Protein 5OW3 (pdb70)

Structure (mmCIF, N/CA/C/O backbone):
data_5OW3
#
_entry.id   5OW3
#
_cell.length_a   77.255
_cell.length_b   77.255
_cell.length_c   219.526
_cell.angle_alpha   90.00
_cell.angle_beta   90.00
_cell.angle_gamma   120.00
#
_symmetry.space_group_name_H-M   'P 63'
#
loop_
_entity.id
_entity.type
_entity.pdbx_description
1 polymer 'Protein HAPLESS 2'
2 non-polymer 2-acetamido-2-deoxy-beta-D-glucopyranose
3 non-polymer 'ZINC ION'
4 non-polymer 'ACETATE ION'
5 non-polymer GLYCEROL
6 water water
#
loop_
_atom_site.group_PDB
_atom_site.id
_atom_site.type_symbol
_atom_site.label_atom_id
_atom_site.label_alt_id
_atom_site.label_comp_id
_atom_site.label_asym_id
_atom_site.label_entity_id
_atom_site.label_seq_id
_atom_site.pdbx_PDB_ins_code
_atom_site.Cartn_x
_atom_site.Cartn_y
_atom_site.Cartn_z
_atom_site.occupancy
_atom_site.B_iso_or_equiv
_atom_site.auth_seq_id
_atom_site.auth_comp_id
_atom_site.auth_asym_id
_atom_site.auth_atom_id
_atom_site.pdbx_PDB_model_num
ATOM 1 N N . ILE A 1 19 ? -23.752 24.471 -55.953 1.00 43.48 25 ILE C N 1
ATOM 2 C CA . ILE A 1 19 ? -24.948 24.965 -56.632 1.00 43.47 25 ILE C CA 1
ATOM 3 C C . ILE A 1 19 ? -25.385 24.000 -57.752 1.00 46.72 25 ILE C C 1
ATOM 4 O O . ILE A 1 19 ? -24.563 23.602 -58.582 1.00 46.52 25 ILE C O 1
ATOM 9 N N . GLN A 1 20 ? -26.673 23.607 -57.745 1.00 42.49 26 GLN C N 1
ATOM 10 C CA . GLN A 1 20 ? -27.235 22.681 -58.732 1.00 41.96 26 GLN C CA 1
ATOM 11 C C . GLN A 1 20 ? -28.541 23.188 -59.325 1.00 44.86 26 GLN C C 1
ATOM 12 O O . GLN A 1 20 ? -29.396 23.690 -58.595 1.00 44.33 26 GLN C O 1
ATOM 18 N N . ILE A 1 21 ? -28.692 23.056 -60.652 1.00 41.15 27 ILE C N 1
ATOM 19 C CA . ILE A 1 21 ? -29.897 23.482 -61.365 1.00 40.81 27 ILE C CA 1
ATOM 20 C C . ILE A 1 21 ? -30.976 22.410 -61.223 1.00 44.27 27 ILE C C 1
ATOM 21 O O . ILE A 1 21 ? -30.783 21.275 -61.667 1.00 44.16 27 ILE C O 1
ATOM 26 N N . LEU A 1 22 ? -32.106 22.780 -60.603 1.00 39.97 28 LEU C N 1
ATOM 27 C CA . LEU A 1 22 ? -33.250 21.890 -60.410 1.00 39.41 28 LEU C CA 1
ATOM 28 C C . LEU A 1 22 ? -34.068 21.793 -61.699 1.00 42.83 28 LEU C C 1
ATOM 29 O O . LEU A 1 22 ? -34.498 20.696 -62.060 1.00 42.08 28 LEU C O 1
ATOM 34 N N . SER A 1 23 ? -34.264 22.935 -62.402 1.00 39.73 29 SER C N 1
ATOM 35 C CA . SER A 1 23 ? -35.001 23.007 -63.669 1.00 39.83 29 SER C CA 1
ATOM 36 C C . SER A 1 23 ? -34.675 24.246 -64.510 1.00 44.41 29 SER C C 1
ATOM 37 O O . SER A 1 23 ? -34.303 25.291 -63.971 1.00 44.06 29 SER C O 1
ATOM 40 N N . LYS A 1 24 ? -34.846 24.113 -65.837 1.00 41.41 30 LYS C N 1
ATOM 41 C CA . LYS A 1 24 ? -34.681 25.156 -66.847 1.00 41.56 30 LYS C CA 1
ATOM 42 C C . LYS A 1 24 ? -35.962 25.105 -67.681 1.00 46.87 30 LYS C C 1
ATOM 43 O O . LYS A 1 24 ? -36.291 24.050 -68.229 1.00 46.76 30 LYS C O 1
ATOM 49 N N . SER A 1 25 ? -36.711 26.216 -67.740 1.00 44.16 31 SER C N 1
ATOM 50 C CA . SER A 1 25 ? -37.979 26.240 -68.470 1.00 44.40 31 SER C CA 1
ATOM 51 C C . SER A 1 25 ? -38.298 27.576 -69.119 1.00 49.47 31 SER C C 1
ATOM 52 O O . SER A 1 25 ? -38.024 28.625 -68.534 1.00 49.04 31 SER C O 1
ATOM 55 N N . LYS A 1 26 ? -38.902 27.527 -70.327 1.00 46.90 32 LYS C N 1
ATOM 56 C CA . LYS A 1 26 ? -39.334 28.701 -71.092 1.00 46.96 32 LYS C CA 1
ATOM 57 C C . LYS A 1 26 ? -40.797 28.977 -70.753 1.00 51.97 32 LYS C C 1
ATOM 58 O O . LYS A 1 26 ? -41.613 28.050 -70.762 1.00 51.25 32 LYS C O 1
ATOM 64 N N . LEU A 1 27 ? -41.126 30.239 -70.428 1.00 49.94 33 LEU C N 1
ATOM 65 C CA . LEU A 1 27 ? -42.486 30.634 -70.061 1.00 50.67 33 LEU C CA 1
ATOM 66 C C . LEU A 1 27 ? -42.822 32.052 -70.517 1.00 57.70 33 LEU C C 1
ATOM 67 O O . LEU A 1 27 ? -42.042 32.976 -70.273 1.00 57.16 33 LEU C O 1
ATOM 72 N N . GLU A 1 28 ? -43.999 32.219 -71.158 1.00 56.78 34 GLU C N 1
ATOM 73 C CA . GLU A 1 28 ? -44.480 33.518 -71.626 1.00 57.73 34 GLU C CA 1
ATOM 74 C C . GLU A 1 28 ? -45.221 34.232 -70.494 1.00 63.69 34 GLU C C 1
ATOM 75 O O . GLU A 1 28 ? -46.326 33.836 -70.115 1.00 63.15 34 GLU C O 1
ATOM 81 N N . LYS A 1 29 ? -44.575 35.260 -69.935 1.00 62.06 35 LYS C N 1
ATOM 82 C CA . LYS A 1 29 ? -45.095 36.074 -68.841 1.00 62.86 35 LYS C CA 1
ATOM 83 C C . LYS A 1 29 ? -45.836 37.278 -69.433 1.00 68.68 35 LYS C C 1
ATOM 84 O O . LYS A 1 29 ? -45.267 38.003 -70.253 1.00 68.38 35 LYS C O 1
ATOM 90 N N . CYS A 1 30 ? -47.113 37.470 -69.048 1.00 66.58 36 CYS C N 1
ATOM 91 C CA . CYS A 1 30 ? -47.928 38.573 -69.563 1.00 67.09 36 CYS C CA 1
ATOM 92 C C . CYS A 1 30 ? -48.419 39.504 -68.459 1.00 71.33 36 CYS C C 1
ATOM 93 O O . CYS A 1 30 ? -49.154 39.077 -67.566 1.00 70.78 36 CYS C O 1
ATOM 96 N N . GLU A 1 31 ? -48.004 40.781 -68.533 1.00 68.58 37 GLU C N 1
ATOM 97 C CA . GLU A 1 31 ? -48.347 41.828 -67.569 1.00 68.91 37 GLU C CA 1
ATOM 98 C C . GLU A 1 31 ? -49.688 42.494 -67.902 1.00 73.93 37 GLU C C 1
ATOM 99 O O . GLU A 1 31 ? -49.925 42.866 -69.053 1.00 73.45 37 GLU C O 1
ATOM 105 N N . LYS A 1 32 ? -50.549 42.654 -66.882 1.00 71.36 38 LYS C N 1
ATOM 106 C CA . LYS A 1 32 ? -51.871 43.281 -66.986 1.00 71.52 38 LYS C CA 1
ATOM 107 C C . LYS A 1 32 ? -51.930 44.504 -66.057 1.00 76.86 38 LYS C C 1
ATOM 108 O O . LYS A 1 32 ? -51.507 44.415 -64.903 1.00 76.56 38 LYS C O 1
ATOM 114 N N . THR A 1 33 ? -52.445 45.639 -66.565 1.00 74.40 39 THR C N 1
ATOM 115 C CA . THR A 1 33 ? -52.557 46.892 -65.802 1.00 74.70 39 THR C CA 1
ATOM 116 C C . THR A 1 33 ? -54.011 47.327 -65.587 1.00 79.78 39 THR C C 1
ATOM 117 O O . THR A 1 33 ? -54.341 47.838 -64.514 1.00 79.28 39 THR C O 1
ATOM 121 N N . SER A 1 34 ? -54.868 47.135 -66.608 1.00 77.28 40 SER C N 1
ATOM 122 C CA . SER A 1 34 ? -56.293 47.477 -66.575 1.00 77.55 40 SER C CA 1
ATOM 123 C C . SER A 1 34 ? -57.150 46.292 -67.024 1.00 82.79 40 SER C C 1
ATOM 124 O O . SER A 1 34 ? -56.720 45.519 -67.885 1.00 82.58 40 SER C O 1
ATOM 127 N N . ASP A 1 35 ? -58.355 46.149 -66.432 1.00 80.13 41 ASP C N 1
ATOM 128 C CA . ASP A 1 35 ? -59.297 45.064 -66.733 1.00 80.37 41 ASP C CA 1
ATOM 129 C C . ASP A 1 35 ? -59.872 45.173 -68.146 1.00 84.92 41 ASP C C 1
ATOM 130 O O . ASP A 1 35 ? -60.023 44.154 -68.824 1.00 84.74 41 ASP C O 1
ATOM 135 N N . SER A 1 36 ? -60.191 46.405 -68.580 1.00 81.75 42 SER C N 1
ATOM 136 C CA . SER A 1 36 ? -60.741 46.688 -69.906 1.00 81.70 42 SER C CA 1
ATOM 137 C C . SER A 1 36 ? -59.663 46.655 -70.999 1.00 84.99 42 SER C C 1
ATOM 138 O O . SER A 1 36 ? -59.921 46.153 -72.095 1.00 84.64 42 SER C O 1
ATOM 141 N N . GLY A 1 37 ? -58.477 47.176 -70.678 1.00 80.83 43 GLY C N 1
ATOM 142 C CA . GLY A 1 37 ? -57.337 47.263 -71.586 1.00 80.29 43 GLY C CA 1
ATOM 143 C C . GLY A 1 37 ? -56.690 45.953 -71.991 1.00 83.25 43 GLY C C 1
ATOM 144 O O . GLY A 1 37 ? -57.035 44.884 -71.474 1.00 82.48 43 GLY C O 1
ATOM 145 N N . ASN A 1 38 ? -55.731 46.048 -72.932 1.00 79.44 44 ASN C N 1
ATOM 146 C CA . ASN A 1 38 ? -54.976 44.922 -73.484 1.00 79.05 44 ASN C CA 1
ATOM 147 C C . ASN A 1 38 ? -53.686 44.649 -72.706 1.00 82.01 44 ASN C C 1
ATOM 148 O O . ASN A 1 38 ? -53.014 45.590 -72.274 1.00 81.80 44 ASN C O 1
ATOM 153 N N . LEU A 1 39 ? -53.349 43.355 -72.534 1.00 77.50 45 LEU C N 1
ATOM 154 C CA . LEU A 1 39 ? -52.162 42.894 -71.804 1.00 76.71 45 LEU C CA 1
ATOM 155 C C . LEU A 1 39 ? -50.954 42.610 -72.707 1.00 78.84 45 LEU C C 1
ATOM 156 O O . LEU A 1 39 ? -51.099 41.974 -73.755 1.00 78.32 45 LEU C O 1
ATOM 161 N N . ASN A 1 40 ? -49.764 43.081 -72.287 1.00 74.09 46 ASN C N 1
ATOM 162 C CA . ASN A 1 40 ? -48.511 42.885 -73.021 1.00 73.20 46 ASN C CA 1
ATOM 163 C C . ASN A 1 40 ? -47.723 41.687 -72.490 1.00 74.82 46 ASN C C 1
ATOM 164 O O . ASN A 1 40 ? -47.523 41.558 -71.281 1.00 74.53 46 ASN C O 1
ATOM 169 N N . CYS A 1 41 ? -47.297 40.805 -73.406 1.00 69.39 47 CYS C N 1
ATOM 170 C CA . CYS A 1 41 ? -46.548 39.583 -73.111 1.00 68.20 47 CYS C CA 1
ATOM 171 C C . CYS A 1 41 ? -45.044 39.735 -73.343 1.00 70.18 47 CYS C C 1
ATOM 172 O O . CYS A 1 41 ? -44.607 40.647 -74.049 1.00 70.04 47 CYS C O 1
ATOM 175 N N . SER A 1 42 ? -44.260 38.822 -72.740 1.00 64.90 48 SER C N 1
ATOM 176 C CA . SER A 1 42 ? -42.803 38.732 -72.840 1.00 63.80 48 SER C CA 1
ATOM 177 C C . SER A 1 42 ? -42.378 37.320 -72.447 1.00 65.11 48 SER C C 1
ATOM 178 O O . SER A 1 42 ? -42.746 36.848 -71.370 1.00 64.79 48 SER C O 1
ATOM 181 N N . THR A 1 43 ? -41.649 36.627 -73.335 1.00 59.66 49 THR C N 1
ATOM 182 C CA . THR A 1 43 ? -41.194 35.264 -73.069 1.00 58.60 49 THR C CA 1
ATOM 183 C C . THR A 1 43 ? -39.905 35.297 -72.257 1.00 61.06 49 THR C C 1
ATOM 184 O O . THR A 1 43 ? -38.926 35.925 -72.665 1.00 60.68 49 THR C O 1
ATOM 188 N N . LYS A 1 44 ? -39.928 34.641 -71.089 1.00 56.50 50 LYS C N 1
ATOM 189 C CA . LYS A 1 44 ? -38.800 34.576 -70.159 1.00 55.71 50 LYS C CA 1
ATOM 190 C C . LYS A 1 44 ? -38.365 33.133 -69.900 1.00 57.66 50 LYS C C 1
ATOM 191 O O . LYS A 1 44 ? -39.138 32.200 -70.137 1.00 57.15 50 LYS C O 1
ATOM 197 N N . ILE A 1 45 ? -37.125 32.957 -69.417 1.00 52.59 51 ILE C N 1
ATOM 198 C CA . ILE A 1 45 ? -36.548 31.648 -69.119 1.00 51.64 51 ILE C CA 1
ATOM 199 C C . ILE A 1 45 ? -36.326 31.503 -67.584 1.00 53.33 51 ILE C C 1
ATOM 200 O O . ILE A 1 45 ? -35.355 32.017 -67.018 1.00 52.64 51 ILE C O 1
ATOM 205 N N . VAL A 1 46 ? -37.287 30.818 -66.927 1.00 48.41 52 VAL C N 1
ATOM 206 C CA . VAL A 1 46 ? -37.347 30.572 -65.477 1.00 47.33 52 VAL C CA 1
ATOM 207 C C . VAL A 1 46 ? -36.418 29.422 -65.062 1.00 49.30 52 VAL C C 1
ATOM 208 O O . VAL A 1 46 ? -36.462 28.344 -65.657 1.00 49.01 52 VAL C O 1
ATOM 212 N N . LEU A 1 47 ? -35.595 29.652 -64.028 1.00 44.44 53 LEU C N 1
ATOM 213 C CA . LEU A 1 47 ? -34.658 28.658 -63.498 1.00 43.54 53 LEU C CA 1
ATOM 214 C C . LEU A 1 47 ? -34.888 28.435 -62.011 1.00 44.68 53 LEU C C 1
ATOM 215 O O . LEU A 1 47 ? -35.033 29.399 -61.259 1.00 43.89 53 LEU C O 1
ATOM 220 N N . ASN A 1 48 ? -34.896 27.163 -61.591 1.00 39.63 54 ASN C N 1
ATOM 221 C CA . ASN A 1 48 ? -35.048 26.768 -60.193 1.00 38.72 54 ASN C CA 1
ATOM 222 C C . ASN A 1 48 ? -33.684 26.290 -59.711 1.00 41.49 54 ASN C C 1
ATOM 223 O O . ASN A 1 48 ? -33.114 25.367 -60.295 1.00 40.53 54 ASN C O 1
ATOM 228 N N . LEU A 1 49 ? -33.135 26.959 -58.687 1.00 38.10 55 LEU C N 1
ATOM 229 C CA . LEU A 1 49 ? -31.808 26.655 -58.153 1.00 37.97 55 LEU C CA 1
ATOM 230 C C . LEU A 1 49 ? -31.803 26.237 -56.694 1.00 42.98 55 LEU C C 1
ATOM 231 O O . LEU A 1 49 ? -32.565 26.772 -55.886 1.00 42.62 55 LEU C O 1
ATOM 236 N N . ALA A 1 50 ? -30.906 25.297 -56.359 1.00 40.37 56 ALA C N 1
ATOM 237 C CA . ALA A 1 50 ? -30.667 24.829 -55.000 1.00 40.58 56 ALA C CA 1
ATOM 238 C C . ALA A 1 50 ? -29.302 25.403 -54.624 1.00 45.37 56 ALA C C 1
ATOM 239 O O . ALA A 1 50 ? -28.270 24.912 -55.088 1.00 45.14 56 ALA C O 1
ATOM 241 N N . VAL A 1 51 ? -29.313 26.510 -53.868 1.00 42.70 57 VAL C N 1
ATOM 242 C CA . VAL A 1 51 ? -28.106 27.234 -53.460 1.00 42.86 57 VAL C CA 1
ATOM 243 C C . VAL A 1 51 ? -27.646 26.788 -52.056 1.00 48.11 57 VAL C C 1
ATOM 244 O O . VAL A 1 51 ? -28.280 27.175 -51.073 1.00 47.79 57 VAL C O 1
ATOM 248 N N . PRO A 1 52 ? -26.560 25.986 -51.925 1.00 45.76 58 PRO C N 1
ATOM 249 C CA . PRO A 1 52 ? -26.110 25.585 -50.579 1.00 46.09 58 PRO C CA 1
ATOM 250 C C . PRO A 1 52 ? -25.323 26.692 -49.882 1.00 52.03 58 PRO C C 1
ATOM 251 O O . PRO A 1 52 ? -24.750 27.554 -50.549 1.00 51.81 58 PRO C O 1
ATOM 255 N N . SER A 1 53 ? -25.303 26.671 -48.537 1.00 50.10 59 SER C N 1
ATOM 256 C CA . SER A 1 53 ? -24.578 27.655 -47.733 1.00 50.51 59 SER C CA 1
ATOM 257 C C . SER A 1 53 ? -23.077 27.418 -47.840 1.00 56.11 59 SER C C 1
ATOM 258 O O . SER A 1 53 ? -22.602 26.308 -47.582 1.00 55.70 59 SER C O 1
ATOM 261 N N . GLY A 1 54 ? -22.361 28.447 -48.281 1.00 54.17 60 GLY C N 1
ATOM 262 C CA . GLY A 1 54 ? -20.916 28.393 -48.468 1.00 54.79 60 GLY C CA 1
ATOM 263 C C . GLY A 1 54 ? -20.444 28.646 -49.886 1.00 60.54 60 GLY C C 1
ATOM 264 O O . GLY A 1 54 ? -19.234 28.721 -50.118 1.00 60.27 60 GLY C O 1
ATOM 265 N N . SER A 1 55 ? -21.388 28.778 -50.847 1.00 58.34 61 SER C N 1
ATOM 266 C CA . SER A 1 55 ? -21.087 29.041 -52.260 1.00 58.64 61 SER C CA 1
ATOM 267 C C . SER A 1 55 ? -20.477 30.435 -52.452 1.00 64.02 61 SER C C 1
ATOM 268 O O . SER A 1 55 ? -20.819 31.358 -51.712 1.00 63.68 61 SER C O 1
ATOM 271 N N . SER A 1 56 ? -19.542 30.569 -53.412 1.00 61.55 62 SER C N 1
ATOM 272 C CA . SER A 1 56 ? -18.829 31.821 -53.688 1.00 61.72 62 SER C CA 1
ATOM 273 C C . SER A 1 56 ? -19.068 32.399 -55.084 1.00 66.44 62 SER C C 1
ATOM 274 O O . SER A 1 56 ? -19.042 33.620 -55.249 1.00 66.02 62 SER C O 1
ATOM 277 N N . GLY A 1 57 ? -19.267 31.524 -56.067 1.00 63.85 63 GLY C N 1
ATOM 278 C CA . GLY A 1 57 ? -19.471 31.909 -57.460 1.00 64.10 63 GLY C CA 1
ATOM 279 C C . GLY A 1 57 ? -18.357 31.434 -58.374 1.00 69.13 63 GLY C C 1
ATOM 280 O O . GLY A 1 57 ? -18.593 31.163 -59.554 1.00 68.83 63 GLY C O 1
ATOM 281 N N . GLY A 1 58 ? -17.150 31.312 -57.816 1.00 66.35 64 GLY C N 1
ATOM 282 C CA . GLY A 1 58 ? -15.963 30.851 -58.528 1.00 66.44 64 GLY C CA 1
ATOM 283 C C . GLY A 1 58 ? -15.924 29.358 -58.796 1.00 71.09 64 GLY C C 1
ATOM 284 O O . GLY A 1 58 ? -14.967 28.869 -59.402 1.00 70.79 64 GLY C O 1
ATOM 285 N N . GLU A 1 59 ? -16.961 28.622 -58.347 1.00 68.17 65 GLU C N 1
ATOM 286 C CA . GLU A 1 59 ? -17.092 27.173 -58.518 1.00 68.18 65 GLU C CA 1
ATOM 287 C C . GLU A 1 59 ? -17.936 26.789 -59.743 1.00 72.03 65 GLU C C 1
ATOM 288 O O . GLU A 1 59 ? -17.674 25.753 -60.356 1.00 71.49 65 GLU C O 1
ATOM 294 N N . ALA A 1 60 ? -18.951 27.617 -60.083 1.00 68.81 66 ALA C N 1
ATOM 295 C CA . ALA A 1 60 ? -19.862 27.407 -61.214 1.00 68.79 66 ALA C CA 1
ATOM 296 C C . ALA A 1 60 ? -20.482 28.720 -61.686 1.00 72.91 66 ALA C C 1
ATOM 297 O O . ALA A 1 60 ? -20.749 29.610 -60.876 1.00 72.32 66 ALA C O 1
ATOM 299 N N . SER A 1 61 ? -20.725 28.823 -63.002 1.00 69.92 67 SER C N 1
ATOM 300 C CA . SER A 1 61 ? -21.308 30.001 -63.645 1.00 69.91 67 SER C CA 1
ATOM 301 C C . SER A 1 61 ? -22.467 29.604 -64.563 1.00 73.64 67 SER C C 1
ATOM 302 O O . SER A 1 61 ? -22.453 28.516 -65.143 1.00 72.80 67 SER C O 1
ATOM 305 N N . ILE A 1 62 ? -23.466 30.490 -64.695 1.00 70.67 68 ILE C N 1
ATOM 306 C CA . ILE A 1 62 ? -24.628 30.264 -65.557 1.00 70.78 68 ILE C CA 1
ATOM 307 C C . ILE A 1 62 ? -24.667 31.359 -66.645 1.00 75.46 68 ILE C C 1
ATOM 308 O O . ILE A 1 62 ? -24.988 32.518 -66.368 1.00 74.72 68 ILE C O 1
ATOM 313 N N . VAL A 1 63 ? -24.271 30.979 -67.875 1.00 73.19 69 VAL C N 1
ATOM 314 C CA . VAL A 1 63 ? -24.195 31.873 -69.037 1.00 73.46 69 VAL C CA 1
ATOM 315 C C . VAL A 1 63 ? -25.501 31.833 -69.833 1.00 78.48 69 VAL C C 1
ATOM 316 O O . VAL A 1 63 ? -25.962 30.755 -70.215 1.00 77.74 69 VAL C O 1
ATOM 320 N N . ALA A 1 64 ? -26.086 33.016 -70.077 1.00 76.34 70 ALA C N 1
ATOM 321 C CA . ALA A 1 64 ? -27.336 33.170 -70.816 1.00 76.87 70 ALA C CA 1
ATOM 322 C C . ALA A 1 64 ? -27.090 33.513 -72.284 1.00 82.59 70 ALA C C 1
ATOM 323 O O . ALA A 1 64 ? -26.241 34.353 -72.593 1.00 82.08 70 ALA C O 1
ATOM 325 N N . GLU A 1 65 ? -27.835 32.851 -73.183 1.00 80.58 71 GLU C N 1
ATOM 326 C CA . GLU A 1 65 ? -27.752 33.071 -74.624 1.00 81.04 71 GLU C CA 1
ATOM 327 C C . GLU A 1 65 ? -29.000 33.837 -75.080 1.00 85.97 71 GLU C C 1
ATOM 328 O O . GLU A 1 65 ? -30.122 33.344 -74.925 1.00 85.27 71 GLU C O 1
ATOM 334 N N . ILE A 1 66 ? -28.798 35.067 -75.589 1.00 83.65 72 ILE C N 1
ATOM 335 C CA . ILE A 1 66 ? -29.870 35.958 -76.047 1.00 83.92 72 ILE C CA 1
ATOM 336 C C . ILE A 1 66 ? -29.894 36.073 -77.588 1.00 88.53 72 ILE C C 1
ATOM 337 O O . ILE A 1 66 ? -28.849 36.256 -78.219 1.00 87.81 72 ILE C O 1
ATOM 342 N N . VAL A 1 67 ? -31.101 35.939 -78.177 1.00 85.77 73 VAL C N 1
ATOM 343 C CA . VAL A 1 67 ? -31.340 36.037 -79.621 1.00 85.76 73 VAL C CA 1
ATOM 344 C C . VAL A 1 67 ? -32.220 37.271 -79.881 1.00 90.20 73 VAL C C 1
ATOM 345 O O . VAL A 1 67 ? -33.338 37.355 -79.362 1.00 89.72 73 VAL C O 1
ATOM 349 N N . GLU A 1 68 ? -31.693 38.232 -80.662 1.00 87.16 74 GLU C N 1
ATOM 350 C CA . GLU A 1 68 ? -32.370 39.489 -81.001 1.00 87.12 74 GLU C CA 1
ATOM 351 C C . GLU A 1 68 ? -33.004 39.472 -82.404 1.00 91.19 74 GLU C C 1
ATOM 352 O O . GLU A 1 68 ? -32.442 38.877 -83.328 1.00 90.80 74 GLU C O 1
ATOM 358 N N . VAL A 1 69 ? -34.180 40.122 -82.548 1.00 87.64 75 VAL C N 1
ATOM 359 C CA . VAL A 1 69 ? -34.925 40.214 -83.810 1.00 117.47 75 VAL C CA 1
ATOM 360 C C . VAL A 1 69 ? -35.444 41.645 -84.038 1.00 138.36 75 VAL C C 1
ATOM 361 O O . VAL A 1 69 ? -34.659 42.591 -84.061 1.00 95.02 75 VAL C O 1
ATOM 365 N N . ARG A 1 81 ? -22.269 42.665 -77.139 1.00 71.91 87 ARG C N 1
ATOM 366 C CA . ARG A 1 81 ? -22.267 41.352 -77.787 1.00 71.69 87 ARG C CA 1
ATOM 367 C C . ARG A 1 81 ? -21.893 40.209 -76.827 1.00 75.53 87 ARG C C 1
ATOM 368 O O . ARG A 1 81 ? -22.266 39.061 -77.083 1.00 75.27 87 ARG C O 1
ATOM 376 N N . ILE A 1 82 ? -21.159 40.526 -75.734 1.00 71.53 88 ILE C N 1
ATOM 377 C CA . ILE A 1 82 ? -20.709 39.566 -74.715 1.00 71.03 88 ILE C CA 1
ATOM 378 C C . ILE A 1 82 ? -21.917 38.991 -73.940 1.00 74.39 88 ILE C C 1
ATOM 379 O O . ILE A 1 82 ? -22.755 39.769 -73.474 1.00 73.85 88 ILE C O 1
ATOM 384 N N . PRO A 1 83 ? -22.039 37.640 -73.823 1.00 70.68 89 PRO C N 1
ATOM 385 C CA . PRO A 1 83 ? -23.202 37.064 -73.122 1.00 70.17 89 PRO C CA 1
ATOM 386 C C . PRO A 1 83 ? -23.218 37.302 -71.608 1.00 72.90 89 PRO C C 1
ATOM 387 O O . PRO A 1 83 ? -22.150 37.297 -70.988 1.00 72.52 89 PRO C O 1
ATOM 391 N N . PRO A 1 84 ? -24.412 37.505 -70.991 1.00 68.30 90 PRO C N 1
ATOM 392 C CA . PRO A 1 84 ? -24.456 37.732 -69.538 1.00 67.56 90 PRO C CA 1
ATOM 393 C C . PRO A 1 84 ? -24.144 36.468 -68.744 1.00 70.16 90 PRO C C 1
ATOM 394 O O . PRO A 1 84 ? -24.710 35.407 -69.019 1.00 69.76 90 PRO C O 1
ATOM 398 N N . VAL A 1 85 ? -23.209 36.581 -67.786 1.00 65.71 91 VAL C N 1
ATOM 399 C CA . VAL A 1 85 ? -22.775 35.472 -66.930 1.00 64.94 91 VAL C CA 1
ATOM 400 C C . VAL A 1 85 ? -23.207 35.753 -65.485 1.00 66.92 91 VAL C C 1
ATOM 401 O O . VAL A 1 85 ? -22.938 36.837 -64.959 1.00 66.41 91 VAL C O 1
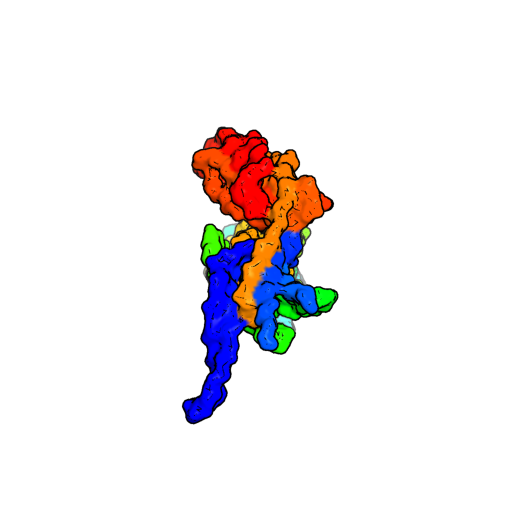ATOM 405 N N . ILE A 1 86 ? -23.894 34.777 -64.860 1.00 62.13 92 ILE C N 1
ATOM 406 C CA . ILE A 1 86 ? -24.395 34.880 -63.484 1.00 61.00 92 ILE C CA 1
ATOM 407 C C . ILE A 1 86 ? -23.653 33.911 -62.550 1.00 63.29 92 ILE C C 1
ATOM 408 O O . ILE A 1 86 ? -23.455 32.742 -62.889 1.00 62.40 92 ILE C O 1
ATOM 413 N N . THR A 1 87 ? -23.216 34.426 -61.386 1.00 59.19 93 THR C N 1
ATOM 414 C CA . THR A 1 87 ? -22.521 33.678 -60.331 1.00 58.49 93 THR C CA 1
ATOM 415 C C . THR A 1 87 ? -23.207 33.974 -58.993 1.00 60.51 93 THR C C 1
ATOM 416 O O . THR A 1 87 ? -23.393 35.143 -58.645 1.00 60.08 93 THR C O 1
ATOM 420 N N . VAL A 1 88 ? -23.623 32.916 -58.269 1.00 55.54 94 VAL C N 1
ATOM 421 C CA . VAL A 1 88 ? -24.353 33.047 -57.000 1.00 54.49 94 VAL C CA 1
ATOM 422 C C . VAL A 1 88 ? -23.503 32.608 -55.788 1.00 56.42 94 VAL C C 1
ATOM 423 O O . VAL A 1 88 ? -22.984 31.490 -55.762 1.00 55.61 94 VAL C O 1
ATOM 427 N N . ASN A 1 89 ? -23.385 33.511 -54.790 1.00 51.94 95 ASN C N 1
ATOM 428 C CA . ASN A 1 89 ? -22.656 33.334 -53.528 1.00 51.23 95 ASN C CA 1
ATOM 429 C C . ASN A 1 89 ? -23.647 33.295 -52.358 1.00 53.04 95 ASN C C 1
ATOM 430 O O . ASN A 1 89 ? -24.552 34.121 -52.307 1.00 52.55 95 ASN C O 1
ATOM 435 N N . LYS A 1 90 ? -23.458 32.351 -51.412 1.00 47.98 96 LYS C N 1
ATOM 436 C CA . LYS A 1 90 ? -24.295 32.230 -50.212 1.00 46.89 96 LYS C CA 1
ATOM 437 C C . LYS A 1 90 ? -23.447 32.128 -48.942 1.00 49.57 96 LYS C C 1
ATOM 438 O O . LYS A 1 90 ? -22.494 31.345 -48.885 1.00 48.96 96 LYS C O 1
ATOM 444 N N . SER A 1 91 ? -23.810 32.925 -47.925 1.00 45.25 97 SER C N 1
ATOM 445 C CA . SER A 1 91 ? -23.129 32.973 -46.632 1.00 44.59 97 SER C CA 1
ATOM 446 C C . SER A 1 91 ? -23.564 31.831 -45.714 1.00 46.58 97 SER C C 1
ATOM 447 O O . SER A 1 91 ? -24.578 31.176 -45.973 1.00 45.97 97 SER C O 1
ATOM 450 N N . ALA A 1 92 ? -22.796 31.610 -44.628 1.00 41.83 98 ALA C N 1
ATOM 451 C CA . ALA A 1 92 ? -23.091 30.608 -43.606 1.00 41.03 98 ALA C CA 1
ATOM 452 C C . ALA A 1 92 ? -24.321 31.065 -42.821 1.00 43.05 98 ALA C C 1
ATOM 453 O O . ALA A 1 92 ? -24.558 32.273 -42.691 1.00 42.63 98 ALA C O 1
ATOM 455 N N . ALA A 1 93 ? -25.117 30.102 -42.327 1.00 37.83 99 ALA C N 1
ATOM 456 C CA . ALA A 1 93 ? -26.351 30.391 -41.601 1.00 36.45 99 ALA C CA 1
ATOM 457 C C . ALA A 1 93 ? -26.169 30.495 -40.095 1.00 37.12 99 ALA C C 1
ATOM 458 O O . ALA A 1 93 ? -25.255 29.893 -39.525 1.00 36.53 99 ALA C O 1
ATOM 460 N N . TYR A 1 94 ? -27.045 31.289 -39.465 1.00 31.37 100 TYR C N 1
ATOM 461 C CA . TYR A 1 94 ? -27.101 31.510 -38.026 1.00 29.99 100 TYR C CA 1
ATOM 462 C C . TYR A 1 94 ? -28.560 31.554 -37.589 1.00 32.09 100 TYR C C 1
ATOM 463 O O . TYR A 1 94 ? -29.430 31.903 -38.391 1.00 31.43 100 TYR C O 1
ATOM 472 N N . ALA A 1 95 ? -28.822 31.230 -36.319 1.00 27.66 101 ALA C N 1
ATOM 473 C CA . ALA A 1 95 ? -30.160 31.265 -35.743 1.00 26.96 101 ALA C CA 1
ATOM 474 C C . ALA A 1 95 ? -30.191 32.338 -34.672 1.00 30.35 101 ALA C C 1
ATOM 475 O O . ALA A 1 95 ? -29.436 32.253 -33.709 1.00 29.87 101 ALA C O 1
ATOM 477 N N . LEU A 1 96 ? -31.027 33.370 -34.867 1.00 27.19 102 LEU C N 1
ATOM 478 C CA . LEU A 1 96 ? -31.193 34.510 -33.960 1.00 27.25 102 LEU C CA 1
ATOM 479 C C . LEU A 1 96 ? -32.417 34.308 -33.051 1.00 31.31 102 LEU C C 1
ATOM 480 O O . LEU A 1 96 ? -33.496 33.972 -33.534 1.00 30.87 102 LEU C O 1
ATOM 485 N N . TYR A 1 97 ? -32.244 34.518 -31.743 1.00 28.25 103 TYR C N 1
ATOM 486 C CA . TYR A 1 97 ? -33.317 34.323 -30.768 1.00 28.46 103 TYR C CA 1
ATOM 487 C C . TYR A 1 97 ? -33.847 35.643 -30.225 1.00 35.45 103 TYR C C 1
ATOM 488 O O . TYR A 1 97 ? -33.072 36.456 -29.711 1.00 35.24 103 TYR C O 1
ATOM 497 N N . ASP A 1 98 ? -35.174 35.855 -30.355 1.00 34.16 104 ASP C N 1
ATOM 498 C CA . ASP A 1 98 ? -35.877 37.056 -29.896 1.00 34.95 104 ASP C CA 1
ATOM 499 C C . ASP A 1 98 ? -35.935 37.097 -28.365 1.00 39.54 104 ASP C C 1
ATOM 500 O O . ASP A 1 98 ? -36.751 36.399 -27.754 1.00 38.88 104 ASP C O 1
ATOM 505 N N . LEU A 1 99 ? -35.040 37.902 -27.753 1.00 37.17 105 LEU C N 1
ATOM 506 C CA . LEU A 1 99 ? -34.916 38.050 -26.297 1.00 37.65 105 LEU C CA 1
ATOM 507 C C . LEU A 1 99 ? -35.840 39.121 -25.722 1.00 43.76 105 LEU C C 1
ATOM 508 O O . LEU A 1 99 ? -35.950 40.213 -26.285 1.00 43.26 105 LEU C O 1
ATOM 513 N N . THR A 1 100 ? -36.484 38.808 -24.583 1.00 42.19 106 THR C N 1
ATOM 514 C CA . THR A 1 100 ? -37.378 39.719 -23.855 1.00 42.91 106 THR C CA 1
ATOM 515 C C . THR A 1 100 ? -36.850 39.865 -22.427 1.00 48.13 106 THR C C 1
ATOM 516 O O . THR A 1 100 ? -36.676 38.854 -21.748 1.00 47.92 106 THR C O 1
ATOM 520 N N . TYR A 1 101 ? -36.575 41.105 -21.975 1.00 45.58 107 TYR C N 1
ATOM 521 C CA . TYR A 1 101 ? -36.050 41.343 -20.626 1.00 45.75 107 TYR C CA 1
ATOM 522 C C . TYR A 1 101 ? -37.070 41.067 -19.526 1.00 50.44 107 TYR C C 1
ATOM 523 O O . TYR A 1 101 ? -38.203 41.549 -19.597 1.00 49.88 107 TYR C O 1
ATOM 532 N N . ILE A 1 102 ? -36.642 40.308 -18.496 1.00 47.98 108 ILE C N 1
ATOM 533 C CA . ILE A 1 102 ? -37.480 39.929 -17.355 1.00 48.27 108 ILE C CA 1
ATOM 534 C C . ILE A 1 102 ? -37.098 40.715 -16.079 1.00 53.81 108 ILE C C 1
ATOM 535 O O . ILE A 1 102 ? -37.884 41.560 -15.643 1.00 53.54 108 ILE C O 1
ATOM 540 N N . ARG A 1 103 ? -35.905 40.432 -15.483 1.00 51.27 109 ARG C N 1
ATOM 541 C CA . ARG A 1 103 ? -35.408 41.055 -14.242 1.00 51.35 109 ARG C CA 1
ATOM 542 C C . ARG A 1 103 ? -33.905 40.784 -14.014 1.00 55.65 109 ARG C C 1
ATOM 543 O O . ARG A 1 103 ? -33.399 39.753 -14.451 1.00 55.20 109 ARG C O 1
ATOM 551 N N . ASP A 1 104 ? -33.205 41.694 -13.299 1.00 52.50 110 ASP C N 1
ATOM 552 C CA . ASP A 1 104 ? -31.792 41.535 -12.937 1.00 52.30 110 ASP C CA 1
ATOM 553 C C . ASP A 1 104 ? -31.664 40.539 -11.787 1.00 55.64 110 ASP C C 1
ATOM 554 O O . ASP A 1 104 ? -32.547 40.476 -10.926 1.00 55.14 110 ASP C O 1
ATOM 559 N N . VAL A 1 105 ? -30.566 39.760 -11.775 1.00 51.97 111 VAL C N 1
ATOM 560 C CA . VAL A 1 105 ? -30.316 38.712 -10.781 1.00 51.61 111 VAL C CA 1
ATOM 561 C C . VAL A 1 105 ? -28.850 38.719 -10.268 1.00 54.67 111 VAL C C 1
ATOM 562 O O . VAL A 1 105 ? -27.943 38.865 -11.082 1.00 53.99 111 VAL C O 1
ATOM 566 N N . PRO A 1 106 ? -28.587 38.540 -8.946 1.00 50.93 112 PRO C N 1
ATOM 567 C CA . PRO A 1 106 ? -27.186 38.502 -8.478 1.00 50.56 112 PRO C CA 1
ATOM 568 C C . PRO A 1 106 ? -26.502 37.148 -8.701 1.00 53.76 112 PRO C C 1
ATOM 569 O O . PRO A 1 106 ? -27.169 36.110 -8.690 1.00 53.18 112 PRO C O 1
ATOM 573 N N . TYR A 1 107 ? -25.168 37.160 -8.880 1.00 50.03 113 TYR C N 1
ATOM 574 C CA . TYR A 1 107 ? -24.368 35.952 -9.105 1.00 49.79 113 TYR C CA 1
ATOM 575 C C . TYR A 1 107 ? -24.228 35.102 -7.840 1.00 54.81 113 TYR C C 1
ATOM 576 O O . TYR A 1 107 ? -24.554 33.913 -7.872 1.00 54.26 113 TYR C O 1
ATOM 585 N N . LYS A 1 108 ? -23.749 35.703 -6.735 1.00 52.49 114 LYS C N 1
ATOM 586 C CA . LYS A 1 108 ? -23.557 34.988 -5.476 1.00 52.81 114 LYS C CA 1
ATOM 587 C C . LYS A 1 108 ? -24.195 35.712 -4.269 1.00 58.23 114 LYS C C 1
ATOM 588 O O . LYS A 1 108 ? -23.534 36.540 -3.627 1.00 57.7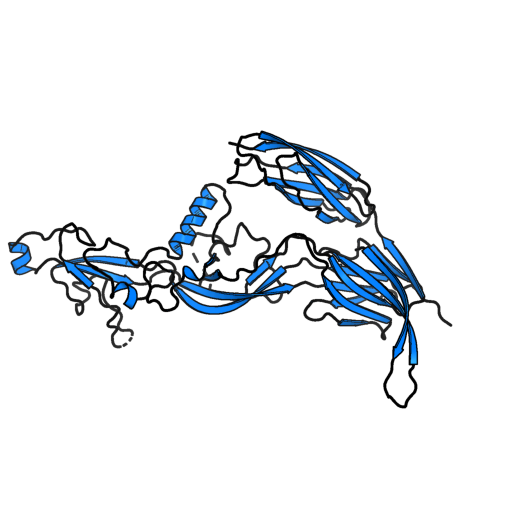9 114 LYS C O 1
ATOM 594 N N . PRO A 1 109 ? -25.473 35.389 -3.932 1.00 55.78 115 PRO C N 1
ATOM 595 C CA . PRO A 1 109 ? -26.091 35.980 -2.729 1.00 55.90 115 PRO C CA 1
ATOM 596 C C . PRO A 1 109 ? -25.401 35.386 -1.501 1.00 60.46 115 PRO C C 1
ATOM 597 O O . PRO A 1 109 ? -25.165 34.174 -1.473 1.00 59.82 115 PRO C O 1
ATOM 601 N N . GLN A 1 110 ? -25.009 36.231 -0.526 1.00 57.87 116 GLN C N 1
ATOM 602 C CA . GLN A 1 110 ? -24.264 35.749 0.641 1.00 57.98 116 GLN C CA 1
ATOM 603 C C . GLN A 1 110 ? -24.936 36.000 1.981 1.00 62.44 116 GLN C C 1
ATOM 604 O O . GLN A 1 110 ? -25.493 37.076 2.206 1.00 61.89 116 GLN C O 1
ATOM 610 N N . GLU A 1 111 ? -24.855 34.990 2.875 1.00 59.73 117 GLU C N 1
ATOM 611 C CA . GLU A 1 111 ? -25.373 35.015 4.246 1.00 59.87 117 GLU C CA 1
ATOM 612 C C . GLU A 1 111 ? -24.191 35.198 5.199 1.00 64.69 117 GLU C C 1
ATOM 613 O O . GLU A 1 111 ? -23.232 34.421 5.145 1.00 64.17 117 GLU C O 1
ATOM 619 N N . TYR A 1 112 ? -24.261 36.222 6.066 1.00 62.34 118 TYR C N 1
ATOM 620 C CA . TYR A 1 112 ? -23.186 36.528 7.008 1.00 62.62 118 TYR C CA 1
ATOM 621 C C . TYR A 1 112 ? -23.513 36.207 8.460 1.00 68.28 118 TYR C C 1
ATOM 622 O O . TYR A 1 112 ? -24.595 36.550 8.942 1.00 67.71 118 TYR C O 1
ATOM 631 N N . HIS A 1 113 ? -22.559 35.561 9.157 1.00 66.59 119 HIS C N 1
ATOM 632 C CA . HIS A 1 113 ? -22.680 35.218 10.574 1.00 67.37 119 HIS C CA 1
ATOM 633 C C . HIS A 1 113 ? -21.889 36.229 11.409 1.00 72.26 119 HIS C C 1
ATOM 634 O O . HIS A 1 113 ? -20.779 36.610 11.024 1.00 71.73 119 HIS C O 1
ATOM 641 N N . VAL A 1 114 ? -22.489 36.710 12.512 1.00 69.95 120 VAL C N 1
ATOM 642 C CA . VAL A 1 114 ? -21.861 37.680 13.422 1.00 70.19 120 VAL C CA 1
ATOM 643 C C . VAL A 1 114 ? -22.001 37.184 14.866 1.00 74.72 120 VAL C C 1
ATOM 644 O O . VAL A 1 114 ? -23.108 37.170 15.413 1.00 74.17 120 VAL C O 1
ATOM 648 N N . THR A 1 115 ? -20.877 36.758 15.466 1.00 72.02 121 THR C N 1
ATOM 649 C CA . THR A 1 115 ? -20.837 36.257 16.840 1.00 72.11 121 THR C CA 1
ATOM 650 C C . THR A 1 115 ? -20.592 37.427 17.797 1.00 75.98 121 THR C C 1
ATOM 651 O O . THR A 1 115 ? -19.451 37.866 17.962 1.00 75.47 121 THR C O 1
ATOM 655 N N . THR A 1 116 ? -21.678 37.954 18.391 1.00 72.84 122 THR C N 1
ATOM 656 C CA . THR A 1 116 ? -21.633 39.074 19.341 1.00 72.85 122 THR C CA 1
ATOM 657 C C . THR A 1 116 ? -22.388 38.751 20.639 1.00 76.67 122 THR C C 1
ATOM 658 O O . THR A 1 116 ? -22.771 37.600 20.861 1.00 76.17 122 THR C O 1
ATOM 662 N N . ARG A 1 117 ? -22.570 39.761 21.508 1.00 73.15 123 ARG C N 1
ATOM 663 C CA . ARG A 1 117 ? -23.281 39.595 22.767 1.00 72.90 123 ARG C CA 1
ATOM 664 C C . ARG A 1 117 ? -24.762 39.920 22.562 1.00 77.77 123 ARG C C 1
ATOM 665 O O . ARG A 1 117 ? -25.447 39.121 21.920 1.00 77.64 123 ARG C O 1
ATOM 673 N N . LYS A 1 118 ? -25.250 41.082 23.053 1.00 74.85 124 LYS C N 1
ATOM 674 C CA . LYS A 1 118 ? -26.649 41.495 22.915 1.00 74.99 124 LYS C CA 1
ATOM 675 C C . LYS A 1 118 ? -27.005 41.807 21.460 1.00 79.47 124 LYS C C 1
ATOM 676 O O . LYS A 1 118 ? -26.344 42.632 20.823 1.00 79.20 124 LYS C O 1
ATOM 682 N N . CYS A 1 119 ? -28.042 4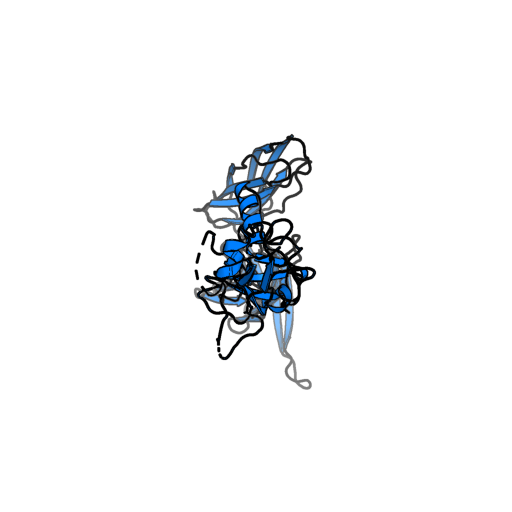1.121 20.941 1.00 76.12 125 CYS C N 1
ATOM 683 C CA . CYS A 1 119 ? -28.530 41.267 19.571 1.00 75.85 125 CYS C CA 1
ATOM 684 C C . CYS A 1 119 ? -29.969 41.778 19.543 1.00 79.97 125 CYS C C 1
ATOM 685 O O . CYS A 1 119 ? -30.778 41.422 20.405 1.00 79.61 125 CYS C O 1
ATOM 688 N N . GLU A 1 120 ? -30.277 42.603 18.528 1.00 76.60 126 GLU C N 1
ATOM 689 C CA . GLU A 1 120 ? -31.589 43.196 18.259 1.00 76.43 126 GLU C CA 1
ATOM 690 C C . GLU A 1 120 ? -31.637 43.651 16.787 1.00 80.27 126 GLU C C 1
ATOM 691 O O . GLU A 1 120 ? -30.636 44.183 16.306 1.00 79.71 126 GLU C O 1
ATOM 697 N N . PRO A 1 121 ? -32.759 43.456 16.044 1.00 76.73 127 PRO C N 1
ATOM 698 C CA . PRO A 1 121 ? -32.791 43.891 14.631 1.00 76.38 127 PRO C CA 1
ATOM 699 C C . PRO A 1 121 ? -32.655 45.40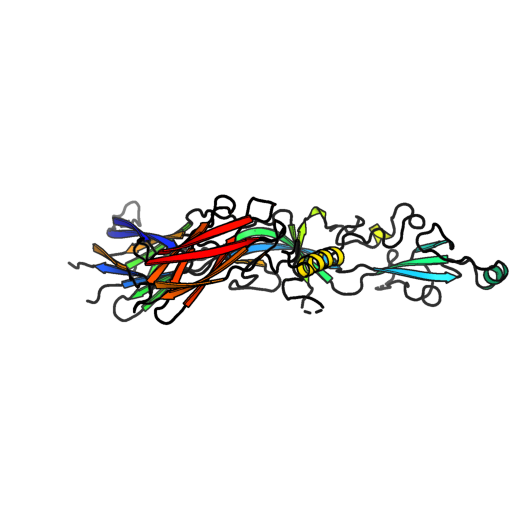5 14.426 1.00 79.69 127 PRO C C 1
ATOM 700 O O . PRO A 1 121 ? -32.239 45.839 13.352 1.00 79.14 127 PRO C O 1
ATOM 704 N N . ASP A 1 122 ? -32.984 46.201 15.464 1.00 76.40 128 ASP C N 1
ATOM 705 C CA . ASP A 1 122 ? -32.877 47.661 15.456 1.00 76.24 128 ASP C CA 1
ATOM 706 C C . ASP A 1 122 ? -31.610 48.115 16.217 1.00 79.92 128 ASP C C 1
ATOM 707 O O . ASP A 1 122 ? -31.655 49.062 17.006 1.00 79.73 128 ASP C O 1
ATOM 712 N N . ALA A 1 123 ? -30.474 47.434 15.956 1.00 76.16 129 ALA C N 1
ATOM 713 C CA . ALA A 1 123 ? -29.178 47.709 16.587 1.00 75.96 129 ALA C CA 1
ATOM 714 C C . ALA A 1 123 ? -28.221 48.525 15.699 1.00 79.99 129 ALA C C 1
ATOM 715 O O . ALA A 1 123 ? -28.529 48.793 14.534 1.00 79.24 129 ALA C O 1
ATOM 717 N N . GLY A 1 124 ? -27.080 48.914 16.276 1.00 76.93 130 GLY C N 1
ATOM 718 C CA . GLY A 1 124 ? -26.042 49.698 15.615 1.00 76.85 130 GLY C CA 1
ATOM 719 C C . GLY A 1 124 ? -24.856 48.882 15.130 1.00 80.81 130 GLY C C 1
ATOM 720 O O . GLY A 1 124 ? -24.649 47.763 15.609 1.00 79.86 130 GLY C O 1
ATOM 721 N N . PRO A 1 125 ? -24.023 49.448 14.211 1.00 78.21 131 PRO C N 1
ATOM 722 C CA . PRO A 1 125 ? -22.868 48.695 13.668 1.00 78.37 131 PRO C CA 1
ATOM 723 C C . PRO A 1 125 ? -21.810 48.220 14.668 1.00 83.28 131 PRO C C 1
ATOM 724 O O . PRO A 1 125 ? -20.989 47.370 14.320 1.00 82.78 131 PRO C O 1
ATOM 728 N N . ASP A 1 126 ? -21.822 48.764 15.894 1.00 80.96 132 ASP C N 1
ATOM 729 C CA . ASP A 1 126 ? -20.879 48.412 16.952 1.00 81.32 132 ASP C CA 1
ATOM 730 C C . ASP A 1 126 ? -21.142 47.012 17.528 1.00 85.88 132 ASP C C 1
ATOM 731 O O . ASP A 1 126 ? -20.206 46.376 18.018 1.00 85.59 132 ASP C O 1
ATOM 736 N N . ILE A 1 127 ? -22.406 46.533 17.461 1.00 82.73 133 ILE C N 1
ATOM 737 C CA . ILE A 1 127 ? -22.804 45.220 17.990 1.00 82.61 133 ILE C CA 1
ATOM 738 C C . ILE A 1 127 ? -23.327 44.250 16.901 1.00 86.17 133 ILE C C 1
ATOM 739 O O . ILE A 1 127 ? -23.648 43.103 17.227 1.00 85.96 133 ILE C O 1
ATOM 744 N N . VAL A 1 128 ? -23.387 44.691 15.621 1.00 82.29 134 VAL C N 1
ATOM 745 C CA . VAL A 1 128 ? -23.821 43.845 14.492 1.00 81.79 134 VAL C CA 1
ATOM 746 C C . VAL A 1 128 ? -22.683 43.664 13.455 1.00 85.15 134 VAL C C 1
ATOM 747 O O . VAL A 1 128 ? -22.803 42.834 12.553 1.00 84.65 134 VAL C O 1
ATOM 751 N N . GLN A 1 129 ? -21.584 44.439 13.610 1.00 81.38 135 GLN C N 1
ATOM 752 C CA . GLN A 1 129 ? -20.355 44.433 12.807 1.00 80.99 135 GLN C CA 1
ATOM 753 C C . GLN A 1 129 ? -20.596 44.530 11.278 1.00 83.91 135 GLN C C 1
ATOM 754 O O . GLN A 1 129 ? -20.952 45.606 10.797 1.00 83.50 135 GLN C O 1
ATOM 760 N N . ILE A 1 130 ? -20.388 43.422 10.528 1.00 79.77 136 ILE C N 1
ATOM 761 C CA . ILE A 1 130 ? -20.520 43.357 9.065 1.00 79.14 136 ILE C CA 1
ATOM 762 C C . ILE A 1 130 ? -21.981 43.286 8.579 1.00 81.34 136 ILE C C 1
ATOM 763 O O . ILE A 1 130 ? -22.234 43.614 7.417 1.00 80.56 136 ILE C O 1
ATOM 768 N N . CYS A 1 131 ? -22.930 42.871 9.451 1.00 76.88 137 CYS C N 1
ATOM 769 C CA . CYS A 1 131 ? -24.350 42.768 9.099 1.00 76.20 137 CYS C CA 1
ATOM 770 C C . CYS A 1 131 ? -24.974 44.126 8.761 1.00 81.61 137 CYS C C 1
ATOM 771 O O . CYS A 1 131 ? -25.151 44.418 7.577 1.00 81.39 137 CYS C O 1
ATOM 774 N N . GLU A 1 132 ? -25.275 44.960 9.787 1.00 79.21 138 GLU C N 1
ATOM 775 C CA . GLU A 1 132 ? -25.867 46.305 9.661 1.00 79.66 138 GLU C CA 1
ATOM 776 C C . GLU A 1 132 ? -27.228 46.288 8.935 1.00 84.37 138 GLU C C 1
ATOM 777 O O . GLU A 1 132 ? -27.918 45.269 8.975 1.00 83.96 138 GLU C O 1
ATOM 783 N N . ARG A 1 133 ? -27.619 47.419 8.307 1.00 81.55 139 ARG C N 1
ATOM 784 C CA . ARG A 1 133 ? -28.860 47.588 7.539 1.00 81.70 139 ARG C CA 1
ATOM 785 C C . ARG A 1 133 ? -28.771 48.790 6.592 1.00 86.39 139 ARG C C 1
ATOM 786 O O . ARG A 1 133 ? -28.152 49.798 6.942 1.00 85.81 139 ARG C O 1
ATOM 794 N N . LEU A 1 134 ? -29.371 48.674 5.388 1.00 83.79 140 LEU C N 1
ATOM 795 C CA . LEU A 1 134 ? -29.356 49.743 4.385 1.00 84.01 140 LEU C CA 1
ATOM 796 C C . LEU A 1 134 ? -30.464 50.771 4.629 1.00 88.17 140 LEU C C 1
ATOM 797 O O . LEU A 1 134 ? -31.610 50.403 4.899 1.00 87.68 140 LEU C O 1
ATOM 802 N N . ARG A 1 135 ? -30.102 52.063 4.536 1.00 84.96 141 ARG C N 1
ATOM 803 C CA . ARG A 1 135 ? -31.002 53.197 4.762 1.00 84.82 141 ARG C CA 1
ATOM 804 C C . ARG A 1 135 ? -31.221 54.027 3.478 1.00 88.87 141 ARG C C 1
ATOM 805 O O . ARG A 1 135 ? -31.321 55.257 3.542 1.00 88.57 141 ARG C O 1
ATOM 813 N N . ASP A 1 136 ? -31.306 53.349 2.315 1.00 85.36 142 ASP C N 1
ATOM 814 C CA . ASP A 1 136 ? -31.514 53.994 1.017 1.00 113.71 142 ASP C CA 1
ATOM 815 C C . ASP A 1 136 ? -32.925 53.754 0.495 1.00 135.19 142 ASP C C 1
ATOM 816 O O . ASP A 1 136 ? -33.676 54.706 0.295 1.00 94.07 142 ASP C O 1
ATOM 821 N N . ASN A 1 140 ? -34.941 57.536 5.271 1.00 93.40 146 ASN C N 1
ATOM 822 C CA . ASN A 1 140 ? -35.154 56.262 4.586 1.00 93.09 146 ASN C CA 1
ATOM 823 C C . ASN A 1 140 ? -34.661 55.081 5.428 1.00 96.71 146 ASN C C 1
ATOM 824 O O . ASN A 1 140 ? -33.591 55.163 6.035 1.00 96.14 146 ASN C O 1
ATOM 829 N N . VAL A 1 141 ? -35.452 53.988 5.465 1.00 93.17 147 VAL C N 1
ATOM 830 C CA . VAL A 1 141 ? -35.157 52.759 6.215 1.00 92.86 147 VAL C CA 1
ATOM 831 C C . VAL A 1 141 ? -35.808 51.529 5.539 1.00 96.30 147 VAL C C 1
ATOM 832 O O . VAL A 1 141 ? -36.894 51.648 4.963 1.00 95.95 147 VAL C O 1
ATOM 836 N N . LEU A 1 142 ? -35.130 50.364 5.595 1.00 92.25 148 LEU C N 1
ATOM 837 C CA . LEU A 1 142 ? -35.621 49.111 5.012 1.00 91.72 148 LEU C CA 1
ATOM 838 C C . LEU A 1 142 ? -35.762 48.021 6.085 1.00 94.86 148 LEU C C 1
ATOM 839 O O . LEU A 1 142 ? -34.765 47.584 6.663 1.00 94.34 148 LEU C O 1
ATOM 844 N N . GLU A 1 143 ? -37.015 47.606 6.356 1.00 91.15 149 GLU C N 1
ATOM 845 C CA . GLU A 1 143 ? -37.389 46.607 7.369 1.00 90.85 149 GLU C CA 1
ATOM 846 C C . GLU A 1 143 ? -37.025 45.153 7.016 1.00 94.00 149 GLU C C 1
ATOM 847 O O . GLU A 1 143 ? -37.079 44.287 7.893 1.00 93.54 149 GLU C O 1
ATOM 853 N N . GLN A 1 144 ? -36.677 44.882 5.745 1.00 89.86 150 GLN C N 1
ATOM 854 C CA . GLN A 1 144 ? -36.314 43.537 5.285 1.00 89.16 150 GLN C CA 1
ATOM 855 C C . GLN A 1 144 ? -34.793 43.324 5.227 1.00 91.27 150 GLN C C 1
ATOM 856 O O . GLN A 1 144 ? -34.342 42.183 5.094 1.00 90.73 150 GLN C O 1
ATOM 862 N N . THR A 1 145 ? -34.010 44.419 5.347 1.00 86.52 151 THR C N 1
ATOM 863 C CA . THR A 1 145 ? -32.541 44.392 5.331 1.00 85.65 151 THR C CA 1
ATOM 864 C C . THR A 1 145 ? -31.939 44.099 6.711 1.00 88.03 151 THR C C 1
ATOM 865 O O . THR A 1 145 ? -30.826 43.577 6.774 1.00 87.69 151 THR C O 1
ATOM 869 N N . GLN A 1 146 ? -32.665 44.435 7.806 1.00 83.33 152 GLN C N 1
ATOM 870 C CA . GLN A 1 146 ? -32.227 44.231 9.196 1.00 82.64 152 GLN C CA 1
ATOM 871 C C . GLN A 1 146 ? -31.964 42.742 9.537 1.00 84.95 152 GLN C C 1
ATOM 872 O O . GLN A 1 146 ? -32.732 41.880 9.102 1.00 84.47 152 GLN C O 1
ATOM 878 N N . PRO A 1 147 ? -30.872 42.421 10.277 1.00 80.27 153 PRO C N 1
ATOM 879 C CA . PRO A 1 147 ? -30.568 41.008 10.563 1.00 79.61 153 PRO C CA 1
ATOM 880 C C . PRO A 1 147 ? -31.494 40.317 11.563 1.00 81.79 153 PRO C C 1
ATOM 881 O O . PRO A 1 147 ? -32.260 40.973 12.269 1.00 81.06 153 PRO C O 1
ATOM 885 N N . ILE A 1 148 ? -31.408 38.974 11.606 1.00 77.26 154 ILE C N 1
ATOM 886 C CA . ILE A 1 148 ? -32.183 38.097 12.487 1.00 76.58 154 ILE C CA 1
ATOM 887 C C . ILE A 1 148 ? -31.245 37.536 13.564 1.00 79.75 154 ILE C C 1
ATOM 888 O O . ILE A 1 148 ? -30.166 37.030 13.241 1.00 79.20 154 ILE C O 1
ATOM 893 N N . CYS A 1 149 ? -31.658 37.639 14.838 1.00 75.99 155 CYS C N 1
ATOM 894 C CA . CYS A 1 149 ? -30.882 37.159 15.980 1.00 75.54 155 CYS C CA 1
ATOM 895 C C . CYS A 1 149 ? -31.311 35.751 16.385 1.00 78.22 155 CYS C C 1
ATOM 896 O O . CYS A 1 149 ? -32.505 35.492 16.563 1.00 77.45 155 CYS C O 1
ATOM 899 N N . CYS A 1 150 ? -30.330 34.845 16.516 1.00 74.19 156 CYS C N 1
ATOM 900 C CA . CYS A 1 150 ? -30.537 33.447 16.896 1.00 73.78 156 CYS C CA 1
ATOM 901 C C . CYS A 1 150 ? -29.800 33.114 18.205 1.00 79.68 156 CYS C C 1
ATOM 902 O O . CYS A 1 150 ? -28.704 33.639 18.416 1.00 79.08 156 CYS C O 1
ATOM 905 N N . PRO A 1 151 ? -30.352 32.227 19.077 1.00 78.15 157 PRO C N 1
ATOM 906 C CA . PRO A 1 151 ? -29.644 31.887 20.327 1.00 78.65 157 PRO C CA 1
ATOM 907 C C . PRO A 1 151 ? -28.317 31.151 20.127 1.00 84.82 157 PRO C C 1
ATOM 908 O O . PRO A 1 151 ? -28.109 30.493 19.106 1.00 84.55 157 PRO C O 1
ATOM 912 N N . CYS A 1 152 ? -27.423 31.275 21.119 1.00 83.20 158 CYS C N 1
ATOM 913 C CA . CYS A 1 152 ? -26.088 30.675 21.147 1.00 83.96 158 CYS C CA 1
ATOM 914 C C . CYS A 1 152 ? -26.112 29.153 21.362 1.00 88.34 158 CYS C C 1
ATOM 915 O O . CYS A 1 152 ? -27.140 28.597 21.758 1.00 87.65 158 CYS C O 1
ATOM 918 N N . GLY A 1 153 ? -24.967 28.509 21.122 1.00 85.34 159 GLY C N 1
ATOM 919 C CA . GLY A 1 153 ? -24.777 27.079 21.338 1.00 85.37 159 GLY C CA 1
ATOM 920 C C . GLY A 1 153 ? -24.855 26.184 20.115 1.00 89.91 159 GLY C C 1
ATOM 921 O O . GLY A 1 153 ? -24.968 26.676 18.988 1.00 89.36 159 GLY C O 1
ATOM 922 N N . PRO A 1 154 ? -24.793 24.842 20.314 1.00 87.18 160 PRO C N 1
ATOM 923 C CA . PRO A 1 154 ? -24.894 23.920 19.168 1.00 87.11 160 PRO C CA 1
ATOM 924 C C . PRO A 1 154 ? -26.350 23.637 18.773 1.00 91.02 160 PRO C C 1
ATOM 925 O O . PRO A 1 154 ? -27.262 24.219 19.366 1.00 91.01 160 PRO C O 1
ATOM 929 N N . GLN A 1 155 ? -26.569 22.763 17.755 1.00 87.02 161 GLN C N 1
ATOM 930 C CA . GLN A 1 155 ? -27.882 22.380 17.196 1.00 86.57 161 GLN C CA 1
ATOM 931 C C . GLN A 1 155 ? -28.596 23.547 16.477 1.00 89.53 161 GLN C C 1
ATOM 932 O O . GLN A 1 155 ? -29.606 23.324 15.802 1.00 88.96 161 GLN C O 1
ATOM 938 N N . ARG A 1 156 ? -28.045 24.774 16.597 1.00 85.41 162 ARG C N 1
ATOM 939 C CA . ARG A 1 156 ? -28.541 25.998 15.968 1.00 84.91 162 ARG C CA 1
ATOM 940 C C . ARG A 1 156 ? -27.940 26.180 14.561 1.00 88.07 162 ARG C C 1
ATOM 941 O O . ARG A 1 156 ? -27.094 25.379 14.152 1.00 87.57 162 ARG C O 1
ATOM 949 N N . ARG A 1 157 ? -28.392 27.224 13.823 1.00 84.05 163 ARG C N 1
ATOM 950 C CA . ARG A 1 157 ? -27.936 27.564 12.468 1.00 83.58 163 ARG C CA 1
ATOM 951 C C . ARG A 1 157 ? -26.410 27.746 12.427 1.00 87.60 163 ARG C C 1
ATOM 952 O O . ARG A 1 157 ? -25.745 27.144 11.583 1.00 87.19 163 ARG C O 1
ATOM 960 N N . MET A 1 158 ? -25.866 28.544 13.364 1.00 84.20 164 MET C N 1
ATOM 961 C CA . MET A 1 158 ? -24.433 28.787 13.506 1.00 83.98 164 MET C CA 1
ATOM 962 C C . MET A 1 158 ? -23.968 28.190 14.845 1.00 88.24 164 MET C C 1
ATOM 963 O O . MET A 1 158 ? -24.517 28.555 15.892 1.00 87.79 164 MET C O 1
ATOM 968 N N . PRO A 1 159 ? -22.981 27.262 14.840 1.00 85.13 165 PRO C N 1
ATOM 969 C CA . PRO A 1 159 ? -22.514 26.700 16.118 1.00 85.00 165 PRO C CA 1
ATOM 970 C C . PRO A 1 159 ? -21.630 27.692 16.877 1.00 88.88 165 PRO C C 1
ATOM 971 O O . PRO A 1 159 ? -20.656 28.207 16.322 1.00 88.38 165 PRO C O 1
ATOM 975 N N . SER A 1 160 ? -22.010 27.999 18.130 1.00 85.31 166 SER C N 1
ATOM 976 C CA . SER A 1 160 ? -21.294 28.953 18.979 1.00 84.96 166 SER C CA 1
ATOM 977 C C . SER A 1 160 ? -21.197 28.485 20.440 1.00 88.97 166 SER C C 1
ATOM 978 O O . SER A 1 160 ? -21.521 27.334 20.744 1.00 88.45 166 SER C O 1
ATOM 981 N N . SER A 1 161 ? -20.712 29.374 21.330 1.00 85.72 167 SER C N 1
ATOM 982 C CA . SER A 1 161 ? -20.570 29.138 22.767 1.00 85.58 167 SER C CA 1
ATOM 983 C C . SER A 1 161 ? -21.290 30.247 23.534 1.00 88.97 167 SER C C 1
ATOM 984 O O . SER A 1 161 ? -21.138 31.424 23.199 1.00 88.28 167 SER C O 1
ATOM 987 N N . CYS A 1 162 ? -22.086 29.868 24.550 1.00 85.45 168 CYS C N 1
ATOM 988 C CA . CYS A 1 162 ? -22.850 30.812 25.375 1.00 85.24 168 CYS C CA 1
ATOM 989 C C . CYS A 1 162 ? -22.004 31.500 26.460 1.00 89.81 168 CYS C C 1
ATOM 990 O O . CYS A 1 162 ? -22.444 32.496 27.044 1.00 89.23 168 CYS C O 1
ATOM 993 N N . GLY A 1 163 ? -20.806 30.970 26.704 1.00 86.80 169 GLY C N 1
ATOM 994 C CA . GLY A 1 163 ? -19.873 31.490 27.697 1.00 86.68 169 GLY C CA 1
ATOM 995 C C . GLY A 1 163 ? -20.284 31.187 29.123 1.00 90.67 169 GLY C C 1
ATOM 996 O O . GLY A 1 163 ? -20.964 30.189 29.382 1.00 90.25 169 GLY C O 1
ATOM 997 N N . ASP A 1 164 ? -19.863 32.052 30.060 1.00 87.26 170 ASP C N 1
ATOM 998 C CA . ASP A 1 164 ? -20.167 31.913 31.484 1.00 86.96 170 ASP C CA 1
ATOM 999 C C . ASP A 1 164 ? -21.226 32.916 31.954 1.00 90.01 170 ASP C C 1
ATOM 1000 O O . ASP A 1 164 ? -21.437 33.943 31.304 1.00 89.39 170 ASP C O 1
ATOM 1005 N N . ILE A 1 165 ? -21.895 32.595 33.082 1.00 86.13 171 ILE C N 1
ATOM 1006 C CA . ILE A 1 165 ? -22.961 33.383 33.720 1.00 85.68 171 ILE C CA 1
ATOM 1007 C C . ILE A 1 165 ? -22.488 34.801 34.107 1.00 89.10 171 ILE C C 1
ATOM 1008 O O . ILE A 1 165 ? -23.233 35.764 33.916 1.00 88.69 171 ILE C O 1
ATOM 1013 N N . PHE A 1 166 ? -21.252 34.922 34.621 1.00 85.47 172 PHE C N 1
ATOM 1014 C CA . PHE A 1 166 ? -20.664 36.194 35.051 1.00 85.25 172 PHE C CA 1
ATOM 1015 C C . PHE A 1 166 ? -20.333 37.130 33.879 1.00 88.64 172 PHE C C 1
ATOM 1016 O O . PHE A 1 166 ? -20.472 38.346 34.024 1.00 87.90 172 PHE C O 1
ATOM 1024 N N . ASP A 1 167 ? -19.937 36.567 32.718 1.00 85.19 173 ASP C N 1
ATOM 1025 C CA . ASP A 1 167 ? -19.660 37.328 31.491 1.00 84.98 173 ASP C CA 1
ATOM 1026 C C . ASP A 1 167 ? -20.987 37.778 30.868 1.00 88.25 173 ASP C C 1
ATOM 1027 O O . ASP A 1 167 ? -21.059 38.846 30.257 1.00 87.33 173 ASP C O 1
ATOM 1032 N N . LYS A 1 168 ? -22.035 36.951 31.047 1.00 84.92 174 LYS C N 1
ATOM 1033 C CA . LYS A 1 168 ? -23.399 37.170 30.575 1.00 84.84 174 LYS C CA 1
ATOM 1034 C C . LYS A 1 168 ? -24.101 38.249 31.414 1.00 88.97 174 LYS C C 1
ATOM 1035 O O . LYS A 1 168 ? -24.879 39.029 30.866 1.00 88.73 174 LYS C O 1
ATOM 1041 N N . MET A 1 169 ? -23.823 38.292 32.735 1.00 85.59 175 MET C N 1
ATOM 1042 C CA . MET A 1 169 ? -24.435 39.240 33.672 1.00 85.36 175 MET C CA 1
ATOM 1043 C C . MET A 1 169 ? -23.992 40.702 33.493 1.00 88.97 175 MET C C 1
ATOM 1044 O O . MET A 1 169 ? -24.661 41.596 34.016 1.00 88.56 175 MET C O 1
ATOM 1049 N N . ILE A 1 170 ? -22.896 40.955 32.755 1.00 85.36 176 ILE C N 1
ATOM 1050 C CA . ILE A 1 170 ? -22.420 42.321 32.522 1.00 85.13 176 ILE C CA 1
ATOM 1051 C C . ILE A 1 170 ? -22.541 42.714 31.034 1.00 88.55 176 ILE C C 1
ATOM 1052 O O . ILE A 1 170 ? -23.195 43.716 30.729 1.00 88.29 176 ILE C O 1
ATOM 1057 N N . LYS A 1 171 ? -21.919 41.936 30.127 1.00 84.48 177 LYS C N 1
ATOM 1058 C CA . LYS A 1 171 ? -21.906 42.197 28.685 1.00 83.98 177 LYS C CA 1
ATOM 1059 C C . LYS A 1 171 ? -23.264 41.967 28.001 1.00 87.01 177 LYS C C 1
ATOM 1060 O O . LYS A 1 171 ? -23.603 42.692 27.063 1.00 86.42 177 LYS C O 1
ATOM 1066 N N . GLY A 1 172 ? -24.013 40.972 28.479 1.00 82.96 178 GLY C N 1
ATOM 1067 C CA . GLY A 1 172 ? -25.327 40.608 27.953 1.00 82.36 178 GLY C CA 1
ATOM 1068 C C . GLY A 1 172 ? -25.434 39.154 27.534 1.00 85.05 178 GLY C C 1
ATOM 1069 O O . GLY A 1 172 ? -24.446 38.417 27.585 1.00 84.52 178 GLY C O 1
ATOM 1070 N N . LYS A 1 173 ? -26.646 38.728 27.121 1.00 80.92 179 LYS C N 1
ATOM 1071 C CA . LYS A 1 173 ? -26.906 37.360 26.656 1.00 80.36 179 LYS C CA 1
ATOM 1072 C C . LYS A 1 173 ? -26.289 37.190 25.266 1.00 83.01 179 LYS C C 1
ATOM 1073 O O . LYS A 1 173 ? -26.488 38.050 24.409 1.00 82.33 179 LYS C O 1
ATOM 1079 N N . ALA A 1 174 ? -25.533 36.097 25.056 1.00 79.01 180 ALA C N 1
ATOM 1080 C CA . ALA A 1 174 ? -24.868 35.802 23.784 1.00 78.49 180 ALA C CA 1
ATOM 1081 C C . ALA A 1 174 ? -25.863 35.405 22.694 1.00 81.40 180 ALA C C 1
ATOM 1082 O O . ALA A 1 174 ? -26.719 34.542 22.915 1.00 80.90 180 ALA C O 1
ATOM 1084 N N . ASN A 1 175 ? -25.754 36.059 21.524 1.00 77.19 181 ASN C N 1
ATOM 1085 C CA . ASN A 1 175 ? -26.607 35.833 20.357 1.00 76.55 181 ASN C CA 1
ATOM 1086 C C . ASN A 1 175 ? -25.803 35.906 19.060 1.00 79.44 181 ASN C C 1
ATOM 1087 O O . ASN A 1 175 ? -24.768 36.574 19.011 1.00 78.90 181 ASN C O 1
ATOM 1092 N N . THR A 1 176 ? -26.299 35.239 18.002 1.00 75.15 182 THR C N 1
ATOM 1093 C CA . THR A 1 176 ? -25.670 35.236 16.680 1.00 74.41 182 THR C CA 1
ATOM 1094 C C . THR A 1 176 ? -26.568 35.984 15.695 1.00 76.93 182 THR C C 1
ATOM 1095 O O . THR A 1 176 ? -27.778 35.747 15.660 1.00 76.24 182 THR C O 1
ATOM 1099 N N . ALA A 1 177 ? -25.976 36.898 14.912 1.00 72.97 183 ALA C N 1
ATOM 1100 C CA . ALA A 1 177 ? -26.699 37.688 13.918 1.00 72.60 183 ALA C CA 1
ATOM 1101 C C . ALA A 1 177 ? -26.521 37.101 12.521 1.00 76.09 183 ALA C C 1
ATOM 1102 O O . ALA A 1 177 ? -25.398 36.786 12.116 1.00 75.64 183 ALA C O 1
ATOM 1104 N N . HIS A 1 178 ? -27.638 36.936 11.797 1.00 72.55 184 HIS C N 1
ATOM 1105 C CA . HIS A 1 178 ? -27.652 36.403 10.437 1.00 72.22 184 HIS C CA 1
ATOM 1106 C C . HIS A 1 178 ? -28.307 37.399 9.501 1.00 76.39 184 HIS C C 1
ATOM 1107 O O . HIS A 1 178 ? -29.399 37.890 9.791 1.00 75.85 184 HIS C O 1
ATOM 1114 N N . CYS A 1 179 ? -27.630 37.712 8.387 1.00 73.66 185 CYS C N 1
ATOM 1115 C CA . CYS A 1 179 ? -28.107 38.685 7.403 1.00 73.82 185 CYS C CA 1
ATOM 1116 C C . CYS A 1 179 ? -27.849 38.252 5.960 1.00 75.75 185 CYS C C 1
ATOM 1117 O O . CYS A 1 179 ? -26.869 37.558 5.689 1.00 75.30 185 CYS C O 1
ATOM 1120 N N . LEU A 1 180 ? -28.729 38.681 5.037 1.00 70.73 186 LEU C N 1
ATOM 1121 C CA . LEU A 1 180 ? -28.620 38.403 3.605 1.00 69.74 186 LEU C CA 1
ATOM 1122 C C . LEU A 1 180 ? -28.169 39.666 2.872 1.00 71.69 186 LEU C C 1
ATOM 1123 O O . LEU A 1 180 ? -28.812 40.710 2.989 1.00 70.96 186 LEU C O 1
ATOM 1128 N N . ARG A 1 181 ? -27.043 39.574 2.152 1.00 67.14 187 ARG C N 1
ATOM 1129 C CA . ARG A 1 181 ? -26.475 40.675 1.369 1.00 66.46 187 ARG C CA 1
ATOM 1130 C C . ARG A 1 181 ? -26.167 40.169 -0.032 1.00 69.72 187 ARG C C 1
ATOM 1131 O O . ARG A 1 181 ? -25.948 38.967 -0.207 1.00 69.32 187 ARG C O 1
ATOM 1139 N N . PHE A 1 182 ? -26.133 41.076 -1.026 1.00 65.70 188 PHE C N 1
ATOM 1140 C CA . PHE A 1 182 ? -25.856 40.697 -2.412 1.00 65.31 188 PHE C CA 1
ATOM 1141 C C . PHE A 1 182 ? -24.556 41.324 -2.972 1.00 69.81 188 PHE C C 1
ATOM 1142 O O . PHE A 1 182 ? -24.625 42.245 -3.794 1.00 69.50 188 PHE C O 1
ATOM 1150 N N . PRO A 1 183 ? -23.356 40.828 -2.575 1.00 66.59 189 PRO C N 1
ATOM 1151 C CA . PRO A 1 183 ? -22.119 41.403 -3.124 1.00 66.45 189 PRO C CA 1
ATOM 1152 C C . PRO A 1 183 ? -21.652 40.703 -4.404 1.00 70.38 189 PRO C C 1
ATOM 1153 O O . PRO A 1 183 ? -22.091 39.590 -4.708 1.00 70.05 189 PRO C O 1
ATOM 1157 N N . GLY A 1 184 ? -20.762 41.365 -5.138 1.00 66.79 190 GLY C N 1
ATOM 1158 C CA . GLY A 1 184 ? -20.189 40.830 -6.366 1.00 66.46 190 GLY C CA 1
ATOM 1159 C C . GLY A 1 184 ? -20.993 41.090 -7.623 1.00 69.70 190 GLY C C 1
ATOM 1160 O O . GLY A 1 184 ? -21.812 42.013 -7.671 1.00 69.19 190 GLY C O 1
ATOM 1161 N N . ASP A 1 185 ? -20.743 40.259 -8.651 1.00 65.64 191 ASP C N 1
ATOM 1162 C CA . ASP A 1 185 ? -21.347 40.324 -9.984 1.00 65.03 191 ASP C CA 1
ATOM 1163 C C . ASP A 1 185 ? -22.870 40.177 -10.014 1.00 67.90 191 ASP C C 1
ATOM 1164 O O . ASP A 1 185 ? -23.465 39.570 -9.122 1.00 67.45 191 ASP C O 1
ATOM 1169 N N . TRP A 1 186 ? -23.486 40.753 -11.060 1.00 63.74 192 TRP C N 1
ATOM 1170 C CA . TRP A 1 186 ? -24.921 40.714 -11.345 1.00 63.16 192 TRP C CA 1
ATOM 1171 C C . TRP A 1 186 ? -25.146 40.293 -12.802 1.00 64.49 192 TRP C C 1
ATOM 1172 O O . TRP A 1 186 ? -24.248 40.446 -13.635 1.00 63.92 192 TRP C O 1
ATOM 1183 N N . PHE A 1 187 ? -26.319 39.709 -13.091 1.00 59.17 193 PHE C N 1
ATOM 1184 C CA . PHE A 1 187 ? -26.673 39.167 -14.401 1.00 58.01 193 PHE C CA 1
ATOM 1185 C C . PHE A 1 187 ? -28.066 39.585 -14.883 1.00 60.46 193 PHE C C 1
ATOM 1186 O O . PHE A 1 187 ? -28.960 39.820 -14.069 1.00 60.12 193 PHE C O 1
ATOM 1194 N N . HIS A 1 188 ? -28.235 39.659 -16.220 1.00 56.01 194 HIS C N 1
ATOM 1195 C CA . HIS A 1 188 ? -29.478 40.001 -16.919 1.00 55.22 194 HIS C CA 1
ATOM 1196 C C . HIS A 1 188 ? -30.250 38.716 -17.218 1.00 56.62 194 HIS C C 1
ATOM 1197 O O . HIS A 1 188 ? -29.657 37.766 -17.732 1.00 56.05 194 HIS C O 1
ATOM 1204 N N . VAL A 1 189 ? -31.566 38.688 -16.935 1.00 51.43 195 VAL C N 1
ATOM 1205 C CA . VAL A 1 189 ? -32.389 37.508 -17.230 1.00 50.48 195 VAL C CA 1
ATOM 1206 C C . VAL A 1 189 ? -33.327 37.804 -18.405 1.00 52.43 195 VAL C C 1
ATOM 1207 O O . VAL A 1 189 ? -34.212 38.659 -18.296 1.00 51.76 195 VAL C O 1
ATOM 1211 N N . PHE A 1 190 ? -33.105 37.093 -19.531 1.00 47.71 196 PHE C N 1
ATOM 1212 C CA . PHE A 1 190 ? -33.865 37.235 -20.773 1.00 46.94 196 PHE C CA 1
ATOM 1213 C C . PHE A 1 190 ? -34.655 35.987 -21.138 1.00 50.07 196 PHE C C 1
ATOM 1214 O O . PHE A 1 190 ? -34.156 34.872 -20.991 1.00 49.51 196 PHE C O 1
ATOM 1222 N N . GLY A 1 191 ? -35.861 36.203 -21.655 1.00 46.22 197 GLY C N 1
ATOM 1223 C CA . GLY A 1 191 ? -36.766 35.152 -22.097 1.00 45.97 197 GLY C CA 1
ATOM 1224 C C . GLY A 1 191 ? -36.622 34.867 -23.573 1.00 49.99 197 GLY C C 1
ATOM 1225 O O . GLY A 1 191 ? -36.860 35.753 -24.400 1.00 49.83 197 GLY C O 1
ATOM 1226 N N . ILE A 1 192 ? -36.225 33.630 -23.914 1.00 46.36 198 ILE C N 1
ATOM 1227 C CA . ILE A 1 192 ? -36.045 33.206 -25.304 1.00 46.11 198 ILE C CA 1
ATOM 1228 C C . ILE A 1 192 ? -37.404 32.941 -25.967 1.00 49.80 198 ILE C C 1
ATOM 1229 O O . ILE A 1 192 ? -38.154 32.064 -25.529 1.00 49.29 198 ILE C O 1
ATOM 1234 N N . GLY A 1 193 ? -37.694 33.724 -27.005 1.00 46.18 199 GLY C N 1
ATOM 1235 C CA . GLY A 1 193 ? -38.925 33.632 -27.778 1.00 45.86 199 GLY C CA 1
ATOM 1236 C C . GLY A 1 193 ? -38.743 32.829 -29.048 1.00 49.34 199 GLY C C 1
ATOM 1237 O O . GLY A 1 193 ? -38.289 31.681 -28.996 1.00 49.06 199 GLY C O 1
ATOM 1238 N N . GLN A 1 194 ? -39.087 33.435 -30.201 1.00 45.05 200 GLN C N 1
ATOM 1239 C CA . GLN A 1 194 ? -38.972 32.792 -31.512 1.00 44.36 200 GLN C CA 1
ATOM 1240 C C . GLN A 1 194 ? -37.543 32.780 -32.051 1.00 46.60 200 GLN C C 1
ATOM 1241 O O . GLN A 1 194 ? -36.744 33.660 -31.721 1.00 45.93 200 GLN C O 1
ATOM 1247 N N . ARG A 1 195 ? -37.237 31.770 -32.884 1.00 42.05 201 ARG C N 1
ATOM 1248 C CA . ARG A 1 195 ? -35.942 31.592 -33.531 1.00 41.24 201 ARG C CA 1
ATOM 1249 C C . ARG A 1 195 ? -36.067 32.002 -35.000 1.00 45.22 201 ARG C C 1
ATOM 1250 O O . ARG A 1 195 ? -36.963 31.529 -35.703 1.00 44.66 201 ARG C O 1
ATOM 1258 N N . SER A 1 196 ? -35.176 32.896 -35.445 1.00 42.17 202 SER C N 1
ATOM 1259 C CA . SER A 1 196 ? -35.148 33.416 -36.807 1.00 42.29 202 SER C CA 1
ATOM 1260 C C . SER A 1 196 ? -33.860 33.009 -37.519 1.00 46.53 202 SER C C 1
ATOM 1261 O O . SER A 1 196 ? -32.773 33.259 -37.002 1.00 46.12 202 SER C O 1
ATOM 1264 N N . LEU A 1 197 ? -33.984 32.370 -38.697 1.00 43.42 203 LEU C N 1
ATOM 1265 C CA . LEU A 1 197 ? -32.844 31.932 -39.505 1.00 43.48 203 LEU C CA 1
ATOM 1266 C C . LEU A 1 197 ? -32.404 33.082 -40.411 1.00 48.03 203 LEU C C 1
ATOM 1267 O O . LEU A 1 197 ? -33.232 33.664 -41.114 1.00 47.43 203 LEU C O 1
ATOM 1272 N N . GLY A 1 198 ? -31.118 33.414 -40.360 1.00 45.55 204 GLY C N 1
ATOM 1273 C CA . GLY A 1 198 ? -30.550 34.506 -41.140 1.00 45.87 204 GLY C CA 1
ATOM 1274 C C . GLY A 1 198 ? -29.339 34.130 -41.964 1.00 51.02 204 GLY C C 1
ATOM 1275 O O . GLY A 1 198 ? -28.529 33.298 -41.543 1.00 50.41 204 GLY C O 1
ATOM 1276 N N . PHE A 1 199 ? -29.21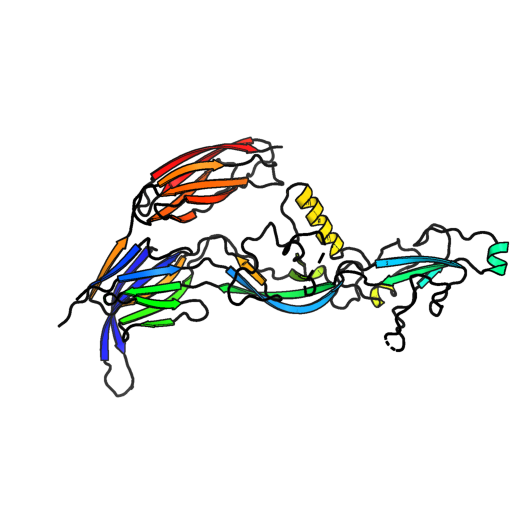7 34.760 -43.154 1.00 48.85 205 PHE C N 1
ATOM 1277 C CA . PHE A 1 199 ? -28.128 34.595 -44.130 1.00 49.28 205 PHE C CA 1
ATOM 1278 C C . PHE A 1 199 ? -28.197 35.663 -45.236 1.00 54.14 205 PHE C C 1
ATOM 1279 O O . PHE A 1 199 ? -29.110 36.493 -45.231 1.00 53.82 205 PHE C O 1
ATOM 1287 N N . SER A 1 200 ? -27.235 35.627 -46.187 1.00 51.28 206 SER C N 1
ATOM 1288 C CA . SER A 1 200 ? -27.162 36.546 -47.325 1.00 51.32 206 SER C CA 1
ATOM 1289 C C . SER A 1 200 ? -26.753 35.829 -48.614 1.00 55.63 206 SER C C 1
ATOM 1290 O O . SER A 1 200 ? -25.806 35.039 -48.619 1.00 54.77 206 SER C O 1
ATOM 1293 N N . VAL A 1 201 ? -27.492 36.102 -49.699 1.00 53.19 207 VAL C N 1
ATOM 1294 C CA . VAL A 1 201 ? -27.295 35.536 -51.037 1.00 53.48 207 VAL C CA 1
ATOM 1295 C C . VAL A 1 201 ? -26.904 36.666 -52.003 1.00 58.80 207 VAL C C 1
ATOM 1296 O O . VAL A 1 201 ? -27.696 37.574 -52.256 1.00 57.66 207 VAL C O 1
ATOM 1300 N N . ARG A 1 202 ? -25.669 36.604 -52.517 1.00 57.33 208 ARG C N 1
ATOM 1301 C CA . ARG A 1 202 ? -25.095 37.566 -53.453 1.00 58.12 208 ARG C CA 1
ATOM 1302 C C . ARG A 1 202 ? -25.242 37.030 -54.881 1.00 63.49 208 ARG C C 1
ATOM 1303 O O . ARG A 1 202 ? -24.777 35.925 -55.175 1.00 62.92 208 ARG C O 1
ATOM 1311 N N . VAL A 1 203 ? -25.912 37.805 -55.754 1.00 61.35 209 VAL C N 1
ATOM 1312 C CA . VAL A 1 203 ? -26.130 37.456 -57.163 1.00 61.78 209 VAL C CA 1
ATOM 1313 C C . VAL A 1 203 ? -25.337 38.443 -58.032 1.00 67.01 209 VAL C C 1
ATOM 1314 O O . VAL A 1 203 ? -25.664 39.632 -58.086 1.00 66.33 209 VAL C O 1
ATOM 1318 N N . GLU A 1 204 ? -24.269 37.941 -58.674 1.00 65.04 210 GLU C N 1
ATOM 1319 C CA . GLU A 1 204 ? -23.369 38.721 -59.524 1.00 65.61 210 GLU C CA 1
ATOM 1320 C C . GLU A 1 204 ? -23.744 38.555 -61.003 1.00 70.94 210 GLU C C 1
ATOM 1321 O O . GLU A 1 204 ? -23.827 37.430 -61.496 1.00 70.14 210 GLU C O 1
ATOM 1327 N N . LEU A 1 205 ? -23.984 39.683 -61.693 1.00 69.17 211 LEU C N 1
ATOM 1328 C CA . LEU A 1 205 ? -24.354 39.727 -63.108 1.00 69.75 211 LEU C CA 1
ATOM 1329 C C . LEU A 1 205 ? -23.352 40.569 -63.904 1.00 75.97 211 LEU C C 1
ATOM 1330 O O . LEU A 1 205 ? -23.055 41.705 -63.523 1.00 75.56 211 LEU C O 1
ATOM 1335 N N . LYS A 1 206 ? -22.848 40.005 -65.015 1.00 74.23 212 LYS C N 1
ATOM 1336 C CA . LYS A 1 206 ? -21.905 40.662 -65.922 1.00 74.66 212 LYS C CA 1
ATOM 1337 C C . LYS A 1 206 ? -22.559 40.872 -67.292 1.00 80.28 212 LYS C C 1
ATOM 1338 O O . LYS A 1 206 ? -22.530 39.968 -68.132 1.00 79.56 212 LYS C O 1
ATOM 1344 N N . THR A 1 207 ? -23.172 42.061 -67.503 1.00 78.37 213 THR C N 1
ATOM 1345 C CA . THR A 1 207 ? -23.845 42.441 -68.758 1.00 78.71 213 THR C CA 1
ATOM 1346 C C . THR A 1 207 ? -22.818 42.530 -69.897 1.00 83.76 213 THR C C 1
ATOM 1347 O O . THR A 1 207 ? -23.085 42.073 -71.011 1.00 83.53 213 THR C O 1
ATOM 1351 N N . GLY A 1 208 ? -21.655 43.095 -69.580 1.00 81.13 214 GLY C N 1
ATOM 1352 C CA . GLY A 1 208 ? -20.521 43.235 -70.483 1.00 81.31 214 GLY C CA 1
ATOM 1353 C C . GLY A 1 208 ? -19.241 42.983 -69.719 1.00 85.74 214 GLY C C 1
ATOM 1354 O O . GLY A 1 208 ? -18.898 41.830 -69.438 1.00 85.11 214 GLY C O 1
ATOM 1355 N N . THR A 1 209 ? -18.550 44.069 -69.347 1.00 82.68 215 THR C N 1
ATOM 1356 C CA . THR A 1 209 ? -17.321 44.033 -68.550 1.00 82.56 215 THR C CA 1
ATOM 1357 C C . THR A 1 209 ? -17.613 44.717 -67.192 1.00 86.59 215 THR C C 1
ATOM 1358 O O . THR A 1 209 ? -16.715 44.868 -66.357 1.00 86.15 215 THR C O 1
ATOM 1362 N N . ARG A 1 210 ? -18.895 45.097 -66.975 1.00 83.24 216 ARG C N 1
ATOM 1363 C CA . ARG A 1 210 ? -19.376 45.760 -65.760 1.00 83.04 216 ARG C CA 1
ATOM 1364 C C . ARG A 1 210 ? -20.255 44.849 -64.891 1.00 86.35 216 ARG C C 1
ATOM 1365 O O . ARG A 1 210 ? -21.195 44.224 -65.394 1.00 85.89 216 ARG C O 1
ATOM 1373 N N . VAL A 1 211 ? -19.929 44.784 -63.582 1.00 82.28 217 VAL C N 1
ATOM 1374 C CA . VAL A 1 211 ? -20.598 43.961 -62.562 1.00 81.64 217 VAL C CA 1
ATOM 1375 C C . VAL A 1 211 ? -21.763 44.683 -61.860 1.00 84.33 217 VAL C C 1
ATOM 1376 O O . VAL A 1 211 ? -21.717 45.899 -61.661 1.00 84.25 217 VAL C O 1
ATOM 1380 N N . SER A 1 212 ? -22.789 43.909 -61.464 1.00 79.52 218 SER C N 1
ATOM 1381 C CA . SER A 1 212 ? -23.969 44.384 -60.739 1.00 78.70 218 SER C CA 1
ATOM 1382 C C . SER A 1 212 ? -24.296 43.396 -59.608 1.00 80.91 218 SER C C 1
ATOM 1383 O O . SER A 1 212 ? -24.490 42.204 -59.870 1.00 80.57 218 SER C O 1
ATOM 1386 N N . GLU A 1 213 ? -24.311 43.882 -58.351 1.00 75.86 219 GLU C N 1
ATOM 1387 C CA . GLU A 1 213 ? -24.567 43.038 -57.181 1.00 74.87 219 GLU C CA 1
ATOM 1388 C C . GLU A 1 213 ? -26.002 43.111 -56.678 1.00 76.78 219 GLU C C 1
ATOM 1389 O O . GLU A 1 213 ? -26.573 44.198 -56.575 1.00 76.29 219 GLU C O 1
ATOM 1395 N N . VAL A 1 214 ? -26.573 41.937 -56.358 1.00 71.89 220 VAL C N 1
ATOM 1396 C CA . VAL A 1 214 ? -27.930 41.774 -55.831 1.00 70.85 220 VAL C CA 1
ATOM 1397 C C . VAL A 1 214 ? -27.844 40.970 -54.521 1.00 72.74 220 VAL C C 1
ATOM 1398 O O . VAL A 1 214 ? -27.416 39.814 -54.535 1.00 72.18 220 VAL C O 1
ATOM 1402 N N . ILE A 1 215 ? -28.219 41.603 -53.391 1.00 67.88 221 ILE C N 1
ATOM 1403 C CA . ILE A 1 215 ? -28.190 40.980 -52.062 1.00 66.97 221 ILE C CA 1
ATOM 1404 C C . ILE A 1 215 ? -29.606 40.536 -51.651 1.00 68.18 221 ILE C C 1
ATOM 1405 O O . ILE A 1 215 ? -30.495 41.372 -51.459 1.00 67.65 221 ILE C O 1
ATOM 1410 N N . ILE A 1 216 ? -29.798 39.209 -51.539 1.00 62.71 222 ILE C N 1
ATOM 1411 C CA . ILE A 1 216 ? -31.062 38.556 -51.197 1.00 61.64 222 ILE C CA 1
ATOM 1412 C C . ILE A 1 216 ? -30.959 37.788 -49.868 1.00 63.62 222 ILE C C 1
ATOM 1413 O O . ILE A 1 216 ? -30.022 37.027 -49.671 1.00 63.11 222 ILE C O 1
ATOM 1418 N N . GLY A 1 217 ? -31.926 37.999 -48.983 1.00 58.66 223 GLY C N 1
ATOM 1419 C CA . GLY A 1 217 ? -31.989 37.333 -47.687 1.00 57.77 223 GLY C CA 1
ATOM 1420 C C . GLY A 1 217 ? -33.408 37.219 -47.166 1.00 59.58 223 GLY C C 1
ATOM 1421 O O . GLY A 1 217 ? -34.342 37.589 -47.879 1.00 59.09 223 GLY C O 1
ATOM 1422 N N . PRO A 1 218 ? -33.629 36.737 -45.917 1.00 54.56 224 PRO C N 1
ATOM 1423 C CA . PRO A 1 218 ? -35.009 36.653 -45.399 1.00 53.78 224 PRO C CA 1
ATOM 1424 C C . PRO A 1 218 ? -35.656 38.027 -45.190 1.00 56.17 224 PRO C C 1
ATOM 1425 O O . PRO A 1 218 ? -36.880 38.134 -45.200 1.00 55.37 224 PRO C O 1
ATOM 1429 N N . GLU A 1 219 ? -34.826 39.076 -45.036 1.00 52.15 225 GLU C N 1
ATOM 1430 C CA . GLU A 1 219 ? -35.244 40.468 -44.855 1.00 51.67 225 GLU C CA 1
ATOM 1431 C C . GLU A 1 219 ? -35.657 41.139 -46.179 1.00 54.59 225 GLU C C 1
ATOM 1432 O O . GLU A 1 219 ? -36.628 41.894 -46.202 1.00 53.86 225 GLU C O 1
ATOM 1438 N N . ASN A 1 220 ? -34.926 40.843 -47.271 1.00 50.88 226 ASN C N 1
ATOM 1439 C CA . ASN A 1 220 ? -35.136 41.354 -48.627 1.00 50.61 226 ASN C CA 1
ATOM 1440 C C . ASN A 1 220 ? -34.999 40.140 -49.552 1.00 53.28 226 ASN C C 1
ATOM 1441 O O . ASN A 1 220 ? -33.881 39.764 -49.903 1.00 52.79 226 ASN C O 1
ATOM 1446 N N . ARG A 1 221 ? -36.128 39.478 -49.878 1.00 48.97 227 ARG C N 1
ATOM 1447 C CA . ARG A 1 221 ? -36.128 38.240 -50.667 1.00 48.35 227 ARG C CA 1
ATOM 1448 C C . ARG A 1 221 ? -36.669 38.369 -52.105 1.00 52.34 227 ARG C C 1
ATOM 1449 O O . ARG A 1 221 ? -36.847 37.348 -52.773 1.00 51.82 227 ARG C O 1
ATOM 1457 N N . THR A 1 222 ? -36.884 39.606 -52.595 1.00 49.49 228 THR C N 1
ATOM 1458 C CA . THR A 1 222 ? -37.361 39.878 -53.963 1.00 49.46 228 THR C CA 1
ATOM 1459 C C . THR A 1 222 ? -36.567 41.028 -54.585 1.00 53.87 228 THR C C 1
ATOM 1460 O O . THR A 1 222 ? -36.510 42.112 -53.998 1.00 53.45 228 THR C O 1
ATOM 1464 N N . ALA A 1 223 ? -35.948 40.796 -55.763 1.00 51.16 229 ALA C N 1
ATOM 1465 C CA . ALA A 1 223 ? -35.160 41.819 -56.466 1.00 51.59 229 ALA C CA 1
ATOM 1466 C C . ALA A 1 223 ? -35.136 41.664 -57.987 1.00 57.10 229 ALA C C 1
ATOM 1467 O O . ALA A 1 223 ? -35.246 40.548 -58.502 1.00 56.65 229 ALA C O 1
ATOM 1469 N N . THR A 1 224 ? -34.964 42.800 -58.697 1.00 54.93 230 THR C N 1
ATOM 1470 C CA . THR A 1 224 ? -34.868 42.880 -60.158 1.00 55.16 230 THR C CA 1
ATOM 1471 C C . THR A 1 224 ? -33.667 43.752 -60.565 1.00 59.90 230 THR C C 1
ATOM 1472 O O . THR A 1 224 ? -33.384 44.754 -59.903 1.00 59.31 230 THR C O 1
ATOM 1476 N N . ALA A 1 225 ? -32.948 43.351 -61.632 1.00 57.66 231 ALA C N 1
ATOM 1477 C CA . ALA A 1 225 ? -31.753 44.066 -62.093 1.00 58.15 231 ALA C CA 1
ATOM 1478 C C . ALA A 1 225 ? -31.655 44.269 -63.612 1.00 63.24 231 ALA C C 1
ATOM 1479 O O . ALA A 1 225 ? -32.179 43.465 -64.386 1.00 62.95 231 ALA C O 1
ATOM 1481 N N . ASN A 1 226 ? -30.952 45.355 -64.018 1.00 60.53 232 ASN C N 1
ATOM 1482 C CA . ASN A 1 226 ? -30.656 45.786 -65.391 1.00 60.58 232 ASN C CA 1
ATOM 1483 C C . ASN A 1 226 ? -31.873 45.750 -66.337 1.00 64.87 232 ASN C C 1
ATOM 1484 O O . ASN A 1 226 ? -31.987 44.852 -67.175 1.00 64.33 232 ASN C O 1
ATOM 1489 N N . ASP A 1 227 ? -32.772 46.750 -66.189 1.00 61.86 233 ASP C N 1
ATOM 1490 C CA . ASP A 1 227 ? -33.996 46.964 -66.977 1.00 61.77 233 ASP C CA 1
ATOM 1491 C C . ASP A 1 227 ? -34.890 45.705 -67.094 1.00 64.57 233 ASP C C 1
ATOM 1492 O O . ASP A 1 227 ? -35.226 45.280 -68.204 1.00 64.06 233 ASP C O 1
ATOM 1497 N N . ASN A 1 228 ? -35.265 45.120 -65.929 1.00 60.22 234 ASN C N 1
ATOM 1498 C CA . ASN A 1 228 ? -36.130 43.935 -65.767 1.00 59.49 234 ASN C CA 1
ATOM 1499 C C . ASN A 1 228 ? -35.620 42.651 -66.481 1.00 61.38 234 ASN C C 1
ATOM 1500 O O . ASN A 1 228 ? -36.423 41.751 -66.756 1.00 61.18 234 ASN C O 1
ATOM 1505 N N . PHE A 1 229 ? -34.295 42.550 -66.745 1.00 55.71 235 PHE C N 1
ATOM 1506 C CA . PHE A 1 229 ? -33.692 41.369 -67.378 1.00 54.33 235 PHE C CA 1
ATOM 1507 C C . PHE A 1 229 ? -33.588 40.212 -66.379 1.00 57.02 235 PHE C C 1
ATOM 1508 O O . PHE A 1 229 ? -33.834 39.060 -66.744 1.00 56.63 235 PHE C O 1
ATOM 1516 N N . LEU A 1 230 ? -33.220 40.531 -65.123 1.00 52.38 236 LEU C N 1
ATOM 1517 C CA . LEU A 1 230 ? -33.058 39.587 -64.019 1.00 51.50 236 LEU C CA 1
ATOM 1518 C C . LEU A 1 230 ? -34.210 39.687 -63.020 1.00 52.73 236 LEU C C 1
ATOM 1519 O O . LEU A 1 230 ? -34.682 40.786 -62.726 1.00 52.35 236 LEU C O 1
ATOM 1524 N N . LYS A 1 231 ? -34.647 38.538 -62.488 1.00 47.13 237 LYS C N 1
ATOM 1525 C CA . LYS A 1 231 ? -35.693 38.448 -61.468 1.00 45.75 237 LYS C CA 1
ATOM 1526 C C . LYS A 1 231 ? -35.258 37.375 -60.480 1.00 46.72 237 LYS C C 1
ATOM 1527 O O . LYS A 1 231 ? -35.253 36.188 -60.819 1.00 46.18 237 LYS C O 1
ATOM 1533 N N . VAL A 1 232 ? -34.828 37.794 -59.284 1.00 41.23 238 VAL C N 1
ATOM 1534 C CA . VAL A 1 232 ? -34.383 36.865 -58.246 1.00 39.98 238 VAL C CA 1
ATOM 1535 C C . VAL A 1 232 ? -35.436 36.813 -57.144 1.00 41.77 238 VAL C C 1
ATOM 1536 O O . VAL A 1 232 ? -35.785 37.849 -56.569 1.00 41.48 238 VAL C O 1
ATOM 1540 N N . ASN A 1 233 ? -35.960 35.609 -56.876 1.00 36.61 239 ASN C N 1
ATOM 1541 C CA . ASN A 1 233 ? -36.962 35.392 -55.837 1.00 35.50 239 ASN C CA 1
ATOM 1542 C C . ASN A 1 233 ? -36.584 34.224 -54.936 1.00 37.35 239 ASN C C 1
ATOM 1543 O O . ASN A 1 233 ? -36.298 33.124 -55.418 1.00 36.58 239 ASN C O 1
ATOM 1548 N N . LEU A 1 234 ? -36.575 34.483 -53.622 1.00 32.91 240 LEU C N 1
ATOM 1549 C CA . LEU A 1 234 ? -36.254 33.504 -52.590 1.00 32.21 240 LEU C CA 1
ATOM 1550 C C . LEU A 1 234 ? -37.551 32.877 -52.063 1.00 34.61 240 LEU C C 1
ATOM 1551 O O . LEU A 1 234 ? -38.319 33.520 -51.339 1.00 34.06 240 LEU C O 1
ATOM 1556 N N . ILE A 1 235 ? -37.800 31.628 -52.471 1.00 30.05 241 ILE C N 1
ATOM 1557 C CA . ILE A 1 235 ? -39.007 30.890 -52.112 1.00 29.43 241 ILE C CA 1
ATOM 1558 C C . ILE A 1 235 ? -38.934 30.377 -50.670 1.00 32.01 241 ILE C C 1
ATOM 1559 O O . ILE A 1 235 ? -39.802 30.705 -49.862 1.00 31.94 241 ILE C O 1
ATOM 1564 N N . GLY A 1 236 ? -37.906 29.592 -50.372 1.00 27.17 242 GLY C N 1
ATOM 1565 C CA . GLY A 1 236 ? -37.689 29.026 -49.048 1.00 26.37 242 GLY C CA 1
ATOM 1566 C C . GLY A 1 236 ? -36.434 28.188 -48.979 1.00 28.73 242 GLY C C 1
ATOM 1567 O O . GLY A 1 236 ? -35.533 28.338 -49.809 1.00 28.29 242 GLY C O 1
ATOM 1568 N N . ASP A 1 237 ? -36.371 27.305 -47.982 1.00 24.30 243 ASP C N 1
ATOM 1569 C CA . ASP A 1 237 ? -35.241 26.411 -47.773 1.00 23.92 243 ASP C CA 1
ATOM 1570 C C . ASP A 1 237 ? -35.668 24.964 -47.908 1.00 26.73 243 ASP C C 1
ATOM 1571 O O . ASP A 1 237 ? -36.816 24.625 -47.621 1.00 26.05 243 ASP C O 1
ATOM 1576 N N . PHE A 1 238 ? -34.741 24.110 -48.340 1.00 23.26 244 PHE C N 1
ATOM 1577 C CA . PHE A 1 238 ? -34.978 22.678 -48.447 1.00 23.16 244 PHE C CA 1
ATOM 1578 C C . PHE A 1 238 ? -34.588 22.034 -47.116 1.00 27.03 244 PHE C C 1
ATOM 1579 O O . PHE A 1 238 ? -33.478 22.254 -46.622 1.00 26.80 244 PHE C O 1
ATOM 1587 N N . GLY A 1 239 ? -35.528 21.284 -46.544 1.00 23.31 245 GLY C N 1
ATOM 1588 C CA . GLY A 1 239 ? -35.402 20.617 -45.253 1.00 23.27 245 GLY C CA 1
ATOM 1589 C C . GLY A 1 239 ? -34.098 19.900 -44.981 1.00 27.36 245 GLY C C 1
ATOM 1590 O O . GLY A 1 239 ? -33.703 19.011 -45.739 1.00 27.48 245 GLY C O 1
ATOM 1591 N N . GLY A 1 240 ? -33.441 20.302 -43.896 1.00 23.64 246 GLY C N 1
ATOM 1592 C CA . GLY A 1 240 ? -32.191 19.716 -43.432 1.00 23.45 246 GLY C CA 1
ATOM 1593 C C . GLY A 1 240 ? -32.413 18.414 -42.690 1.00 27.30 246 GLY C C 1
ATOM 1594 O O . GLY A 1 240 ? -33.553 17.966 -42.536 1.00 26.85 246 GLY C O 1
ATOM 1595 N N . TYR A 1 241 ? -31.327 17.789 -42.234 1.00 24.12 247 TYR C N 1
ATOM 1596 C CA . TYR A 1 241 ? -31.415 16.520 -41.515 1.00 24.30 247 TYR C CA 1
ATOM 1597 C C . TYR A 1 241 ? -30.814 16.611 -40.115 1.00 28.78 247 TYR C C 1
ATOM 1598 O O . TYR A 1 241 ? -30.551 15.593 -39.478 1.00 28.07 247 TYR C O 1
ATOM 1607 N N . THR A 1 242 ? -30.629 17.849 -39.634 1.00 26.41 248 THR C N 1
ATOM 1608 C CA . THR A 1 242 ? -30.094 18.187 -38.315 1.00 26.59 248 THR C CA 1
ATOM 1609 C C . THR A 1 242 ? -30.942 19.326 -37.757 1.00 30.21 248 THR C C 1
ATOM 1610 O O . THR A 1 242 ? -31.224 20.294 -38.471 1.00 30.29 248 THR C O 1
ATOM 1614 N N . SER A 1 243 ? -31.358 19.196 -36.493 1.00 26.10 249 SER C N 1
ATOM 1615 C CA . SER A 1 243 ? -32.190 20.173 -35.796 1.00 25.72 249 SER C CA 1
ATOM 1616 C C . SER A 1 243 ? -31.399 21.382 -35.289 1.00 29.22 249 SER C C 1
ATOM 1617 O O . SER A 1 243 ? -30.189 21.290 -35.068 1.00 28.93 249 SER C O 1
ATOM 1620 N N . ILE A 1 244 ? -32.100 22.513 -35.105 1.00 25.36 250 ILE C N 1
ATOM 1621 C CA . ILE A 1 244 ? -31.557 23.760 -34.556 1.00 24.91 250 ILE C CA 1
ATOM 1622 C C . ILE A 1 244 ? -32.304 24.002 -33.224 1.00 28.04 250 ILE C C 1
ATOM 1623 O O . ILE A 1 244 ? -33.541 23.969 -33.221 1.00 27.36 250 ILE C O 1
ATOM 1628 N N . PRO A 1 245 ? -31.586 24.190 -32.084 1.00 24.52 251 PRO C N 1
ATOM 1629 C CA . PRO A 1 245 ? -32.278 24.355 -30.788 1.00 23.86 251 PRO C CA 1
ATOM 1630 C C . PRO A 1 245 ? -33.241 25.532 -30.702 1.00 27.21 251 PRO C C 1
ATOM 1631 O O . PRO A 1 245 ? -32.997 26.566 -31.314 1.00 26.66 251 PRO C O 1
ATOM 1635 N N . SER A 1 246 ? -34.338 25.363 -29.951 1.00 23.86 252 SER C N 1
ATOM 1636 C CA . SER A 1 246 ? -35.363 26.391 -29.773 1.00 23.89 252 SER C CA 1
ATOM 1637 C C . SER A 1 246 ? -35.207 27.153 -28.454 1.00 28.10 252 SER C C 1
ATOM 1638 O O . SER A 1 246 ? -35.568 28.330 -28.395 1.00 28.52 252 SER C O 1
ATOM 1641 N N . PHE A 1 247 ? -34.688 26.473 -27.400 1.00 23.72 253 PHE C N 1
ATOM 1642 C CA . PHE A 1 247 ? -34.461 26.993 -26.043 1.00 23.15 253 PHE C CA 1
ATOM 1643 C C . PHE A 1 247 ? -35.743 27.534 -25.381 1.00 29.58 253 PHE C C 1
ATOM 1644 O O . PHE A 1 247 ? -35.680 28.457 -24.563 1.00 29.67 253 PHE C O 1
ATOM 1652 N N . GLU A 1 248 ? -36.898 26.926 -25.724 1.00 27.51 254 GLU C N 1
ATOM 1653 C CA . GLU A 1 248 ? -38.252 27.274 -25.278 1.00 27.82 254 GLU C CA 1
ATOM 1654 C C . GLU A 1 248 ? -38.381 27.567 -23.776 1.00 32.07 254 GLU C C 1
ATOM 1655 O O . GLU A 1 248 ? -38.641 28.714 -23.408 1.00 31.61 254 GLU C O 1
ATOM 1661 N N . ASP A 1 249 ? -38.171 26.548 -22.920 1.00 29.03 255 ASP C N 1
ATOM 1662 C CA . ASP A 1 249 ? -38.293 26.663 -21.465 1.00 29.06 255 ASP C CA 1
ATOM 1663 C C . ASP A 1 249 ? -36.997 27.119 -20.754 1.00 33.14 255 ASP C C 1
ATOM 1664 O O . ASP A 1 249 ? -36.823 26.861 -19.560 1.00 32.98 255 ASP C O 1
ATOM 1669 N N . PHE A 1 250 ? -36.116 27.825 -21.476 1.00 29.25 256 PHE C N 1
ATOM 1670 C CA . PHE A 1 250 ? -34.855 28.319 -20.934 1.00 28.70 256 PHE C CA 1
ATOM 1671 C C . PHE A 1 250 ? -34.801 29.845 -20.905 1.00 33.47 256 PHE C C 1
ATOM 1672 O O . PHE A 1 250 ? -35.505 30.513 -21.665 1.00 33.00 256 PHE C O 1
ATOM 1680 N N . TYR A 1 251 ? -33.953 30.381 -20.016 1.00 31.09 257 TYR C N 1
ATOM 1681 C CA . TYR A 1 251 ? -33.647 31.801 -19.857 1.00 31.41 257 TYR C CA 1
ATOM 1682 C C . TYR A 1 251 ? -32.155 31.990 -20.104 1.00 37.05 257 TYR C C 1
ATOM 1683 O O . TYR A 1 251 ? -31.354 31.110 -19.771 1.00 36.18 257 TYR C O 1
ATOM 1692 N N . LEU A 1 252 ? -31.781 33.134 -20.685 1.00 35.47 258 LEU C N 1
ATOM 1693 C CA . LEU A 1 252 ? -30.383 33.439 -20.956 1.00 36.12 258 LEU C CA 1
ATOM 1694 C C . LEU A 1 252 ? -29.855 34.445 -19.940 1.00 42.80 258 LEU C C 1
ATOM 1695 O O . LEU A 1 252 ? -30.424 35.531 -19.791 1.00 42.47 258 LEU C O 1
ATOM 1700 N N . VAL A 1 253 ? -28.779 34.071 -19.230 1.00 41.17 259 VAL C N 1
ATOM 1701 C CA . VAL A 1 253 ? -28.147 34.955 -18.258 1.00 41.88 259 VAL C CA 1
ATOM 1702 C C . VAL A 1 253 ? -26.906 35.588 -18.874 1.00 47.78 259 VAL C C 1
ATOM 1703 O O . VAL A 1 253 ? -26.014 34.884 -19.352 1.00 46.73 259 VAL C O 1
ATOM 1707 N N . ILE A 1 254 ? -26.899 36.927 -18.923 1.00 46.81 260 ILE C N 1
ATOM 1708 C CA . ILE A 1 254 ? -25.816 37.734 -19.488 1.00 47.85 260 ILE C CA 1
ATOM 1709 C C . ILE A 1 254 ? -25.177 38.582 -18.373 1.00 53.93 260 ILE C C 1
ATOM 1710 O O . ILE A 1 254 ? -25.903 39.325 -17.705 1.00 53.41 260 ILE C O 1
ATOM 1715 N N . PRO A 1 255 ? -23.832 38.539 -18.189 1.00 52.05 261 PRO C N 1
ATOM 1716 C CA . PRO A 1 255 ? -23.209 39.394 -17.160 1.00 52.40 261 PRO C CA 1
ATOM 1717 C C . PRO A 1 255 ? -23.406 40.888 -17.440 1.00 57.56 261 PRO C C 1
ATOM 1718 O O . PRO A 1 255 ? -23.497 41.290 -18.608 1.00 56.96 261 PRO C O 1
ATOM 1722 N N . ARG A 1 256 ? -23.515 41.697 -16.360 1.00 54.99 262 ARG C N 1
ATOM 1723 C CA . ARG A 1 256 ? -23.737 43.148 -16.402 1.00 55.08 262 ARG C CA 1
ATOM 1724 C C . ARG A 1 256 ? -22.643 43.899 -17.172 1.00 59.30 262 ARG C C 1
ATOM 1725 O O . ARG A 1 256 ? -21.448 43.679 -16.941 1.00 58.97 262 ARG C O 1
ATOM 1733 N N . GLU A 1 257 ? -23.073 44.773 -18.100 1.00 55.54 263 GLU C N 1
ATOM 1734 C CA . GLU A 1 257 ? -22.211 45.571 -18.970 1.00 76.76 263 GLU C CA 1
ATOM 1735 C C . GLU A 1 257 ? -21.627 46.769 -18.227 1.00 111.93 263 GLU C C 1
ATOM 1736 O O . GLU A 1 257 ? -20.699 46.609 -17.436 1.00 75.42 263 GLU C O 1
ATOM 1742 N N . LEU A 1 267 ? -10.897 33.861 -14.001 1.00 67.72 273 LEU C N 1
ATOM 1743 C CA . LEU A 1 267 ? -12.336 34.014 -13.801 1.00 67.44 273 LEU C CA 1
ATOM 1744 C C . LEU A 1 267 ? -13.130 33.099 -14.752 1.00 70.03 273 LEU C C 1
ATOM 1745 O O . LEU A 1 267 ? -13.848 32.210 -14.285 1.00 69.66 273 LEU C O 1
ATOM 1750 N N . GLY A 1 268 ? -12.969 33.319 -16.059 1.00 65.26 274 GLY C N 1
ATOM 1751 C CA . GLY A 1 268 ? -13.636 32.554 -17.107 1.00 64.45 274 GLY C CA 1
ATOM 1752 C C . GLY A 1 268 ? -13.720 33.284 -18.433 1.00 66.61 274 GLY C C 1
ATOM 1753 O O . GLY A 1 268 ? -13.658 34.518 -18.471 1.00 66.13 274 GLY C O 1
ATOM 1754 N N . ALA A 1 269 ? -13.888 32.514 -19.532 1.00 61.86 275 ALA C N 1
ATOM 1755 C CA . ALA A 1 269 ? -13.991 32.997 -20.918 1.00 60.87 275 ALA C CA 1
ATOM 1756 C C . ALA A 1 269 ? -15.202 33.931 -21.178 1.00 62.90 275 ALA C C 1
ATOM 1757 O O . ALA A 1 269 ? -16.089 34.050 -20.326 1.00 62.18 275 ALA C O 1
ATOM 1759 N N . ASN A 1 270 ? -15.211 34.601 -22.359 1.00 58.02 276 ASN C N 1
ATOM 1760 C CA . ASN A 1 270 ? -16.217 35.578 -22.807 1.00 56.86 276 ASN C CA 1
ATOM 1761 C C . ASN A 1 270 ? -17.668 35.073 -22.731 1.00 58.16 276 ASN C C 1
ATOM 1762 O O . ASN A 1 270 ? -18.471 35.669 -22.006 1.00 57.93 276 ASN C O 1
ATOM 1767 N N . TYR A 1 271 ? -17.997 33.981 -23.457 1.00 52.06 277 TYR C N 1
ATOM 1768 C CA . TYR A 1 271 ? -19.344 33.404 -23.472 1.00 50.44 277 TYR C CA 1
ATOM 1769 C C . TYR A 1 271 ? -19.511 32.206 -22.513 1.00 52.90 277 TYR C C 1
ATOM 1770 O O . TYR A 1 271 ? -20.579 31.591 -22.490 1.00 52.36 277 TYR C O 1
ATOM 1779 N N . SER A 1 272 ? -18.483 31.905 -21.689 1.00 48.59 278 SER C N 1
ATOM 1780 C CA . SER A 1 272 ? -18.557 30.828 -20.693 1.00 47.91 278 SER C CA 1
ATOM 1781 C C . SER A 1 272 ? -19.393 31.287 -19.483 1.00 50.49 278 SER C C 1
ATOM 1782 O O . SER A 1 272 ? -19.930 30.453 -18.749 1.00 49.91 278 SER C O 1
ATOM 1785 N N . MET A 1 273 ? -19.505 32.621 -19.297 1.00 45.94 279 MET C N 1
ATOM 1786 C CA . MET A 1 273 ? -20.300 33.259 -18.246 1.00 45.11 279 MET C CA 1
ATOM 1787 C C . MET A 1 273 ? -21.755 33.368 -18.691 1.00 46.52 279 MET C C 1
ATOM 1788 O O . MET A 1 273 ? -22.644 33.563 -17.862 1.00 46.12 279 MET C O 1
ATOM 1793 N N . TRP A 1 274 ? -21.988 33.236 -20.008 1.00 41.32 280 TRP C N 1
ATOM 1794 C CA . TRP A 1 274 ? -23.307 33.249 -20.628 1.00 40.45 280 TRP C CA 1
ATOM 1795 C C . TRP A 1 274 ? -23.895 31.841 -20.476 1.00 41.00 280 TRP C C 1
ATOM 1796 O O . TRP A 1 274 ? -23.314 30.876 -20.988 1.00 40.23 280 TRP C O 1
ATOM 1807 N N . MET A 1 275 ? -25.009 31.713 -19.730 1.00 35.31 281 MET C N 1
ATOM 1808 C CA . MET A 1 275 ? -25.632 30.408 -19.486 1.00 34.07 281 MET C CA 1
ATOM 1809 C C . MET A 1 275 ? -27.099 30.327 -19.890 1.00 35.19 281 MET C C 1
ATOM 1810 O O . MET A 1 275 ? -27.825 31.322 -19.817 1.00 35.05 281 MET C O 1
ATOM 1815 N N . LEU A 1 276 ? -27.526 29.119 -20.306 1.00 28.87 282 LEU C N 1
ATOM 1816 C CA . LEU A 1 276 ? -28.900 28.793 -20.676 1.00 27.02 282 LEU C CA 1
ATOM 1817 C C . LEU A 1 276 ? -29.467 27.882 -19.587 1.00 26.82 282 LEU C C 1
ATOM 1818 O O . LEU A 1 276 ? -29.152 26.687 -19.541 1.00 25.83 282 LEU C O 1
ATOM 1823 N N . LEU A 1 277 ? -30.262 28.471 -18.683 1.00 20.95 283 LEU C N 1
ATOM 1824 C CA . LEU A 1 277 ? -30.862 27.772 -17.547 1.00 20.02 283 LEU C CA 1
ATOM 1825 C C . LEU A 1 277 ? -32.372 27.707 -17.647 1.00 22.51 283 LEU C C 1
ATOM 1826 O O . LEU A 1 277 ? -32.996 28.671 -18.076 1.00 21.64 283 LEU C O 1
ATOM 1831 N N . GLU A 1 278 ? -32.957 26.579 -17.212 1.00 19.13 284 GLU C N 1
ATOM 1832 C CA . GLU A 1 278 ? -34.398 26.318 -17.238 1.00 19.22 284 GLU C CA 1
ATOM 1833 C C . GLU A 1 278 ? -35.184 27.356 -16.446 1.00 23.20 284 GLU C C 1
ATOM 1834 O O . GLU A 1 278 ? -34.720 27.816 -15.407 1.00 23.35 284 GLU C O 1
ATOM 1840 N N . ARG A 1 279 ? -36.367 27.729 -16.956 1.00 19.51 285 ARG C N 1
ATOM 1841 C CA . ARG A 1 279 ? -37.280 28.729 -16.391 1.00 19.03 285 ARG C CA 1
ATOM 1842 C C . ARG A 1 279 ? -37.714 28.447 -14.950 1.00 22.08 285 ARG C C 1
ATOM 1843 O O . ARG A 1 279 ? -37.893 29.387 -14.172 1.00 21.36 285 ARG C O 1
ATOM 1851 N N . VAL A 1 280 ? -37.866 27.153 -14.603 1.00 18.60 286 VAL C N 1
ATOM 1852 C CA . VAL A 1 280 ? -38.276 26.665 -13.277 1.00 18.40 286 VAL C CA 1
ATOM 1853 C C . VAL A 1 280 ? -37.185 26.932 -12.221 1.00 22.77 286 VAL C C 1
ATOM 1854 O O . VAL A 1 280 ? -37.506 27.060 -11.039 1.00 22.79 286 VAL C O 1
ATOM 1858 N N . ARG A 1 281 ? -35.912 27.051 -12.652 1.00 19.48 287 ARG C N 1
ATOM 1859 C CA . ARG A 1 281 ? -34.763 27.308 -11.773 1.00 19.39 287 ARG C CA 1
ATOM 1860 C C . ARG A 1 281 ? -34.733 28.737 -11.203 1.00 24.37 287 ARG C C 1
ATOM 1861 O O . ARG A 1 281 ? -34.023 28.987 -10.226 1.00 23.43 287 ARG C O 1
ATOM 1869 N N . PHE A 1 282 ? -35.499 29.663 -11.809 1.00 22.23 288 PHE C N 1
ATOM 1870 C CA . PHE A 1 282 ? -35.559 31.067 -11.404 1.00 22.61 288 PHE C CA 1
ATOM 1871 C C . PHE A 1 282 ? -36.782 31.411 -10.563 1.00 30.64 288 PHE C C 1
ATOM 1872 O O . PHE A 1 282 ? -37.849 30.818 -10.745 1.00 30.45 288 PHE C O 1
ATOM 1880 N N . THR A 1 283 ? -36.624 32.402 -9.660 1.00 30.26 289 THR C N 1
ATOM 1881 C CA . THR A 1 283 ? -37.695 32.949 -8.823 1.00 31.35 289 THR C CA 1
ATOM 1882 C C . THR A 1 283 ? -37.787 34.471 -9.087 1.00 37.69 289 THR C C 1
ATOM 1883 O O . THR A 1 283 ? -37.253 35.289 -8.329 1.00 37.16 289 THR C O 1
ATOM 1887 N N . LEU A 1 284 ? -38.454 34.825 -10.211 1.00 36.07 290 LEU C N 1
ATOM 1888 C CA . LEU A 1 284 ? -38.657 36.194 -10.710 1.00 36.53 290 LEU C CA 1
ATOM 1889 C C . LEU A 1 284 ? -39.355 37.099 -9.693 1.00 42.30 290 LEU C C 1
ATOM 1890 O O . LEU A 1 284 ? -39.094 38.302 -9.663 1.00 42.08 290 LEU C O 1
ATOM 1895 N N . ASP A 1 285 ? -40.232 36.511 -8.863 1.00 40.15 291 ASP C N 1
ATOM 1896 C CA . ASP A 1 285 ? -40.971 37.185 -7.794 1.00 40.68 291 ASP C CA 1
ATOM 1897 C C . ASP A 1 285 ? -40.120 37.382 -6.521 1.00 45.80 291 ASP C C 1
ATOM 1898 O O . ASP A 1 285 ? -40.464 38.214 -5.681 1.00 45.76 291 ASP C O 1
ATOM 1903 N N . GLY A 1 286 ? -39.028 36.618 -6.404 1.00 42.58 292 GLY C N 1
ATOM 1904 C CA . GLY A 1 286 ? -38.105 36.654 -5.272 1.00 42.40 292 GLY C CA 1
ATOM 1905 C C . GLY A 1 286 ? -38.685 36.134 -3.970 1.00 47.02 292 GLY C C 1
ATOM 1906 O O . GLY A 1 286 ? -38.151 36.429 -2.897 1.00 46.72 292 GLY C O 1
ATOM 1907 N N . LEU A 1 287 ? -39.777 35.348 -4.054 1.00 44.23 293 LEU C N 1
ATOM 1908 C CA . LEU A 1 287 ? -40.487 34.778 -2.902 1.00 44.35 293 LEU C CA 1
ATOM 1909 C C . LEU A 1 287 ? -40.152 33.310 -2.619 1.00 47.92 293 LEU C C 1
ATOM 1910 O O . LEU A 1 287 ? -40.565 32.785 -1.583 1.00 47.58 293 LEU C O 1
ATOM 1915 N N . GLU A 1 288 ? -39.422 32.647 -3.531 1.00 44.26 294 GLU C N 1
ATOM 1916 C CA . GLU A 1 288 ? -39.049 31.241 -3.371 1.00 43.90 294 GLU C CA 1
ATOM 1917 C C . GLU A 1 288 ? -37.606 31.089 -2.918 1.00 46.41 294 GLU C C 1
ATOM 1918 O O . GLU A 1 288 ? -36.730 31.830 -3.366 1.00 46.01 294 GLU C O 1
ATOM 1924 N N . CYS A 1 289 ? -37.365 30.112 -2.039 1.00 42.22 295 CYS C N 1
ATOM 1925 C CA . CYS A 1 289 ? -36.042 29.788 -1.516 1.00 41.89 295 CYS C CA 1
ATOM 1926 C C . CYS A 1 289 ? -35.324 28.816 -2.455 1.00 44.44 295 CYS C C 1
ATOM 1927 O O . CYS A 1 289 ? -35.980 28.104 -3.220 1.00 44.23 295 CYS C O 1
ATOM 1930 N N . ASN A 1 290 ? -33.973 28.791 -2.386 1.00 39.57 296 ASN C N 1
ATOM 1931 C CA . ASN A 1 290 ? -33.061 27.916 -3.143 1.00 38.58 296 ASN C CA 1
ATOM 1932 C C . ASN A 1 290 ? -33.264 27.940 -4.673 1.00 40.09 296 ASN C C 1
ATOM 1933 O O . ASN A 1 290 ? -33.012 26.936 -5.347 1.00 39.50 296 ASN C O 1
ATOM 1938 N N . LYS A 1 291 ? -33.695 29.094 -5.211 1.00 35.21 297 LYS C N 1
ATOM 1939 C CA . LYS A 1 291 ? -33.907 29.326 -6.643 1.00 34.18 297 LYS C CA 1
ATOM 1940 C C . LYS A 1 291 ? -33.231 30.634 -7.043 1.00 37.10 297 LYS C C 1
ATOM 1941 O O . LYS A 1 291 ? -33.134 31.541 -6.217 1.00 36.13 297 LYS C 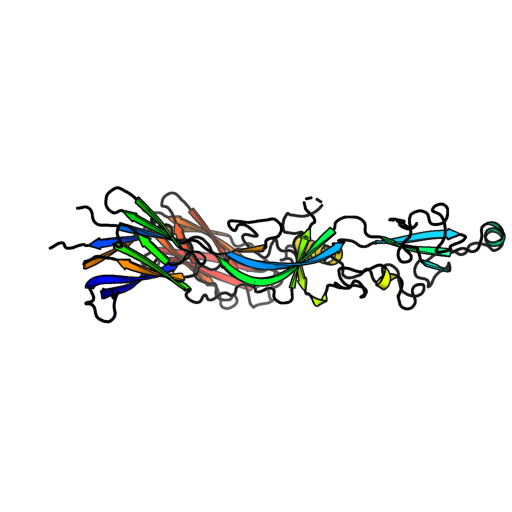O 1
ATOM 1947 N N . ILE A 1 292 ? -32.756 30.725 -8.302 1.00 33.74 298 ILE C N 1
ATOM 1948 C CA . ILE A 1 292 ? -32.042 31.893 -8.844 1.00 33.37 298 ILE C CA 1
ATOM 1949 C C . ILE A 1 292 ? -32.897 33.172 -8.770 1.00 37.80 298 ILE C C 1
ATOM 1950 O O . ILE A 1 292 ? -33.956 33.251 -9.390 1.00 36.74 298 ILE C O 1
ATOM 1955 N N . GLY A 1 293 ? -32.430 34.133 -7.976 1.00 35.90 299 GLY C N 1
ATOM 1956 C CA . GLY A 1 293 ? -33.087 35.422 -7.775 1.00 36.35 299 GLY C CA 1
ATOM 1957 C C . GLY A 1 293 ? -33.877 35.556 -6.488 1.00 41.52 299 GLY C C 1
ATOM 1958 O O . GLY A 1 293 ? -35.010 36.048 -6.508 1.00 40.98 299 GLY C O 1
ATOM 1959 N N . VAL A 1 294 ? -33.273 35.133 -5.356 1.00 38.98 300 VAL C N 1
ATOM 1960 C CA . VAL A 1 294 ? -33.879 35.192 -4.018 1.00 39.08 300 VAL C CA 1
ATOM 1961 C C . VAL A 1 294 ? -33.984 36.636 -3.527 1.00 44.34 300 VAL C C 1
ATOM 1962 O O . VAL A 1 294 ? -33.119 37.462 -3.832 1.00 43.96 300 VAL C O 1
ATOM 1966 N N . GLY A 1 295 ? -35.034 36.908 -2.757 1.00 41.77 301 GLY C N 1
ATOM 1967 C CA . GLY A 1 295 ? -35.284 38.206 -2.143 1.00 41.96 301 GLY C CA 1
ATOM 1968 C C . GLY A 1 295 ? -35.111 38.140 -0.639 1.00 46.99 301 GLY C C 1
ATOM 1969 O O . GLY A 1 295 ? -34.986 37.045 -0.075 1.00 47.02 301 GLY C O 1
ATOM 1970 N N . TYR A 1 296 ? -35.098 39.313 0.026 1.00 43.49 302 TYR C N 1
ATOM 1971 C CA . TYR A 1 296 ? -34.962 39.405 1.481 1.00 43.04 302 TYR C CA 1
ATOM 1972 C C . TYR A 1 296 ? -36.170 38.765 2.172 1.00 48.12 302 TYR C C 1
ATOM 1973 O O . TYR A 1 296 ? -35.999 38.075 3.177 1.00 47.90 302 TYR C O 1
ATOM 1982 N N . GLU A 1 297 ? -37.381 38.977 1.609 1.00 45.50 303 GLU C N 1
ATOM 1983 C CA . GLU A 1 297 ? -38.664 38.468 2.112 1.00 45.70 303 GLU C CA 1
ATOM 1984 C C . GLU A 1 297 ? -38.711 36.943 2.203 1.00 49.70 303 GLU C C 1
ATOM 1985 O O . GLU A 1 297 ? -39.232 36.416 3.185 1.00 48.98 303 GLU C O 1
ATOM 1991 N N . ALA A 1 298 ? -38.140 36.245 1.201 1.00 46.76 304 ALA C N 1
ATOM 1992 C CA . ALA A 1 298 ? -38.066 34.783 1.145 1.00 46.83 304 ALA C CA 1
ATOM 1993 C C . ALA A 1 298 ? -37.151 34.240 2.249 1.00 52.08 304 ALA C C 1
ATOM 1994 O O . ALA A 1 298 ? -37.493 33.253 2.900 1.00 51.91 304 ALA C O 1
ATOM 1996 N N . PHE A 1 299 ? -36.001 34.907 2.465 1.00 49.20 305 PHE C N 1
ATOM 1997 C CA . PHE A 1 299 ? -34.994 34.555 3.464 1.00 49.04 305 PHE C CA 1
ATOM 1998 C C . PHE A 1 299 ? -35.472 34.817 4.889 1.00 52.82 305 PHE C C 1
ATOM 1999 O O . PHE A 1 299 ? -35.259 33.969 5.753 1.00 52.10 305 PHE C O 1
ATOM 2007 N N . ASN A 1 300 ? -36.086 35.993 5.140 1.00 49.99 306 ASN C N 1
ATOM 2008 C CA . ASN A 1 300 ? -36.600 36.374 6.459 1.00 50.12 306 ASN C CA 1
ATOM 2009 C C . ASN A 1 300 ? -37.791 35.499 6.853 1.00 55.62 306 ASN C C 1
ATOM 2010 O O . ASN A 1 300 ? -37.825 35.002 7.978 1.00 55.02 306 ASN C O 1
ATOM 2015 N N . THR A 1 301 ? -38.736 35.269 5.915 1.00 53.90 307 THR C N 1
ATOM 2016 C CA . THR A 1 301 ? -39.896 34.400 6.142 1.00 54.47 307 THR C CA 1
ATOM 2017 C C . THR A 1 301 ? -39.467 32.971 5.790 1.00 59.70 307 THR C C 1
ATOM 2018 O O . THR A 1 301 ? -39.757 32.477 4.697 1.00 59.43 307 THR C O 1
ATOM 2022 N N . GLN A 1 302 ? -38.726 32.335 6.710 1.00 57.07 308 GLN C N 1
ATOM 2023 C CA . GLN A 1 302 ? -38.179 30.989 6.550 1.00 57.31 308 GLN C CA 1
ATOM 2024 C C . GLN A 1 302 ? -38.720 30.045 7.632 1.00 63.69 308 GLN C C 1
ATOM 2025 O O . GLN A 1 302 ? -38.847 30.470 8.784 1.00 63.32 308 GLN C O 1
ATOM 2031 N N . PRO A 1 303 ? -39.020 28.759 7.313 1.00 62.19 309 PRO C N 1
ATOM 2032 C CA . PRO A 1 303 ? -39.500 27.851 8.370 1.00 62.59 309 PRO C CA 1
ATOM 2033 C C . PRO A 1 303 ? -38.359 27.403 9.285 1.00 68.06 309 PRO C C 1
ATOM 2034 O O . PRO A 1 303 ? -37.373 26.827 8.812 1.00 67.87 309 PRO C O 1
ATOM 2038 N N . ASN A 1 304 ? -38.483 27.725 10.596 1.00 65.54 310 ASN C N 1
ATOM 2039 C CA . ASN A 1 304 ? -37.521 27.419 11.667 1.00 65.66 310 ASN C CA 1
ATOM 2040 C C . ASN A 1 304 ? -36.097 27.891 11.310 1.00 69.99 310 ASN C C 1
ATOM 2041 O O . ASN A 1 304 ? -35.194 27.074 11.114 1.00 69.44 310 ASN C O 1
ATOM 2046 N N . PHE A 1 305 ? -35.931 29.225 11.192 1.00 67.07 311 PHE C N 1
ATOM 2047 C CA . PHE A 1 305 ? -34.691 29.912 10.815 1.00 67.24 311 PHE C CA 1
ATOM 2048 C C . PHE A 1 305 ? -33.477 29.552 11.675 1.00 72.62 311 PHE C C 1
ATOM 2049 O O . PHE A 1 305 ? -32.391 29.349 11.129 1.00 72.18 311 PHE C O 1
ATOM 2057 N N . CYS A 1 306 ? -33.649 29.505 13.005 1.00 70.45 312 CYS C N 1
ATOM 2058 C CA . CYS A 1 306 ? -32.562 29.186 13.929 1.00 70.88 312 CYS C CA 1
ATOM 2059 C C . CYS A 1 306 ? -32.316 27.676 14.054 1.00 72.93 312 CYS C C 1
ATOM 2060 O O . CYS A 1 306 ? -31.272 27.278 14.568 1.00 72.46 312 CYS C O 1
ATOM 2063 N N . SER A 1 307 ? -33.262 26.841 13.561 1.00 68.18 313 SER C N 1
ATOM 2064 C CA . SER A 1 307 ? -33.167 25.374 13.586 1.00 67.34 313 SER C CA 1
ATOM 2065 C C . SER A 1 307 ? -32.595 24.791 12.283 1.00 69.29 313 SER C C 1
ATOM 2066 O O . SER A 1 307 ? -31.887 23.780 12.328 1.00 68.81 313 SER C O 1
ATOM 2069 N N . SER A 1 308 ? -32.910 25.423 11.130 1.00 64.24 314 SER C N 1
ATOM 2070 C CA . SER A 1 308 ? -32.455 25.015 9.794 1.00 63.12 314 SER C CA 1
ATOM 2071 C C . SER A 1 308 ? -30.942 25.259 9.591 1.00 64.62 314 SER C C 1
ATOM 2072 O O . SER A 1 308 ? -30.425 26.236 10.138 1.00 64.08 314 SER C O 1
ATOM 2075 N N . PRO A 1 309 ? -30.219 24.408 8.807 1.00 59.55 315 PRO C N 1
ATOM 2076 C CA . PRO A 1 309 ? -28.765 24.617 8.625 1.00 58.72 315 PRO C CA 1
ATOM 2077 C C . PRO A 1 309 ? -28.357 25.934 7.962 1.00 60.51 315 PRO C C 1
ATOM 2078 O O . PRO A 1 309 ? -29.196 26.625 7.384 1.00 60.10 315 PRO C O 1
ATOM 2082 N N . TYR A 1 310 ? -27.056 26.277 8.051 1.00 55.48 316 TYR C N 1
ATOM 2083 C CA . TYR A 1 310 ? -26.490 27.496 7.471 1.00 54.65 316 TYR C CA 1
ATOM 2084 C C . TYR A 1 310 ? -26.543 27.460 5.938 1.00 57.81 316 TYR C C 1
ATOM 2085 O O . TYR A 1 310 ? -26.537 26.374 5.349 1.00 57.68 316 TYR C O 1
ATOM 2094 N N . TRP A 1 311 ? -26.627 28.656 5.305 1.00 53.26 317 TRP C N 1
ATOM 2095 C CA . TRP A 1 311 ? -26.699 28.889 3.852 1.00 52.38 317 TRP C CA 1
ATOM 2096 C C . TRP A 1 311 ? -28.020 28.377 3.227 1.00 53.31 317 TRP C C 1
ATOM 2097 O O . TRP A 1 311 ? -28.112 28.242 2.007 1.00 52.90 317 TRP C O 1
ATOM 2108 N N . SER A 1 312 ? -29.057 28.148 4.063 1.00 47.82 318 SER C N 1
ATOM 2109 C CA . SER A 1 312 ? -30.392 27.728 3.624 1.00 46.63 318 SER C CA 1
ATOM 2110 C C . SER A 1 312 ? -31.051 28.896 2.907 1.00 48.21 318 SER C C 1
ATOM 2111 O O . SER A 1 312 ? -30.729 30.045 3.215 1.00 47.71 318 SER C O 1
ATOM 2114 N N . CYS A 1 313 ? -31.945 28.609 1.928 1.00 43.29 319 CYS C N 1
ATOM 2115 C CA . CYS A 1 313 ? -32.647 29.604 1.096 1.00 42.42 319 CYS C CA 1
ATOM 2116 C C . CYS A 1 313 ? -31.673 30.270 0.093 1.00 45.36 319 CYS C C 1
ATOM 2117 O O . CYS A 1 313 ? -32.091 31.082 -0.732 1.00 45.25 319 CYS C O 1
ATOM 2120 N N . LEU A 1 314 ? -30.381 29.876 0.140 1.00 40.89 320 LEU C N 1
ATOM 2121 C CA . LEU A 1 314 ? -29.292 30.396 -0.691 1.00 40.03 320 LEU C CA 1
ATOM 2122 C C . LEU A 1 314 ? -28.608 29.297 -1.526 1.00 42.44 320 LEU C C 1
ATOM 2123 O O . LEU A 1 314 ? -27.420 29.407 -1.841 1.00 42.01 320 LEU C O 1
ATOM 2128 N N . HIS A 1 315 ? -29.361 28.247 -1.896 1.00 38.16 321 HIS C N 1
ATOM 2129 C CA . HIS A 1 315 ? -28.839 27.148 -2.715 1.00 37.62 321 HIS C CA 1
ATOM 2130 C C . HIS A 1 315 ? -29.234 27.337 -4.182 1.00 40.00 321 HIS C C 1
ATOM 2131 O O . HIS A 1 315 ? -30.045 28.214 -4.490 1.00 39.44 321 HIS C O 1
ATOM 2138 N N . ASN A 1 316 ? -28.641 26.517 -5.083 1.00 35.28 322 ASN C N 1
ATOM 2139 C CA . ASN A 1 316 ? -28.889 26.478 -6.530 1.00 34.19 322 ASN C CA 1
ATOM 2140 C C . ASN A 1 316 ? -28.843 27.864 -7.198 1.00 36.29 322 ASN C C 1
ATOM 2141 O O . ASN A 1 316 ? -29.770 28.249 -7.918 1.00 35.67 322 ASN C O 1
ATOM 2146 N N . GLN A 1 317 ? -27.764 28.614 -6.942 1.00 31.76 323 GLN C N 1
ATOM 2147 C CA . GLN A 1 317 ? -27.574 29.950 -7.508 1.00 31.28 323 GLN C CA 1
ATOM 2148 C C . GLN A 1 317 ? -26.624 29.893 -8.708 1.00 35.58 323 GLN C C 1
ATOM 2149 O O . GLN A 1 317 ? -26.052 28.833 -8.974 1.00 35.16 323 GLN C O 1
ATOM 2155 N N . LEU A 1 318 ? -26.453 31.023 -9.431 1.00 32.40 324 LEU C N 1
ATOM 2156 C CA . LEU A 1 318 ? -25.601 31.125 -10.624 1.00 32.51 324 LEU C CA 1
ATOM 2157 C C . LEU A 1 318 ? -24.184 30.574 -10.447 1.00 38.34 324 LEU C C 1
ATOM 2158 O O . LEU A 1 318 ? -23.674 29.927 -11.361 1.00 37.69 324 LEU C O 1
ATOM 2163 N N . TRP A 1 319 ? -23.566 30.805 -9.274 1.00 37.21 325 TRP C N 1
ATOM 2164 C CA . TRP A 1 319 ? -22.220 30.317 -8.964 1.00 38.03 325 TRP C CA 1
ATOM 2165 C C . TRP A 1 319 ? -22.154 28.796 -8.871 1.00 42.47 325 TRP C C 1
ATOM 2166 O O . TRP A 1 319 ? -21.136 28.220 -9.252 1.00 42.11 325 TRP C O 1
ATOM 2177 N N . ASN A 1 320 ? -23.243 28.146 -8.406 1.00 39.63 326 ASN C N 1
ATOM 2178 C CA . ASN A 1 320 ? -23.337 26.685 -8.300 1.00 39.82 326 ASN C CA 1
ATOM 2179 C C . ASN A 1 320 ? -23.355 26.054 -9.693 1.00 44.78 326 ASN C C 1
ATOM 2180 O O . ASN A 1 320 ? -22.733 25.009 -9.899 1.00 44.51 326 ASN C O 1
ATOM 2185 N N . PHE A 1 321 ? -24.058 26.697 -10.647 1.00 41.91 327 PHE C N 1
ATOM 2186 C CA . PHE A 1 321 ? -24.163 26.223 -12.027 1.00 41.94 327 PHE C CA 1
ATOM 2187 C C . PHE A 1 321 ? -22.890 26.479 -12.826 1.00 47.71 327 PHE C C 1
ATOM 2188 O O . PHE A 1 321 ? -22.545 25.670 -13.689 1.00 47.51 327 PHE C O 1
ATOM 2196 N N . ARG A 1 322 ? -22.183 27.584 -12.525 1.00 45.53 328 ARG C N 1
ATOM 2197 C CA . ARG A 1 322 ? -20.918 27.927 -13.174 1.00 45.97 328 ARG C CA 1
ATOM 2198 C C . ARG A 1 322 ? -19.829 26.943 -12.713 1.00 51.65 328 ARG C C 1
ATOM 2199 O O . ARG A 1 322 ? -19.068 26.450 -13.548 1.00 50.86 328 ARG C O 1
ATOM 2207 N N . GLU A 1 323 ? -19.795 26.633 -11.393 1.00 50.01 329 GLU C N 1
ATOM 2208 C CA . GLU A 1 323 ? -18.842 25.700 -10.778 1.00 50.67 329 GLU C CA 1
ATOM 2209 C C . GLU A 1 323 ? -18.991 24.267 -11.292 1.00 55.64 329 GLU C C 1
ATOM 2210 O O . GLU A 1 323 ? -17.979 23.588 -11.482 1.00 55.36 329 GLU C O 1
ATOM 2216 N N . SER A 1 324 ? -20.245 23.816 -11.532 1.00 52.74 330 SER C N 1
ATOM 2217 C CA . SER A 1 324 ? -20.540 22.477 -12.056 1.00 52.69 330 SER C CA 1
ATOM 2218 C C . SER A 1 324 ? -20.022 22.311 -13.489 1.00 56.15 330 SER C C 1
ATOM 2219 O O . SER A 1 324 ? -19.654 21.198 -13.872 1.00 55.73 330 SER C O 1
ATOM 2222 N N . ASP A 1 325 ? -19.963 23.425 -14.262 1.00 52.43 331 ASP C N 1
ATOM 2223 C CA . ASP A 1 325 ? -19.425 23.456 -15.626 1.00 52.00 331 ASP C CA 1
ATOM 2224 C C . ASP A 1 325 ? -17.903 23.360 -15.568 1.00 55.41 331 ASP C C 1
ATOM 2225 O O . ASP A 1 325 ? -17.324 22.584 -16.322 1.00 54.46 331 ASP C O 1
ATOM 2230 N N . ILE A 1 326 ? -17.265 24.130 -14.653 1.00 52.42 332 ILE C N 1
ATOM 2231 C CA . ILE A 1 326 ? -15.813 24.157 -14.417 1.00 52.52 332 ILE C CA 1
ATOM 2232 C C . ILE A 1 326 ? -15.295 22.747 -14.084 1.00 57.28 332 ILE C C 1
ATOM 2233 O O . ILE A 1 326 ? -14.285 22.328 -14.649 1.00 56.73 332 ILE C O 1
ATOM 2238 N N . ASN A 1 327 ? -16.014 22.011 -13.212 1.00 54.99 333 ASN C N 1
ATOM 2239 C CA . ASN A 1 327 ? -15.678 20.638 -12.818 1.00 55.45 333 ASN C CA 1
ATOM 2240 C C . ASN A 1 327 ? -15.789 19.674 -14.004 1.00 60.74 333 ASN C C 1
ATOM 2241 O O . ASN A 1 327 ? -14.991 18.740 -14.111 1.00 60.38 333 ASN C O 1
ATOM 2246 N N . ARG A 1 328 ? -16.764 19.919 -14.900 1.00 58.16 334 ARG C N 1
ATOM 2247 C CA . ARG A 1 328 ? -17.001 19.124 -16.105 1.00 58.39 334 ARG C CA 1
ATOM 2248 C C . ARG A 1 328 ? -15.922 19.424 -17.161 1.00 63.67 334 ARG C C 1
ATOM 2249 O O . ARG A 1 328 ? -15.463 18.506 -17.841 1.00 63.15 334 ARG C O 1
ATOM 2257 N N . ILE A 1 329 ? -15.506 20.704 -17.271 1.00 61.23 335 ILE C N 1
ATOM 2258 C CA . ILE A 1 329 ? -14.464 21.181 -18.189 1.00 61.45 335 ILE C CA 1
ATOM 2259 C C . ILE A 1 329 ? -13.073 20.691 -17.722 1.00 66.46 335 ILE C C 1
ATOM 2260 O O . ILE A 1 329 ? -12.245 20.334 -18.563 1.00 66.30 335 ILE C O 1
ATOM 2265 N N . ASP A 1 330 ? -12.841 20.633 -16.388 1.00 63.58 336 ASP C N 1
ATOM 2266 C CA . ASP A 1 330 ? -11.589 20.147 -15.787 1.00 63.67 336 ASP C CA 1
ATOM 2267 C C . ASP A 1 330 ? -11.378 18.655 -16.062 1.00 67.52 336 ASP C C 1
ATOM 2268 O O . ASP A 1 330 ? -10.235 18.202 -16.153 1.00 67.22 336 ASP C O 1
ATOM 2273 N N . ARG A 1 331 ? -12.485 17.903 -16.211 1.00 63.80 337 ARG C N 1
ATOM 2274 C CA . ARG A 1 331 ? -12.481 16.475 -16.525 1.00 63.57 337 ARG C CA 1
ATOM 2275 C C . ARG A 1 331 ? -12.515 16.257 -18.058 1.00 67.42 337 ARG C C 1
ATOM 2276 O O . ARG A 1 331 ? -12.650 15.121 -18.522 1.00 67.14 337 ARG C O 1
ATOM 2284 N N . HIS A 1 332 ? -12.347 17.366 -18.828 1.00 63.90 338 HIS C N 1
ATOM 2285 C CA . HIS A 1 332 ? -12.329 17.468 -20.294 1.00 63.69 338 HIS C CA 1
ATOM 2286 C C . HIS A 1 332 ? -13.630 16.939 -20.938 1.00 66.41 338 HIS C C 1
ATOM 2287 O O . HIS A 1 332 ? -13.600 16.096 -21.841 1.00 66.03 338 HIS C O 1
ATOM 2294 N N . GLN A 1 333 ? -14.775 17.474 -20.466 1.00 61.71 339 GLN C N 1
ATOM 2295 C CA . GLN A 1 333 ? -16.122 17.138 -20.942 1.00 60.76 339 GLN C CA 1
ATOM 2296 C C . GLN A 1 333 ? -16.925 18.408 -21.289 1.00 62.44 339 GLN C C 1
ATOM 2297 O O . GLN A 1 333 ? -16.583 19.499 -20.823 1.00 62.07 339 GLN C O 1
ATOM 2303 N N . LEU A 1 334 ? -17.979 18.256 -22.119 1.00 56.92 340 LEU C N 1
ATOM 2304 C CA . LEU A 1 334 ? -18.854 19.337 -22.585 1.00 55.77 340 LEU C CA 1
ATOM 2305 C C . LEU A 1 334 ? -19.645 19.989 -21.431 1.00 57.19 340 LEU C C 1
ATOM 2306 O O . LEU A 1 334 ? -20.223 19.256 -20.629 1.00 56.55 340 LEU C O 1
ATOM 2311 N N . PRO A 1 335 ? -19.701 21.345 -21.328 1.00 52.03 341 PRO C N 1
ATOM 2312 C CA . PRO A 1 335 ? -20.472 21.966 -20.231 1.00 51.09 341 PRO C CA 1
ATOM 2313 C C . PRO A 1 335 ? -21.984 21.802 -20.398 1.00 53.26 341 PRO C C 1
ATOM 2314 O O . PRO A 1 335 ? -22.459 21.607 -21.518 1.00 53.24 341 PRO C O 1
ATOM 2318 N N . LEU A 1 336 ? -22.737 21.876 -19.288 1.00 47.96 342 LEU C N 1
ATOM 2319 C CA . LEU A 1 336 ? -24.192 21.709 -19.291 1.00 46.73 342 LEU C CA 1
ATOM 2320 C C . LEU A 1 336 ? -24.982 23.006 -19.413 1.00 48.72 342 LEU C C 1
ATOM 2321 O O . LEU A 1 336 ? -26.057 22.995 -20.015 1.00 48.10 342 LEU C O 1
ATOM 2326 N N . TYR A 1 337 ? -24.474 24.111 -18.834 1.00 44.16 343 TYR C N 1
ATOM 2327 C CA . TYR A 1 337 ? -25.174 25.400 -18.831 1.00 43.55 343 TYR C CA 1
ATOM 2328 C C . TYR A 1 337 ? -24.479 26.484 -19.660 1.00 47.42 343 TYR C C 1
ATOM 2329 O O . TYR A 1 337 ? -25.157 27.211 -20.387 1.00 46.66 343 TYR C O 1
ATOM 2338 N N . GLY A 1 338 ? -23.152 26.572 -19.550 1.00 44.49 344 GLY C N 1
ATOM 2339 C CA . GLY A 1 338 ? -22.329 27.540 -20.269 1.00 44.58 344 GLY C CA 1
ATOM 2340 C C . GLY A 1 338 ? -22.404 27.391 -21.774 1.00 49.45 344 GLY C C 1
ATOM 2341 O O . GLY A 1 338 ? -22.420 26.268 -22.286 1.00 49.42 344 GLY C O 1
ATOM 2342 N N . LEU A 1 339 ? -22.471 28.529 -22.487 1.00 46.19 345 LEU C N 1
ATOM 2343 C CA . LEU A 1 339 ? -22.570 28.576 -23.946 1.00 46.02 345 LEU C CA 1
ATOM 2344 C C . LEU A 1 339 ? -21.328 28.072 -24.678 1.00 51.65 345 LEU C C 1
ATOM 2345 O O . LEU A 1 339 ? -21.454 27.225 -25.566 1.00 51.32 345 LEU C O 1
ATOM 2350 N N . GLU A 1 340 ? -20.136 28.592 -24.312 1.00 49.50 346 GLU C N 1
ATOM 2351 C CA . GLU A 1 340 ? -18.861 28.226 -24.930 1.00 49.81 346 GLU C CA 1
ATOM 2352 C C . GLU A 1 340 ? -18.500 26.764 -24.702 1.00 53.64 346 GLU C C 1
ATOM 2353 O O . GLU A 1 340 ? -18.512 26.291 -23.564 1.00 53.07 346 GLU C O 1
ATOM 2359 N N . GLY A 1 341 ? -18.218 26.068 -25.800 1.00 50.16 347 GLY C N 1
ATOM 2360 C CA . GLY A 1 341 ? -17.855 24.656 -25.795 1.00 49.87 347 GLY C CA 1
ATOM 2361 C C . GLY A 1 341 ? -18.822 23.777 -26.559 1.00 53.22 347 GLY C C 1
ATOM 2362 O O . GLY A 1 341 ? -18.398 22.833 -27.233 1.00 52.72 347 GLY C O 1
ATOM 2363 N N . ARG A 1 342 ? -20.129 24.077 -26.453 1.00 49.46 348 ARG C N 1
ATOM 2364 C CA . ARG A 1 342 ? -21.182 23.309 -27.118 1.00 49.08 348 ARG C CA 1
ATOM 2365 C C . ARG A 1 342 ? -21.700 23.965 -28.406 1.00 53.65 348 ARG C C 1
ATOM 2366 O O . ARG A 1 342 ? -22.080 23.242 -29.332 1.00 53.49 348 ARG C O 1
ATOM 2374 N N . PHE A 1 343 ? -21.701 25.315 -28.481 1.00 50.16 349 PHE C N 1
ATOM 2375 C CA . PHE A 1 343 ? -22.176 26.025 -29.673 1.00 49.82 349 PHE C CA 1
ATOM 2376 C C . PHE A 1 343 ? -21.075 26.736 -30.438 1.00 54.19 349 PHE C C 1
ATOM 2377 O O . PHE A 1 343 ? -20.176 27.328 -29.839 1.00 53.92 349 PHE C O 1
ATOM 2385 N N . GLU A 1 344 ? -21.161 26.667 -31.774 1.00 51.03 350 GLU C N 1
ATOM 2386 C CA . GLU A 1 344 ? -20.212 27.261 -32.713 1.00 50.77 350 GLU C CA 1
ATOM 2387 C C . GLU A 1 344 ? -20.718 28.615 -33.208 1.00 53.72 350 GLU C C 1
ATOM 2388 O O . GLU A 1 344 ? -21.913 28.761 -33.477 1.00 53.36 350 GLU C O 1
ATOM 2394 N N . ARG A 1 345 ? -19.794 29.593 -33.332 1.00 49.39 351 ARG C N 1
ATOM 2395 C CA . ARG A 1 345 ? -20.020 30.964 -33.813 1.00 48.89 351 ARG C CA 1
ATOM 2396 C C . ARG A 1 345 ? -21.100 31.704 -33.003 1.00 52.97 351 ARG C C 1
ATOM 2397 O O . ARG A 1 345 ? -22.193 31.963 -33.509 1.00 52.63 351 ARG C O 1
ATOM 2405 N N . ILE A 1 346 ? -20.793 32.024 -31.738 1.00 49.87 352 ILE C N 1
ATOM 2406 C CA . ILE A 1 346 ? -21.728 32.725 -30.853 1.00 49.91 352 ILE C CA 1
ATOM 2407 C C . ILE A 1 346 ? -21.635 34.233 -31.099 1.00 54.67 352 ILE C C 1
ATOM 2408 O O . ILE A 1 346 ? -20.540 34.796 -31.056 1.00 54.09 352 ILE C O 1
ATOM 2413 N N . ASN A 1 347 ? -22.795 34.869 -31.382 1.00 52.20 353 ASN C N 1
ATOM 2414 C CA . ASN A 1 347 ? -22.982 36.302 -31.655 1.00 52.40 353 ASN C CA 1
ATOM 2415 C C . ASN A 1 347 ? -22.043 36.863 -32.746 1.00 57.62 353 ASN C C 1
ATOM 2416 O O . ASN A 1 347 ? -21.596 38.011 -32.658 1.00 57.28 353 ASN C O 1
ATOM 2421 N N . GLN A 1 348 ? -21.783 36.055 -33.790 1.00 55.10 354 GLN C N 1
ATOM 2422 C CA . GLN A 1 348 ? -20.931 36.436 -34.920 1.00 55.36 354 GLN C CA 1
ATOM 2423 C C . GLN A 1 348 ? -21.774 36.916 -36.120 1.00 60.15 354 GLN C C 1
ATOM 2424 O O . GLN A 1 348 ? -21.252 37.092 -37.226 1.00 59.77 354 GLN C O 1
ATOM 2430 N N . HIS A 1 349 ? -23.071 37.176 -35.867 1.00 57.41 355 HIS C N 1
ATOM 2431 C CA . HIS A 1 349 ? -24.066 37.630 -36.839 1.00 57.62 355 HIS C CA 1
ATOM 2432 C C . HIS A 1 349 ? -23.981 39.146 -37.130 1.00 62.74 355 HIS C C 1
ATOM 2433 O O . HIS A 1 349 ? -23.592 39.903 -36.235 1.00 62.49 355 HIS C O 1
ATOM 2440 N N . PRO A 1 350 ? -24.379 39.624 -38.340 1.00 60.14 356 PRO C N 1
ATOM 2441 C CA . PRO A 1 350 ? -24.353 41.075 -38.601 1.00 60.40 356 PRO C CA 1
ATOM 2442 C C . PRO A 1 350 ? -25.454 41.806 -37.827 1.00 65.81 356 PRO C C 1
ATOM 2443 O O . PRO A 1 350 ? -26.460 41.185 -37.471 1.00 65.50 356 PRO C O 1
ATOM 2447 N N . ASN A 1 351 ? -25.254 43.122 -37.564 1.00 63.48 357 ASN C N 1
ATOM 2448 C CA . ASN A 1 351 ? -26.148 44.007 -36.789 1.00 63.73 357 ASN C CA 1
ATOM 2449 C C . ASN A 1 351 ? -26.286 43.534 -35.324 1.00 68.09 357 ASN C C 1
ATOM 2450 O O . ASN A 1 351 ? -27.346 43.683 -34.707 1.00 67.89 357 ASN C O 1
ATOM 2455 N N . ALA A 1 352 ? -25.181 42.985 -34.773 1.00 64.69 358 ALA C N 1
ATOM 2456 C CA . ALA A 1 352 ? -25.069 42.440 -33.415 1.00 64.45 358 ALA C CA 1
ATOM 2457 C C . ALA A 1 352 ? -25.134 43.502 -32.307 1.00 68.20 358 ALA C C 1
ATOM 2458 O O . ALA A 1 352 ? -25.065 44.702 -32.585 1.00 68.05 358 ALA C O 1
ATOM 2460 N N . GLY A 1 353 ? -25.265 43.033 -31.064 1.00 64.21 359 GLY C N 1
ATOM 2461 C CA . GLY A 1 353 ? -25.328 43.871 -29.872 1.00 63.69 359 GLY C CA 1
ATOM 2462 C C . GLY A 1 353 ? -25.086 43.119 -28.574 1.00 66.57 359 GLY C C 1
ATOM 2463 O O . GLY A 1 353 ? -24.978 41.887 -28.587 1.00 66.22 359 GLY C O 1
ATOM 2464 N N . PRO A 1 354 ? -24.996 43.835 -27.423 1.00 61.91 360 PRO C N 1
ATOM 2465 C CA . PRO A 1 354 ? -24.765 43.138 -26.140 1.00 61.32 360 PRO C CA 1
ATOM 2466 C C . PRO A 1 354 ? -25.976 42.344 -25.645 1.00 63.48 360 PRO C C 1
ATOM 2467 O O . PRO A 1 354 ? -25.806 41.303 -25.010 1.00 63.30 360 PRO C O 1
ATOM 2471 N N . HIS A 1 355 ? -27.191 42.840 -25.941 1.00 58.48 361 HIS C N 1
ATOM 2472 C CA . HIS A 1 355 ? -28.459 42.210 -25.576 1.00 57.48 361 HIS C CA 1
ATOM 2473 C C . HIS A 1 355 ? -29.056 41.558 -26.831 1.00 58.29 361 HIS C C 1
ATOM 2474 O O . HIS A 1 355 ? -30.173 41.871 -27.259 1.00 57.99 361 HIS C O 1
ATOM 2481 N N . SER A 1 356 ? -28.259 40.665 -27.436 1.00 52.28 362 SER C N 1
ATOM 2482 C CA . SER A 1 356 ? -28.581 39.915 -28.646 1.00 50.73 362 SER C CA 1
ATOM 2483 C C . SER A 1 356 ? -27.975 38.523 -28.528 1.00 50.86 362 SER C C 1
ATOM 2484 O O . SER A 1 356 ? -26.860 38.382 -28.018 1.00 50.48 362 SER C O 1
ATOM 2487 N N . PHE A 1 357 ? -28.712 37.495 -28.983 1.00 44.10 363 PHE C N 1
ATOM 2488 C CA . PHE A 1 357 ? -28.242 36.115 -28.931 1.00 42.18 363 PHE C CA 1
ATOM 2489 C C . PHE A 1 357 ? -28.501 35.359 -30.226 1.00 44.32 363 PHE C C 1
ATOM 2490 O O . PHE A 1 357 ? -29.621 35.372 -30.740 1.00 43.74 363 PHE C O 1
ATOM 2498 N N . SER A 1 358 ? -27.443 34.704 -30.746 1.00 39.84 364 SER C N 1
ATOM 2499 C CA . SER A 1 358 ? -27.477 33.906 -31.967 1.00 39.30 364 SER C CA 1
ATOM 2500 C C . SER A 1 358 ? -26.374 32.859 -32.009 1.00 42.49 364 SER C C 1
ATOM 2501 O O . SER A 1 358 ? -25.243 33.131 -31.606 1.00 41.84 364 SER C O 1
ATOM 2504 N N . ILE A 1 359 ? -26.705 31.674 -32.532 1.00 38.93 365 ILE C N 1
ATOM 2505 C CA . ILE A 1 359 ? -25.773 30.555 -32.697 1.00 38.62 365 ILE C CA 1
ATOM 2506 C C . ILE A 1 359 ? -25.635 30.206 -34.178 1.00 42.31 365 ILE C C 1
ATOM 2507 O O . ILE A 1 359 ? -26.602 30.324 -34.927 1.00 41.94 365 ILE C O 1
ATOM 2512 N N . GLY A 1 360 ? -24.440 29.794 -34.581 1.00 38.56 366 GLY C N 1
ATOM 2513 C CA . GLY A 1 360 ? -24.157 29.422 -35.959 1.00 38.23 366 GLY C CA 1
ATOM 2514 C C . GLY A 1 360 ? -24.708 28.059 -36.318 1.00 42.03 366 GLY C C 1
ATOM 2515 O O . GLY A 1 360 ? -24.548 27.104 -35.552 1.00 41.61 366 GLY C O 1
ATOM 2516 N N . VAL A 1 361 ? -25.373 27.968 -37.488 1.00 38.47 367 VAL C N 1
ATOM 2517 C CA . VAL A 1 361 ? -25.939 26.723 -38.018 1.00 38.26 367 VAL C CA 1
ATOM 2518 C C . VAL A 1 361 ? -24.782 25.971 -38.695 1.00 42.55 367 VAL C C 1
ATOM 2519 O O . VAL A 1 361 ? -24.320 26.380 -39.764 1.00 42.22 367 VAL C O 1
ATOM 2523 N N . THR A 1 362 ? -24.291 24.906 -38.038 1.00 39.21 368 THR C N 1
ATOM 2524 C CA . THR A 1 362 ? -23.163 24.093 -38.507 1.00 39.07 368 THR C CA 1
ATOM 2525 C C . THR A 1 362 ? -23.494 23.262 -39.754 1.00 43.41 368 THR C C 1
ATOM 2526 O O . THR A 1 362 ? -22.599 22.995 -40.562 1.00 43.25 368 THR C O 1
ATOM 2530 N N . GLU A 1 363 ? -24.771 22.865 -39.914 1.00 39.85 369 GLU C N 1
ATOM 2531 C CA . GLU A 1 363 ? -25.247 22.071 -41.049 1.00 39.39 369 GLU C CA 1
ATOM 2532 C C . GLU A 1 363 ? -25.374 22.931 -42.313 1.00 42.56 369 GLU C C 1
ATOM 2533 O O . GLU A 1 363 ? -25.810 24.082 -42.233 1.00 42.03 369 GLU C O 1
ATOM 2539 N N . THR A 1 364 ? -25.002 22.362 -43.478 1.00 38.84 370 THR C N 1
ATOM 2540 C CA . THR A 1 364 ? -25.115 23.025 -44.782 1.00 38.39 370 THR C CA 1
ATOM 2541 C C . THR A 1 364 ? -26.588 22.934 -45.213 1.00 41.70 370 THR C C 1
ATOM 2542 O O . THR A 1 364 ? -27.157 21.837 -45.215 1.00 41.33 370 THR C O 1
ATOM 2546 N N . LEU A 1 365 ? -27.205 24.082 -45.549 1.00 37.61 371 LEU C N 1
ATOM 2547 C CA . LEU A 1 365 ? -28.613 24.142 -45.957 1.00 36.90 371 LEU C CA 1
ATOM 2548 C C . LEU A 1 365 ? -28.773 24.568 -47.407 1.00 39.94 371 LEU C C 1
ATOM 2549 O O . LEU A 1 365 ? -28.185 25.573 -47.816 1.00 39.68 371 LEU C O 1
ATOM 2554 N N . ASN A 1 366 ? -29.579 23.815 -48.178 1.00 35.62 372 ASN C N 1
ATOM 2555 C CA . ASN A 1 366 ? -29.864 24.134 -49.576 1.00 35.01 372 ASN C CA 1
ATOM 2556 C C . ASN A 1 366 ? -31.036 25.106 -49.616 1.00 38.40 372 ASN C C 1
ATOM 2557 O O . ASN A 1 366 ? -32.139 24.776 -49.180 1.00 37.94 372 ASN C O 1
ATOM 2562 N N . THR A 1 367 ? -30.765 26.327 -50.081 1.00 34.77 373 THR C N 1
ATOM 2563 C CA . THR A 1 367 ? -31.715 27.431 -50.171 1.00 34.40 373 THR C CA 1
ATOM 2564 C C . THR A 1 367 ? -32.315 27.495 -51.572 1.00 38.32 373 THR C C 1
ATOM 2565 O O . THR A 1 367 ? -31.574 27.639 -52.543 1.00 38.17 373 THR C O 1
ATOM 2569 N N . ASN A 1 368 ? -33.651 27.374 -51.675 1.00 35.10 374 ASN C N 1
ATOM 2570 C CA . ASN A 1 368 ? -34.355 27.408 -52.957 1.00 35.31 374 ASN C CA 1
ATOM 2571 C C . ASN A 1 368 ? -34.493 28.828 -53.519 1.00 40.93 374 ASN C C 1
ATOM 2572 O O . ASN A 1 368 ? -35.319 29.618 -53.046 1.00 40.62 374 ASN C O 1
ATOM 2577 N N . LEU A 1 369 ? -33.675 29.133 -54.539 1.00 38.50 375 LEU C N 1
ATOM 2578 C CA . LEU A 1 369 ? -33.647 30.422 -55.227 1.00 38.89 375 LEU C CA 1
ATOM 2579 C C . LEU A 1 369 ? -34.203 30.262 -56.637 1.00 43.45 375 LEU C C 1
ATOM 2580 O O . LEU A 1 369 ? -33.987 29.228 -57.270 1.00 43.07 375 LEU C O 1
ATOM 2585 N N . MET A 1 370 ? -34.911 31.285 -57.129 1.00 40.57 376 MET C N 1
ATOM 2586 C CA . MET A 1 370 ? -35.469 31.263 -58.472 1.00 40.71 376 MET C CA 1
ATOM 2587 C C . MET A 1 370 ? -34.993 32.468 -59.276 1.00 45.18 376 MET C C 1
ATOM 2588 O O . MET A 1 370 ? -35.318 33.610 -58.938 1.00 44.35 376 MET C O 1
ATOM 2593 N N . ILE A 1 371 ? -34.218 32.196 -60.342 1.00 42.79 377 ILE C N 1
ATOM 2594 C CA . ILE A 1 371 ? -33.699 33.204 -61.264 1.00 43.01 377 ILE C CA 1
ATOM 2595 C C . ILE A 1 371 ? -34.502 33.131 -62.565 1.00 47.40 377 ILE C C 1
ATOM 2596 O O . ILE A 1 371 ? -34.510 32.096 -63.228 1.00 46.54 377 ILE C O 1
ATOM 2601 N N . GLU A 1 372 ? -35.203 34.222 -62.895 1.00 45.22 378 GLU C N 1
ATOM 2602 C CA . GLU A 1 372 ? -36.038 34.351 -64.089 1.00 45.76 378 GLU C CA 1
ATOM 2603 C C . GLU A 1 372 ? -35.376 35.368 -65.033 1.00 51.30 378 GLU C C 1
ATOM 2604 O O . GLU A 1 372 ? -35.374 36.570 -64.748 1.00 51.05 378 GLU C O 1
ATOM 2610 N N . LEU A 1 373 ? -34.780 34.876 -66.132 1.00 48.84 379 LEU C N 1
ATOM 2611 C CA . LEU A 1 373 ? -34.061 35.719 -67.088 1.00 49.13 379 LEU C CA 1
ATOM 2612 C C . LEU A 1 373 ? -34.839 36.054 -68.355 1.00 55.14 379 LEU C C 1
ATOM 2613 O O . LEU A 1 373 ? -35.718 35.297 -68.770 1.00 54.89 379 LEU C O 1
ATOM 2618 N N . ARG A 1 374 ? -34.488 37.193 -68.978 1.00 53.10 380 ARG C N 1
ATOM 2619 C CA . ARG A 1 374 ? -35.054 37.657 -70.240 1.00 53.44 380 ARG C CA 1
ATOM 2620 C C . ARG A 1 374 ? -34.065 37.231 -71.346 1.00 58.32 380 ARG C C 1
ATOM 2621 O O . ARG A 1 374 ? -33.343 38.060 -71.907 1.00 57.82 380 ARG C O 1
ATOM 2629 N N . ALA A 1 375 ? -33.999 35.909 -71.599 1.00 55.96 381 ALA C N 1
ATOM 2630 C CA . ALA A 1 375 ? -33.121 35.284 -72.597 1.00 56.26 381 ALA C CA 1
ATOM 2631 C C . ALA A 1 375 ? -33.841 34.145 -73.351 1.00 61.31 381 ALA C C 1
ATOM 2632 O O . ALA A 1 375 ? -34.993 33.832 -73.034 1.00 60.73 381 ALA C O 1
ATOM 2634 N N . ASP A 1 376 ? -33.177 33.547 -74.362 1.00 59.04 382 ASP C N 1
ATOM 2635 C CA . ASP A 1 376 ? -33.754 32.449 -75.143 1.00 59.37 382 ASP C CA 1
ATOM 2636 C C . ASP A 1 376 ? -33.404 31.080 -74.544 1.00 63.61 382 ASP C C 1
ATOM 2637 O O . ASP A 1 376 ? -34.275 30.213 -74.468 1.00 63.28 382 ASP C O 1
ATOM 2642 N N . ASP A 1 377 ? -32.139 30.891 -74.119 1.00 59.95 383 ASP C N 1
ATOM 2643 C CA . ASP A 1 377 ? -31.661 29.640 -73.526 1.00 59.58 383 ASP C CA 1
ATOM 2644 C C . ASP A 1 377 ? -30.598 29.891 -72.450 1.00 62.63 383 ASP C C 1
ATOM 2645 O O . ASP A 1 377 ? -30.306 31.048 -72.137 1.00 61.92 383 ASP C O 1
ATOM 2650 N N . ILE A 1 378 ? -30.040 28.808 -71.870 1.00 59.14 384 ILE C N 1
ATOM 2651 C CA . ILE A 1 378 ? -29.045 28.870 -70.801 1.00 58.91 384 ILE C CA 1
ATOM 2652 C C . ILE A 1 378 ? -27.999 27.748 -70.911 1.00 62.16 384 ILE C C 1
ATOM 2653 O O . ILE A 1 378 ? -28.327 26.618 -71.287 1.00 61.60 384 ILE C O 1
ATOM 2658 N N . GLU A 1 379 ? -26.742 28.081 -70.575 1.00 58.50 385 GLU C N 1
ATOM 2659 C CA . GLU A 1 379 ? -25.608 27.161 -70.544 1.00 58.38 385 GLU C CA 1
ATOM 2660 C C . GLU A 1 379 ? -25.020 27.175 -69.135 1.00 61.97 385 GLU C C 1
ATOM 2661 O O . GLU A 1 379 ? -24.761 28.252 -68.589 1.00 61.18 385 GLU C O 1
ATOM 2667 N N . TYR A 1 380 ? -24.838 25.987 -68.536 1.00 58.98 386 TYR C N 1
ATOM 2668 C CA . TYR A 1 380 ? -24.281 25.845 -67.189 1.00 59.03 386 TYR C CA 1
ATOM 2669 C C . TYR A 1 380 ? -22.827 25.379 -67.251 1.00 63.74 386 TYR C C 1
ATOM 2670 O O . TYR A 1 380 ? -22.550 24.239 -67.637 1.00 63.08 386 TYR C O 1
ATOM 2679 N N . VAL A 1 381 ? -21.898 26.287 -66.902 1.00 61.14 387 VAL C N 1
ATOM 2680 C CA . VAL A 1 381 ? -20.458 26.019 -66.918 1.00 61.29 387 VAL C CA 1
ATOM 2681 C C . VAL A 1 381 ? -19.924 25.842 -65.482 1.00 65.80 387 VAL C C 1
ATOM 2682 O O . VAL A 1 381 ? -19.838 26.803 -64.713 1.00 65.39 387 VAL C O 1
ATOM 2686 N N . PHE A 1 382 ? -19.617 24.590 -65.114 1.00 62.57 388 PHE C N 1
ATOM 2687 C CA . PHE A 1 382 ? -19.105 24.262 -63.784 1.00 62.44 388 PHE C CA 1
ATOM 2688 C C . PHE A 1 382 ? -17.602 23.982 -63.828 1.00 67.25 388 PHE C C 1
ATOM 2689 O O . PHE A 1 382 ? -17.075 23.634 -64.887 1.00 67.25 388 PHE C O 1
ATOM 2697 N N . GLN A 1 383 ? -16.919 24.132 -62.679 1.00 64.02 389 GLN C N 1
ATOM 2698 C CA . GLN A 1 383 ? -15.480 23.895 -62.569 1.00 64.12 389 GLN C CA 1
ATOM 2699 C C . GLN A 1 383 ? -15.166 22.609 -61.804 1.00 69.07 389 GLN C C 1
ATOM 2700 O O . GLN A 1 383 ? -15.812 22.316 -60.796 1.00 68.52 389 GLN C O 1
ATOM 2706 N N . ARG A 1 384 ? -14.177 21.842 -62.302 1.00 66.85 390 ARG C N 1
ATOM 2707 C CA . ARG A 1 384 ? -13.723 20.570 -61.736 1.00 67.36 390 ARG C CA 1
ATOM 2708 C C . ARG A 1 384 ? -12.202 20.597 -61.531 1.00 73.45 390 ARG C C 1
ATOM 2709 O O . ARG A 1 384 ? -11.464 20.965 -62.447 1.00 73.14 390 ARG C O 1
ATOM 2717 N N . SER A 1 385 ? -11.740 20.214 -60.328 1.00 71.47 391 SER C N 1
ATOM 2718 C CA . SER A 1 385 ? -10.320 20.175 -59.967 1.00 72.11 391 SER C CA 1
ATOM 2719 C C . SER A 1 385 ? -10.046 19.016 -58.997 1.00 78.57 391 SER C C 1
ATOM 2720 O O . SER A 1 385 ? -10.719 18.941 -57.967 1.00 78.44 391 SER C O 1
ATOM 2723 N N . PRO A 1 386 ? -9.090 18.095 -59.290 1.00 76.63 392 PRO C N 1
ATOM 2724 C CA . PRO A 1 386 ? -8.841 16.971 -58.364 1.00 76.91 392 PRO C CA 1
ATOM 2725 C C . PRO A 1 386 ? -8.286 17.393 -57.002 1.00 81.90 392 PRO C C 1
ATOM 2726 O O . PRO A 1 386 ? -7.674 18.457 -56.881 1.00 81.52 392 PRO C O 1
ATOM 2730 N N . GLY A 1 387 ? -8.520 16.553 -55.995 1.00 78.95 393 GLY C N 1
ATOM 2731 C CA . GLY A 1 387 ? -8.079 16.784 -54.624 1.00 78.98 393 GLY C CA 1
ATOM 2732 C C . GLY A 1 387 ? -7.625 15.529 -53.909 1.00 83.56 393 GLY C C 1
ATOM 2733 O O . GLY A 1 387 ? -8.060 14.424 -54.249 1.00 82.88 393 GLY C O 1
ATOM 2734 N N . LYS A 1 388 ? -6.748 15.692 -52.903 1.00 80.86 394 LYS C N 1
ATOM 2735 C CA . LYS A 1 388 ? -6.211 14.574 -52.122 1.00 80.93 394 LYS C CA 1
ATOM 2736 C C . LYS A 1 388 ? -6.312 14.817 -50.619 1.00 85.15 394 LYS C C 1
ATOM 2737 O O . LYS A 1 388 ? -6.112 15.945 -50.159 1.00 84.45 394 LYS C O 1
ATOM 2743 N N . ILE A 1 389 ? -6.601 13.743 -49.857 1.00 82.23 395 ILE C N 1
ATOM 2744 C CA . ILE A 1 389 ? -6.695 13.770 -48.394 1.00 82.27 395 ILE C CA 1
ATOM 2745 C C . ILE A 1 389 ? -5.263 13.758 -47.846 1.00 86.91 395 ILE C C 1
ATOM 2746 O O . ILE A 1 389 ? -4.517 12.806 -48.096 1.00 86.59 395 ILE C O 1
ATOM 2751 N N . ILE A 1 390 ? -4.876 14.825 -47.127 1.00 83.91 396 ILE C N 1
ATOM 2752 C CA . ILE A 1 390 ? -3.531 14.948 -46.561 1.00 84.01 396 ILE C CA 1
ATOM 2753 C C . ILE A 1 390 ? -3.376 14.007 -45.356 1.00 89.06 396 ILE C C 1
ATOM 2754 O O . ILE A 1 390 ? -2.693 12.988 -45.480 1.00 88.57 396 ILE C O 1
ATOM 2759 N N . ASN A 1 391 ? -4.028 14.328 -44.214 1.00 86.56 397 ASN C N 1
ATOM 2760 C CA . ASN A 1 391 ? -3.968 13.509 -42.998 1.00 86.83 397 ASN C CA 1
ATOM 2761 C C . ASN A 1 391 ? -5.195 13.662 -42.100 1.00 91.04 397 ASN C C 1
ATOM 2762 O O . ASN A 1 391 ? -5.708 14.771 -41.926 1.00 90.38 397 ASN C O 1
ATOM 2767 N N . ILE A 1 392 ? -5.647 12.534 -41.520 1.00 87.83 398 ILE C N 1
ATOM 2768 C CA . ILE A 1 392 ? -6.786 12.461 -40.602 1.00 87.68 398 ILE C CA 1
ATOM 2769 C C . ILE A 1 392 ? -6.239 12.376 -39.172 1.00 91.88 398 ILE C C 1
ATOM 2770 O O . ILE A 1 392 ? -5.471 11.462 -38.861 1.00 91.67 398 ILE C O 1
ATOM 2775 N N . ALA A 1 393 ? -6.631 13.330 -38.311 1.00 88.59 399 ALA C N 1
ATOM 2776 C CA . ALA A 1 393 ? -6.186 13.376 -36.919 1.00 88.53 399 ALA C CA 1
ATOM 2777 C C . ALA A 1 393 ? -7.339 13.151 -35.935 1.00 92.47 399 ALA C C 1
ATOM 2778 O O . ALA A 1 393 ? -8.143 14.059 -35.694 1.00 91.91 399 ALA C O 1
ATOM 2780 N N . ILE A 1 394 ? -7.427 11.923 -35.386 1.00 89.15 400 ILE C N 1
ATOM 2781 C CA . ILE A 1 394 ? -8.457 11.543 -34.414 1.00 88.92 400 ILE C CA 1
ATOM 2782 C C . ILE A 1 394 ? -7.801 11.219 -33.060 1.00 92.44 400 ILE C C 1
ATOM 2783 O O . ILE A 1 394 ? -7.086 10.216 -32.963 1.00 91.60 400 ILE C O 1
ATOM 2788 N N . PRO A 1 395 ? -8.018 12.040 -32.006 1.00 89.51 401 PRO C N 1
ATOM 2789 C CA . PRO A 1 395 ? -7.414 11.715 -30.703 1.00 89.47 401 PRO C CA 1
ATOM 2790 C C . PRO A 1 395 ? -8.205 10.650 -29.943 1.00 93.59 401 PRO C C 1
ATOM 2791 O O . PRO A 1 395 ? -9.396 10.458 -30.204 1.00 93.24 401 PRO C O 1
ATOM 2795 N N . THR A 1 396 ? -7.535 9.948 -29.010 1.00 90.36 402 THR C N 1
ATOM 2796 C CA . THR A 1 396 ? -8.153 8.904 -28.186 1.00 90.38 402 THR C CA 1
ATOM 2797 C C . THR A 1 396 ? -9.020 9.572 -27.109 1.00 94.80 402 THR C C 1
ATOM 2798 O O . THR A 1 396 ? -8.551 10.480 -26.416 1.00 94.39 402 THR C O 1
ATOM 2802 N N . PHE A 1 397 ? -10.291 9.139 -26.998 1.00 91.53 403 PHE C N 1
ATOM 2803 C CA . PHE A 1 397 ? -11.274 9.693 -26.061 1.00 91.32 403 PHE C CA 1
ATOM 2804 C C . PHE A 1 397 ? -11.976 8.615 -25.221 1.00 94.59 403 PHE C C 1
ATOM 2805 O O . PHE A 1 397 ? -11.903 7.430 -25.557 1.00 94.02 403 PHE C O 1
ATOM 2813 N N . GLU A 1 398 ? -12.656 9.040 -24.130 1.00 90.87 404 GLU C N 1
ATOM 2814 C CA . GLU A 1 398 ? -13.378 8.171 -23.191 1.00 90.50 404 GLU C CA 1
ATOM 2815 C C . GLU A 1 398 ? -14.578 7.440 -23.818 1.00 93.76 404 GLU C C 1
ATOM 2816 O O . GLU A 1 398 ? -15.114 7.882 -24.833 1.00 93.24 404 GLU C O 1
ATOM 2822 N N . ALA A 1 399 ? -14.979 6.313 -23.193 1.00 89.83 405 ALA C N 1
ATOM 2823 C CA . ALA A 1 399 ? -16.043 5.386 -23.596 1.00 89.32 405 ALA C CA 1
ATOM 2824 C C . ALA A 1 399 ? -17.369 6.037 -24.023 1.00 91.73 405 ALA C C 1
ATOM 2825 O O . ALA A 1 399 ? -17.768 5.860 -25.175 1.00 91.16 405 ALA C O 1
ATOM 2827 N N . LEU A 1 400 ? -18.057 6.763 -23.111 1.00 87.19 406 LEU C N 1
ATOM 2828 C CA . LEU A 1 400 ? -19.341 7.406 -23.418 1.00 86.41 406 LEU C CA 1
ATOM 2829 C C . LEU A 1 400 ? -19.466 8.840 -22.892 1.00 88.53 406 LEU C C 1
ATOM 2830 O O . LEU A 1 400 ? -20.331 9.583 -23.365 1.00 87.93 406 LEU C O 1
ATOM 2835 N N . THR A 1 401 ? -18.592 9.238 -21.946 1.00 84.10 407 THR C N 1
ATOM 2836 C CA . THR A 1 401 ? -18.566 10.593 -21.377 1.00 83.58 407 THR C CA 1
ATOM 2837 C C . THR A 1 401 ? -18.028 11.618 -22.389 1.00 86.64 407 THR C C 1
ATOM 2838 O O . THR A 1 401 ? -18.300 12.812 -22.250 1.00 86.37 407 THR C O 1
ATOM 2842 N N . GLN A 1 402 ? -17.271 11.142 -23.402 1.00 82.50 408 GLN C N 1
ATOM 2843 C CA . GLN A 1 402 ? -16.659 11.958 -24.455 1.00 81.94 408 GLN C CA 1
ATOM 2844 C C . GLN A 1 402 ? -17.048 11.488 -25.868 1.00 85.01 408 GLN C C 1
ATOM 2845 O O . GLN A 1 402 ? -17.413 10.324 -26.056 1.00 84.19 408 GLN C O 1
ATOM 2851 N N . PHE A 1 403 ? -16.939 12.401 -26.859 1.00 81.29 409 PHE C N 1
ATOM 2852 C CA . PHE A 1 403 ? -17.198 12.135 -28.279 1.00 80.96 409 PHE C CA 1
ATOM 2853 C C . PHE A 1 403 ? -15.940 12.418 -29.116 1.00 84.95 409 PHE C C 1
ATOM 2854 O O . PHE A 1 403 ? -15.076 13.189 -28.686 1.00 84.49 409 PHE C O 1
ATOM 2862 N N . GLY A 1 404 ? -15.850 11.787 -30.285 1.00 81.54 410 GLY C N 1
ATOM 2863 C CA . GLY A 1 404 ? -14.709 11.922 -31.185 1.00 81.31 410 GLY C CA 1
ATOM 2864 C C . GLY A 1 404 ? -14.775 13.079 -32.157 1.00 84.94 410 GLY C C 1
ATOM 2865 O O . GLY A 1 404 ? -15.862 13.523 -32.528 1.00 84.52 410 GLY C O 1
ATOM 2866 N N . VAL A 1 405 ? -13.594 13.582 -32.563 1.00 81.30 411 VAL C N 1
ATOM 2867 C CA . VAL A 1 405 ? -13.429 14.681 -33.522 1.00 81.02 411 VAL C CA 1
ATOM 2868 C C . VAL A 1 405 ? -12.395 14.228 -34.566 1.00 84.74 411 VAL C C 1
ATOM 2869 O O . VAL A 1 405 ? -11.229 14.023 -34.223 1.00 84.51 411 VAL C O 1
ATOM 2873 N N . ALA A 1 406 ? -12.831 14.049 -35.827 1.00 81.04 412 ALA C N 1
ATOM 2874 C CA . ALA A 1 406 ? -11.965 13.600 -36.919 1.00 80.81 412 ALA C CA 1
ATOM 2875 C C . ALA A 1 406 ? -11.574 14.744 -37.866 1.00 84.88 412 ALA C C 1
ATOM 2876 O O . ALA A 1 406 ? -12.280 15.014 -38.841 1.00 84.39 412 ALA C O 1
ATOM 2878 N N . ALA A 1 407 ? -10.444 15.414 -37.570 1.00 81.72 413 ALA C N 1
ATOM 2879 C CA . ALA A 1 407 ? -9.928 16.531 -38.368 1.00 81.70 413 ALA C CA 1
ATOM 2880 C C . ALA A 1 407 ? -9.328 16.043 -39.698 1.00 86.03 413 ALA C C 1
ATOM 2881 O O . ALA A 1 407 ? -8.261 15.422 -39.713 1.00 85.49 413 ALA C O 1
ATOM 2883 N N . VAL A 1 408 ? -10.042 16.304 -40.810 1.00 82.87 414 VAL C N 1
ATOM 2884 C CA . VAL A 1 408 ? -9.630 15.893 -42.157 1.00 82.67 414 VAL C CA 1
ATOM 2885 C C . VAL A 1 408 ? -9.256 17.121 -43.005 1.00 86.75 414 VAL C C 1
ATOM 2886 O O . VAL A 1 408 ? -10.131 17.897 -43.393 1.00 85.96 414 VAL C O 1
ATOM 2890 N N . ILE A 1 409 ? -7.954 17.284 -43.288 1.00 84.22 415 ILE C N 1
ATOM 2891 C CA . ILE A 1 409 ? -7.426 18.385 -44.100 1.00 84.44 415 ILE C CA 1
ATOM 2892 C C . ILE A 1 409 ? -7.308 17.945 -45.579 1.00 88.98 415 ILE C C 1
ATOM 2893 O O . ILE A 1 409 ? -6.760 16.875 -45.858 1.00 88.66 415 ILE C O 1
ATOM 2898 N N . ILE A 1 410 ? -7.879 18.746 -46.511 1.00 85.72 416 ILE C N 1
ATOM 2899 C CA . ILE A 1 410 ? -7.892 18.452 -47.954 1.00 85.61 416 ILE C CA 1
ATOM 2900 C C . ILE A 1 410 ? -7.345 19.626 -48.784 1.00 89.78 416 ILE C C 1
ATOM 2901 O O . ILE A 1 410 ? -7.679 20.782 -48.520 1.00 88.97 416 ILE C O 1
ATOM 2906 N N . LYS A 1 411 ? -6.515 19.303 -49.800 1.00 86.93 417 LYS C N 1
ATOM 2907 C CA . LYS A 1 411 ? -5.880 20.246 -50.724 1.00 86.86 417 LYS C CA 1
ATOM 2908 C C . LYS A 1 411 ? -6.446 20.102 -52.145 1.00 90.37 417 LYS C C 1
ATOM 2909 O O . LYS A 1 411 ? -6.670 18.981 -52.608 1.00 89.64 417 LYS C O 1
ATOM 2915 N N . ASN A 1 412 ? -6.643 21.240 -52.837 1.00 87.06 418 ASN C N 1
ATOM 2916 C CA . ASN A 1 412 ? -7.103 21.298 -54.226 1.00 86.93 418 ASN C CA 1
ATOM 2917 C C . ASN A 1 412 ? -5.843 21.198 -55.104 1.00 91.39 418 ASN C C 1
ATOM 2918 O O . ASN A 1 412 ? -5.048 22.143 -55.148 1.00 90.91 418 ASN C O 1
ATOM 2923 N N . THR A 1 413 ? -5.641 20.035 -55.759 1.00 88.29 419 THR C N 1
ATOM 2924 C CA . THR A 1 413 ? -4.466 19.775 -56.606 1.00 88.24 419 THR C CA 1
ATOM 2925 C C . THR A 1 413 ? -4.614 20.338 -58.039 1.00 92.47 419 THR C C 1
ATOM 2926 O O . THR A 1 413 ? -3.635 20.359 -58.792 1.00 92.28 419 THR C O 1
ATOM 2930 N N . GLY A 1 414 ? -5.814 20.816 -58.380 1.00 88.81 420 GLY C N 1
ATOM 2931 C CA . GLY A 1 414 ? -6.123 21.388 -59.688 1.00 88.47 420 GLY C CA 1
ATOM 2932 C C . GLY A 1 414 ? -5.585 22.788 -59.918 1.00 92.22 420 GLY C C 1
ATOM 2933 O O . GLY A 1 414 ? -4.601 23.195 -59.291 1.00 91.82 420 GLY C O 1
ATOM 2934 N N . GLU A 1 415 ? -6.233 23.535 -60.834 1.00 88.54 421 GLU C N 1
ATOM 2935 C CA . GLU A 1 415 ? -5.837 24.899 -61.205 1.00 88.32 421 GLU C CA 1
ATOM 2936 C C . GLU A 1 415 ? -6.938 25.954 -61.002 1.00 91.60 421 GLU C C 1
ATOM 2937 O O . GLU A 1 415 ? -6.631 27.149 -60.965 1.00 91.06 421 GLU C O 1
ATOM 2943 N N . VAL A 1 416 ? -8.214 25.519 -60.898 1.00 87.80 422 VAL C N 1
ATOM 2944 C CA . VAL A 1 416 ? -9.380 26.401 -60.712 1.00 87.36 422 VAL C CA 1
ATOM 2945 C C . VAL A 1 416 ? -10.140 26.036 -59.415 1.00 90.25 422 VAL C C 1
ATOM 2946 O O . VAL A 1 416 ? -10.032 24.904 -58.934 1.00 89.75 422 VAL C O 1
ATOM 2950 N N . GLU A 1 417 ? -10.900 27.005 -58.856 1.00 86.15 423 GLU C N 1
ATOM 2951 C CA . GLU A 1 417 ? -11.729 26.851 -57.656 1.00 85.55 423 GLU C CA 1
ATOM 2952 C C . GLU A 1 417 ? -12.898 25.913 -58.003 1.00 88.82 423 GLU C C 1
ATOM 2953 O O . GLU A 1 417 ? -13.661 26.205 -58.928 1.00 88.62 423 GLU C O 1
ATOM 2959 N N . ALA A 1 418 ? -13.002 24.768 -57.303 1.00 84.63 424 ALA C N 1
ATOM 2960 C CA . ALA A 1 418 ? -14.039 23.763 -57.565 1.00 84.07 424 ALA C CA 1
ATOM 2961 C C . ALA A 1 418 ? -14.762 23.264 -56.308 1.00 86.55 424 ALA C C 1
ATOM 2962 O O . ALA A 1 418 ? -14.207 23.316 -55.208 1.00 86.04 424 ALA C O 1
ATOM 2964 N N . SER A 1 419 ? -16.005 22.772 -56.487 1.00 82.07 425 SER C N 1
ATOM 2965 C CA . SER A 1 419 ? -16.853 22.227 -55.423 1.00 81.28 425 SER C CA 1
ATOM 2966 C C . SER A 1 419 ? -16.360 20.841 -54.998 1.00 83.68 425 SER C C 1
ATOM 2967 O O . SER A 1 419 ? -15.732 20.142 -55.797 1.00 83.29 425 SER C O 1
ATOM 2970 N N . TYR A 1 420 ? -16.644 20.446 -53.740 1.00 79.08 426 TYR C N 1
ATOM 2971 C CA . TYR A 1 420 ? -16.236 19.150 -53.188 1.00 78.26 426 TYR C CA 1
ATOM 2972 C C . TYR A 1 420 ? -17.280 18.514 -52.265 1.00 81.14 426 TYR C C 1
ATOM 2973 O O . TYR A 1 420 ? -18.146 19.206 -51.727 1.00 80.54 426 TYR C O 1
ATOM 2982 N N . SER A 1 421 ? -17.161 17.189 -52.068 1.00 77.03 427 SER C N 1
ATOM 2983 C CA . SER A 1 421 ? -18.013 16.363 -51.211 1.00 76.48 427 SER C CA 1
ATOM 2984 C C . SER A 1 421 ? -17.133 15.428 -50.373 1.00 79.87 427 SER C C 1
ATOM 2985 O O . SER A 1 421 ? -16.093 14.980 -50.855 1.00 79.37 427 SER C O 1
ATOM 2988 N N . LEU A 1 422 ? -17.543 15.135 -49.124 1.00 76.17 428 LEU C N 1
ATOM 2989 C CA . LEU A 1 422 ? -16.779 14.262 -48.228 1.00 75.77 428 LEU C CA 1
ATOM 2990 C C . LEU A 1 422 ? -17.664 13.409 -47.316 1.00 79.71 428 LEU C C 1
ATOM 2991 O O . LEU A 1 422 ? -18.420 13.946 -46.506 1.00 79.32 428 LEU C O 1
ATOM 2996 N N . THR A 1 423 ? -17.552 12.075 -47.454 1.00 76.43 429 THR C N 1
ATOM 2997 C CA . THR A 1 423 ? -18.292 11.096 -46.652 1.00 76.42 429 THR C CA 1
ATOM 2998 C C . THR A 1 423 ? -17.337 10.407 -45.682 1.00 81.21 429 THR C C 1
ATOM 2999 O O . THR A 1 423 ? -16.276 9.933 -46.095 1.00 80.86 429 THR C O 1
ATOM 3003 N N . PHE A 1 424 ? -17.708 10.361 -44.397 1.00 78.69 430 PHE C N 1
ATOM 3004 C CA . PHE A 1 424 ? -16.887 9.740 -43.363 1.00 79.02 430 PHE C CA 1
ATOM 3005 C C . PHE A 1 424 ? -17.579 8.506 -42.778 1.00 83.65 430 PHE C C 1
ATOM 3006 O O . PHE A 1 424 ? -18.244 8.589 -41.742 1.00 83.11 430 PHE C O 1
ATOM 3014 N N . ASP A 1 425 ? -17.441 7.363 -43.473 1.00 81.18 431 ASP C N 1
ATOM 3015 C CA . ASP A 1 425 ? -18.032 6.084 -43.071 1.00 81.60 431 ASP C CA 1
ATOM 3016 C C . ASP A 1 425 ? -17.197 5.407 -41.981 1.00 86.69 431 ASP C C 1
ATOM 3017 O O . ASP A 1 425 ? -15.969 5.405 -42.061 1.00 86.12 431 ASP C O 1
ATOM 3022 N N . CYS A 1 426 ? -17.870 4.838 -40.966 1.00 84.16 432 CYS C N 1
ATOM 3023 C CA . CYS A 1 426 ? -17.228 4.129 -39.857 1.00 84.29 432 CYS C CA 1
ATOM 3024 C C . CYS A 1 426 ? -17.916 2.790 -39.579 1.00 88.03 432 CYS C C 1
ATOM 3025 O O . CYS A 1 426 ? -18.929 2.478 -40.211 1.00 87.68 432 CYS C O 1
ATOM 3028 N N . SER A 1 427 ? -17.360 2.002 -38.636 1.00 84.61 433 SER C N 1
ATOM 3029 C CA . SER A 1 427 ? -17.854 0.679 -38.232 1.00 84.46 433 SER C CA 1
ATOM 3030 C C . SER A 1 427 ? -19.289 0.693 -37.661 1.00 88.24 433 SER C C 1
ATOM 3031 O O . SER A 1 427 ? -19.855 1.767 -37.432 1.00 88.16 433 SER C O 1
ATOM 3034 N N . LYS A 1 428 ? -19.866 -0.514 -37.437 1.00 83.87 434 LYS C N 1
ATOM 3035 C CA . LYS A 1 428 ? -21.221 -0.739 -36.906 1.00 83.05 434 LYS C CA 1
ATOM 3036 C C . LYS A 1 428 ? -21.504 -0.023 -35.574 1.00 85.58 434 LYS C C 1
ATOM 3037 O O . LYS A 1 428 ? -22.644 0.381 -35.332 1.00 84.99 434 LYS C O 1
ATOM 3043 N N . GLY A 1 429 ? -20.468 0.129 -34.747 1.00 81.30 435 GLY C N 1
ATOM 3044 C CA . GLY A 1 429 ? -20.539 0.790 -33.447 1.00 80.59 435 GLY C CA 1
ATOM 3045 C C . GLY A 1 429 ? -20.740 2.292 -33.510 1.00 82.60 435 GLY C C 1
ATOM 3046 O O . GLY A 1 429 ? -21.472 2.847 -32.690 1.00 82.23 435 GLY C O 1
ATOM 3047 N N . VAL A 1 430 ? -20.090 2.966 -34.475 1.00 77.78 436 VAL C N 1
ATOM 3048 C CA . VAL A 1 430 ? -20.197 4.420 -34.645 1.00 76.87 436 VAL C CA 1
ATOM 3049 C C . VAL A 1 430 ? -21.407 4.759 -35.528 1.00 79.11 436 VAL C C 1
ATOM 3050 O O . VAL A 1 430 ? -21.599 4.134 -36.574 1.00 78.82 436 VAL C O 1
ATOM 3054 N N . ALA A 1 431 ? -22.216 5.748 -35.096 1.00 74.25 437 ALA C N 1
ATOM 3055 C CA . ALA A 1 431 ? -23.411 6.223 -35.802 1.00 73.42 437 ALA C CA 1
ATOM 3056 C C . ALA A 1 431 ? -23.051 6.992 -37.083 1.00 76.02 437 ALA C C 1
ATOM 3057 O O . ALA A 1 431 ? -21.920 7.473 -37.209 1.00 75.78 437 ALA C O 1
ATOM 3059 N N . PHE A 1 432 ? -24.015 7.107 -38.029 1.00 71.27 438 PHE C N 1
ATOM 3060 C CA . PHE A 1 432 ? -23.835 7.792 -39.315 1.00 70.30 438 PHE C CA 1
ATOM 3061 C C . PHE A 1 432 ? -23.538 9.288 -39.166 1.00 72.52 438 PHE C C 1
ATOM 3062 O O . PHE A 1 432 ? -24.128 9.962 -38.320 1.00 71.74 438 PHE C O 1
ATOM 3070 N N . VAL A 1 433 ? -22.608 9.790 -39.989 1.00 68.29 439 VAL C N 1
ATOM 3071 C CA . VAL A 1 433 ? -22.194 11.195 -40.007 1.00 67.70 439 VAL C CA 1
ATOM 3072 C C . VAL A 1 433 ? -22.603 11.797 -41.360 1.00 70.44 439 VAL C C 1
ATOM 3073 O O . VAL A 1 433 ? -22.413 11.157 -42.395 1.00 70.00 439 VAL C O 1
ATOM 3077 N N . GLU A 1 434 ? -23.184 13.012 -41.339 1.00 66.17 440 GLU C N 1
ATOM 3078 C CA . GLU A 1 434 ? -23.660 13.735 -42.522 1.00 65.35 440 GLU C CA 1
ATOM 3079 C C . GLU A 1 434 ? -22.532 14.115 -43.489 1.00 67.99 440 GLU C C 1
ATOM 3080 O O . GLU A 1 434 ? -21.412 14.400 -43.057 1.00 67.41 440 GLU C O 1
ATOM 3086 N N . GLU A 1 435 ? -22.843 14.114 -44.798 1.00 63.89 441 GLU C N 1
ATOM 3087 C CA . GLU A 1 435 ? -21.925 14.472 -45.882 1.00 63.45 441 GLU C CA 1
ATOM 3088 C C . GLU A 1 435 ? -21.627 15.974 -45.828 1.00 66.61 441 GLU C C 1
ATOM 3089 O O . GLU A 1 435 ? -22.538 16.771 -45.593 1.00 66.35 441 GLU C O 1
ATOM 3095 N N . GLN A 1 436 ? -20.358 16.354 -46.040 1.00 62.45 442 GLN C N 1
ATOM 3096 C CA . GLN A 1 436 ? -19.940 17.753 -45.989 1.00 61.97 442 GLN C CA 1
ATOM 3097 C C . GLN A 1 436 ? -19.636 18.358 -47.361 1.00 65.94 442 GLN C C 1
ATOM 3098 O O . GLN A 1 436 ? -18.853 17.795 -48.127 1.00 65.63 442 GLN C O 1
ATOM 3104 N N . PHE A 1 437 ? -20.263 19.511 -47.658 1.00 62.48 443 PHE C N 1
ATOM 3105 C CA . PHE A 1 437 ? -20.079 20.274 -48.894 1.00 62.37 443 PHE C CA 1
ATOM 3106 C C . PHE A 1 437 ? -19.175 21.476 -48.610 1.00 66.67 443 PHE C C 1
ATOM 3107 O O . PHE A 1 437 ? -19.364 22.162 -47.601 1.00 66.26 443 PHE C O 1
ATOM 3115 N N . PHE A 1 438 ? -18.190 21.719 -49.500 1.00 63.68 444 PHE C N 1
ATOM 3116 C CA . PHE A 1 438 ? -17.203 22.802 -49.389 1.00 63.62 444 PHE C CA 1
ATOM 3117 C C . PHE A 1 438 ? -16.531 23.130 -50.722 1.00 68.35 444 PHE C C 1
ATOM 3118 O O . PHE A 1 438 ? -16.463 22.274 -51.606 1.00 67.63 444 PHE C O 1
ATOM 3126 N N . ILE A 1 439 ? -16.032 24.377 -50.857 1.00 65.89 445 ILE C N 1
ATOM 3127 C CA . ILE A 1 439 ? -15.336 24.873 -52.052 1.00 66.22 445 ILE C CA 1
ATOM 3128 C C . ILE A 1 439 ? -13.900 25.276 -51.663 1.00 71.70 445 ILE C C 1
ATOM 3129 O O . ILE A 1 439 ? -13.718 26.141 -50.800 1.00 71.19 445 ILE C O 1
ATOM 3134 N N . ILE A 1 440 ? -12.891 24.630 -52.288 1.00 69.49 446 ILE C N 1
ATOM 3135 C CA . ILE A 1 440 ? -11.467 24.866 -52.013 1.00 69.99 446 ILE C CA 1
ATOM 3136 C C . ILE A 1 440 ? -10.756 25.531 -53.199 1.00 75.41 446 ILE C C 1
ATOM 3137 O O . ILE A 1 440 ? -10.872 25.056 -54.331 1.00 74.97 446 ILE C O 1
ATOM 3142 N N . LYS A 1 441 ? -9.994 26.611 -52.921 1.00 72.77 447 LYS C N 1
ATOM 3143 C CA . LYS A 1 441 ? -9.190 27.334 -53.911 1.00 72.79 447 LYS C CA 1
ATOM 3144 C C . LYS A 1 441 ? -7.951 26.482 -54.272 1.00 78.08 447 LYS C C 1
ATOM 3145 O O . LYS A 1 441 ? -7.472 25.741 -53.407 1.00 77.68 447 LYS C O 1
ATOM 3151 N N . PRO A 1 442 ? -7.415 26.560 -55.521 1.00 75.44 448 PRO C N 1
ATOM 3152 C CA . PRO A 1 442 ? -6.259 25.711 -55.885 1.00 75.51 448 PRO C CA 1
ATOM 3153 C C . PRO A 1 442 ? -4.959 25.943 -55.104 1.00 80.15 448 PRO C C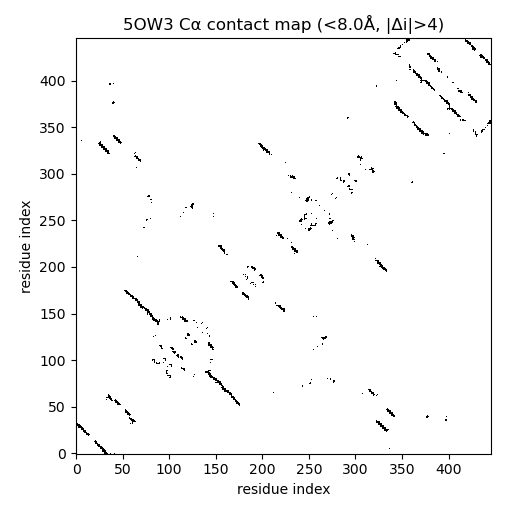 1
ATOM 3154 O O . PRO A 1 442 ? -4.094 25.066 -55.117 1.00 79.44 448 PRO C O 1
ATOM 3158 N N . LYS A 1 443 ? -4.822 27.102 -54.428 1.00 77.66 449 LYS C N 1
ATOM 3159 C CA . LYS A 1 443 ? -3.634 27.455 -53.636 1.00 77.73 449 LYS C CA 1
ATOM 3160 C C . LYS A 1 443 ? -3.922 27.427 -52.112 1.00 82.06 449 LYS C C 1
ATOM 3161 O O . LYS A 1 443 ? -3.175 28.032 -51.333 1.00 81.59 449 LYS C O 1
ATOM 3167 N N . ALA A 1 444 ? -4.990 26.703 -51.691 1.00 78.71 450 ALA C N 1
ATOM 3168 C CA . ALA A 1 444 ? -5.402 26.609 -50.285 1.00 78.37 450 ALA C CA 1
ATOM 3169 C C . ALA A 1 444 ? -5.809 25.195 -49.817 1.00 81.96 450 ALA C C 1
ATOM 3170 O O . ALA A 1 444 ? -5.965 24.283 -50.634 1.00 81.20 450 ALA C O 1
ATOM 3172 N N . VAL A 1 445 ? -5.957 25.033 -48.482 1.00 78.81 451 VAL C N 1
ATOM 3173 C CA . VAL A 1 445 ? -6.357 23.803 -47.779 1.00 78.62 451 VAL C CA 1
ATOM 3174 C C . VAL A 1 445 ? -7.544 24.085 -46.841 1.00 82.75 451 VAL C C 1
ATOM 3175 O O . VAL A 1 445 ? -7.687 25.216 -46.367 1.00 82.30 451 VAL C O 1
ATOM 3179 N N . THR A 1 446 ? -8.380 23.059 -46.563 1.00 79.35 452 THR C N 1
ATOM 3180 C CA . THR A 1 446 ? -9.538 23.189 -45.667 1.00 79.01 452 THR C CA 1
ATOM 3181 C C . THR A 1 446 ? -9.615 22.024 -44.675 1.00 81.73 452 THR C C 1
ATOM 3182 O O . THR A 1 446 ? -9.615 20.861 -45.087 1.00 81.18 452 THR C O 1
ATOM 3186 N N . THR A 1 447 ? -9.682 22.349 -43.370 1.00 77.86 453 THR C N 1
ATOM 3187 C CA . THR A 1 447 ? -9.803 21.368 -42.286 1.00 77.54 453 THR C CA 1
ATOM 3188 C C . THR A 1 447 ? -11.286 21.095 -42.022 1.00 80.89 453 THR C C 1
ATOM 3189 O O . THR A 1 447 ? -12.041 22.028 -41.726 1.00 80.56 453 THR C O 1
ATOM 3193 N N . ARG A 1 448 ? -11.704 19.823 -42.159 1.00 76.69 454 ARG C N 1
ATOM 3194 C CA . ARG A 1 448 ? -13.092 19.397 -41.959 1.00 76.08 454 ARG C CA 1
ATOM 3195 C C . ARG A 1 448 ? -13.209 18.351 -40.847 1.00 79.23 454 ARG C C 1
ATOM 3196 O O . ARG A 1 448 ? -12.699 17.235 -40.984 1.00 78.77 454 ARG C O 1
ATOM 3204 N N . SER A 1 449 ? -13.866 18.732 -39.737 1.00 75.14 455 SER C N 1
ATOM 3205 C CA . SER A 1 449 ? -14.055 17.883 -38.561 1.00 74.71 455 SER C CA 1
ATOM 3206 C C . SER A 1 449 ? -15.440 17.244 -38.488 1.00 77.83 455 SER C C 1
ATOM 3207 O O . SER A 1 449 ? -16.436 17.881 -38.835 1.00 77.17 455 SER C O 1
ATOM 3210 N N . PHE A 1 450 ? -15.491 15.978 -38.031 1.00 74.13 456 PHE C N 1
ATOM 3211 C CA . PHE A 1 450 ? -16.717 15.192 -37.872 1.00 73.88 456 PHE C CA 1
ATOM 3212 C C . PHE A 1 450 ? -16.869 14.729 -36.423 1.00 77.49 456 PHE C C 1
ATOM 3213 O O . PHE A 1 450 ? -15.896 14.267 -35.823 1.00 77.05 456 PHE C O 1
ATOM 3221 N N . LYS A 1 451 ? -18.091 14.828 -35.873 1.00 74.09 457 LYS C N 1
ATOM 3222 C CA . LYS A 1 451 ? -18.385 14.374 -34.515 1.00 73.92 457 LYS C CA 1
ATOM 3223 C C . LYS A 1 451 ? -18.688 12.873 -34.548 1.00 78.34 457 LYS C C 1
ATOM 3224 O O . LYS A 1 451 ? -19.626 12.449 -35.229 1.00 77.73 457 LYS C O 1
ATOM 3230 N N . LEU A 1 452 ? -17.864 12.071 -33.847 1.00 75.76 458 LEU C N 1
ATOM 3231 C CA . LEU A 1 452 ? -17.977 10.608 -33.800 1.00 76.03 458 LEU C CA 1
ATOM 3232 C C . LEU A 1 452 ? -18.649 10.127 -32.516 1.00 80.84 458 LEU C C 1
ATOM 3233 O O . LEU A 1 452 ? -18.174 10.426 -31.416 1.00 80.32 458 LEU C O 1
ATOM 3238 N N . TYR A 1 453 ? -19.762 9.385 -32.663 1.00 78.21 459 TYR C N 1
ATOM 3239 C CA . TYR A 1 453 ? -20.532 8.868 -31.533 1.00 78.60 459 TYR C CA 1
ATOM 3240 C C . TYR A 1 453 ? -20.588 7.327 -31.488 1.00 83.30 459 TYR C C 1
ATOM 3241 O O . TYR A 1 453 ? -21.371 6.722 -32.228 1.00 83.15 459 TYR C O 1
ATOM 3250 N N . PRO A 1 454 ? -19.787 6.670 -30.615 1.00 80.14 460 PRO C N 1
ATOM 3251 C CA . PRO A 1 454 ? -19.856 5.201 -30.525 1.00 80.08 460 PRO C CA 1
ATOM 3252 C C . PRO A 1 454 ? -21.044 4.736 -29.677 1.00 84.30 460 PRO C C 1
ATOM 3253 O O . PRO A 1 454 ? -21.461 5.445 -28.758 1.00 83.53 460 PRO C O 1
ATOM 3257 N N . THR A 1 455 ? -21.591 3.547 -29.988 1.00 81.54 461 THR C N 1
ATOM 3258 C CA . THR A 1 455 ? -22.746 2.976 -29.281 1.00 81.77 461 THR C CA 1
ATOM 3259 C C . THR A 1 455 ? -22.354 1.955 -28.202 1.00 86.75 461 THR C C 1
ATOM 3260 O O . THR A 1 455 ? -23.206 1.566 -27.398 1.00 86.23 461 THR C O 1
ATOM 3264 N N . LYS A 1 456 ? -21.075 1.531 -28.176 1.00 84.07 462 LYS C N 1
ATOM 3265 C CA . LYS A 1 456 ? -20.564 0.565 -27.200 1.00 84.10 462 LYS C CA 1
ATOM 3266 C C . LYS A 1 456 ? -19.927 1.220 -25.971 1.00 88.94 462 LYS C C 1
ATOM 3267 O O . LYS A 1 456 ? -19.351 2.308 -26.068 1.00 88.50 462 LYS C O 1
ATOM 3273 N N . ASP A 1 457 ? -20.034 0.536 -24.816 1.00 85.91 463 ASP C N 1
ATOM 3274 C CA . ASP A 1 457 ? -19.485 0.963 -23.526 1.00 85.84 463 ASP C CA 1
ATOM 3275 C C . ASP A 1 457 ? -18.049 0.464 -23.331 1.00 89.51 463 ASP C C 1
ATOM 3276 O O . ASP A 1 457 ? -17.216 1.199 -22.798 1.00 89.21 463 ASP C O 1
ATOM 3281 N N . GLN A 1 458 ? -17.766 -0.782 -23.766 1.00 85.95 464 GLN C N 1
ATOM 3282 C CA . GLN A 1 458 ? -16.452 -1.420 -23.663 1.00 85.80 464 GLN C CA 1
ATOM 3283 C C . GLN A 1 458 ? -15.474 -0.820 -24.680 1.00 89.71 464 GLN C C 1
ATOM 3284 O O . GLN A 1 458 ? -15.871 -0.525 -25.811 1.00 89.14 464 GLN C O 1
ATOM 3290 N N . ALA A 1 459 ? -14.199 -0.644 -24.265 1.00 86.29 465 ALA C N 1
ATOM 3291 C CA . ALA A 1 459 ? -13.115 -0.102 -25.089 1.00 86.09 465 ALA C CA 1
ATOM 3292 C C . ALA A 1 459 ? -12.863 -0.991 -26.318 1.00 90.32 465 ALA C C 1
ATOM 3293 O O . ALA A 1 459 ? -12.235 -2.050 -26.214 1.00 90.17 465 ALA C O 1
ATOM 3295 N N . ALA A 1 460 ? -13.413 -0.571 -27.470 1.00 86.66 466 ALA C N 1
ATOM 3296 C CA . ALA A 1 460 ? -13.310 -1.294 -28.737 1.00 86.28 466 ALA C CA 1
ATOM 3297 C C . ALA A 1 460 ? -12.535 -0.505 -29.793 1.00 89.98 466 ALA C C 1
ATOM 3298 O O . ALA A 1 460 ? -12.461 0.724 -29.717 1.00 89.23 466 ALA C O 1
ATOM 3300 N N . LYS A 1 461 ? -11.959 -1.224 -30.778 1.00 86.69 467 LYS C N 1
ATOM 3301 C CA . LYS A 1 461 ? -11.186 -0.651 -31.884 1.00 86.45 467 LYS C CA 1
ATOM 3302 C C . LYS A 1 461 ? -12.014 -0.665 -33.174 1.00 90.31 467 LYS C C 1
ATOM 3303 O O . LYS A 1 461 ? -12.504 -1.724 -33.575 1.00 89.93 467 LYS C O 1
ATOM 3309 N N . TYR A 1 462 ? -12.187 0.515 -33.805 1.00 86.97 468 TYR C N 1
ATOM 3310 C CA . TYR A 1 462 ? -12.970 0.682 -35.039 1.00 86.75 468 TYR C CA 1
ATOM 3311 C C . TYR A 1 462 ? -12.102 1.173 -36.215 1.00 90.11 468 TYR C C 1
ATOM 3312 O O . TYR A 1 462 ? -10.993 1.664 -35.999 1.00 89.64 468 TYR C O 1
ATOM 3321 N N . ILE A 1 463 ? -12.613 1.029 -37.458 1.00 86.16 469 ILE C N 1
ATOM 3322 C CA . ILE A 1 463 ? -11.934 1.464 -38.687 1.00 85.90 469 ILE C CA 1
ATOM 3323 C C . ILE A 1 463 ? -12.846 2.435 -39.455 1.00 89.13 469 ILE C C 1
ATOM 3324 O O . ILE A 1 463 ? -14.006 2.107 -39.726 1.00 88.34 469 ILE C O 1
ATOM 3329 N N . CYS A 1 464 ? -12.317 3.623 -39.801 1.00 85.34 470 CYS C N 1
ATOM 3330 C CA . CYS A 1 464 ? -13.061 4.648 -40.533 1.00 84.76 470 CYS C CA 1
ATOM 3331 C C . CYS A 1 464 ? -12.468 4.933 -41.911 1.00 87.64 470 CYS C C 1
ATOM 3332 O O . CYS A 1 464 ? -11.249 5.055 -42.048 1.00 87.44 470 CYS C O 1
ATOM 3335 N N . THR A 1 465 ? -13.343 5.035 -42.928 1.00 83.02 471 THR C N 1
ATOM 3336 C CA . THR A 1 465 ? -12.978 5.293 -44.323 1.00 82.19 471 THR C CA 1
ATOM 3337 C C . THR A 1 465 ? -13.535 6.635 -44.811 1.00 84.40 471 THR C C 1
ATOM 3338 O O . THR A 1 465 ? -14.753 6.799 -44.921 1.00 83.73 471 THR C O 1
ATOM 3342 N N . ALA A 1 466 ? -12.635 7.592 -45.096 1.00 79.99 472 ALA C N 1
ATOM 3343 C CA . ALA A 1 466 ? -12.991 8.920 -45.596 1.00 79.31 472 ALA C CA 1
ATOM 3344 C C . ALA A 1 466 ? -12.919 8.926 -47.125 1.00 82.33 472 ALA C C 1
ATOM 3345 O O . ALA A 1 466 ? -11.862 8.646 -47.696 1.00 81.87 472 ALA C O 1
ATOM 3347 N N . ILE A 1 467 ? -14.056 9.210 -47.783 1.00 78.46 473 ILE C N 1
ATOM 3348 C CA . ILE A 1 467 ? -14.172 9.231 -49.246 1.00 78.12 473 ILE C CA 1
ATOM 3349 C C . ILE A 1 467 ? -14.408 10.667 -49.739 1.00 81.68 473 ILE C C 1
ATOM 3350 O O . ILE A 1 467 ? -15.399 11.293 -49.357 1.00 81.36 473 ILE C O 1
ATOM 3355 N N . LEU A 1 468 ? -13.493 11.178 -50.583 1.00 77.83 474 LEU C N 1
ATOM 3356 C CA . LEU A 1 468 ? -13.575 12.527 -51.149 1.00 77.48 474 LEU C CA 1
ATOM 3357 C C . LEU A 1 468 ? -14.096 12.496 -52.587 1.00 81.01 474 LEU C C 1
ATOM 3358 O O . LEU A 1 468 ? -13.641 11.684 -53.390 1.00 80.73 474 LEU C O 1
ATOM 3363 N N . LYS A 1 469 ? -15.049 13.389 -52.897 1.00 77.31 475 LYS C N 1
ATOM 3364 C CA . LYS A 1 469 ? -15.665 13.537 -54.217 1.00 76.97 475 LYS C CA 1
ATOM 3365 C C . LYS A 1 469 ? -15.519 14.984 -54.721 1.00 81.25 475 LYS C C 1
ATOM 3366 O O . LYS A 1 469 ? -15.303 15.901 -53.923 1.00 80.80 475 LYS C O 1
ATOM 3372 N N . ASP A 1 470 ? -15.617 15.176 -56.047 1.00 77.85 476 ASP C N 1
ATOM 3373 C CA . ASP A 1 470 ? -15.473 16.471 -56.718 1.00 77.80 476 ASP C CA 1
ATOM 3374 C C . ASP A 1 470 ? -16.845 17.030 -57.146 1.00 81.49 476 ASP C C 1
ATOM 3375 O O . ASP A 1 470 ? -17.870 16.583 -56.624 1.00 81.32 476 ASP C O 1
ATOM 3380 N N . SER A 1 471 ? -16.864 17.994 -58.107 1.00 77.53 477 SER C N 1
ATOM 3381 C CA . SER A 1 471 ? -18.074 18.572 -58.708 1.00 77.15 477 SER C CA 1
ATOM 3382 C C . SER A 1 471 ? -18.783 17.450 -59.481 1.00 80.70 477 SER C C 1
ATOM 3383 O O . SER A 1 471 ? -20.001 17.479 -59.670 1.00 80.21 477 SER C O 1
ATOM 3386 N N . GLN A 1 472 ? -17.981 16.460 -59.914 1.00 77.16 478 GLN C N 1
ATOM 3387 C CA . GLN A 1 472 ? -18.371 15.193 -60.514 1.00 76.92 478 GLN C CA 1
ATOM 3388 C C . GLN A 1 472 ? -18.452 14.282 -59.277 1.00 80.28 478 GLN C C 1
ATOM 3389 O O . GLN A 1 472 ? -17.482 14.196 -58.512 1.00 79.95 478 GLN C O 1
ATOM 3395 N N . PHE A 1 473 ? -19.612 13.646 -59.051 1.00 75.97 479 PHE C N 1
ATOM 3396 C CA . PHE A 1 473 ? -19.870 12.810 -57.873 1.00 75.32 479 PHE C CA 1
ATOM 3397 C C . PHE A 1 473 ? -18.972 11.546 -57.762 1.00 79.25 479 PHE C C 1
ATOM 3398 O O . PHE A 1 473 ? -19.197 10.714 -56.880 1.00 78.75 479 PHE C O 1
ATOM 3406 N N . SER A 1 474 ? -17.942 11.429 -58.626 1.00 76.10 480 SER C N 1
ATOM 3407 C CA . SER A 1 474 ? -16.974 10.329 -58.634 1.00 76.03 480 SER C CA 1
ATOM 3408 C C . SER A 1 474 ? -15.903 10.567 -57.576 1.00 79.68 480 SER C C 1
ATOM 3409 O O . SER A 1 474 ? -15.479 11.711 -57.381 1.00 79.15 480 SER C O 1
ATOM 3412 N N . GLU A 1 475 ? -15.462 9.486 -56.901 1.00 76.31 481 GLU C N 1
ATOM 3413 C CA . GLU A 1 475 ? -14.438 9.547 -55.853 1.00 76.18 481 GLU C CA 1
ATOM 3414 C C . GLU A 1 475 ? -13.055 9.889 -56.401 1.00 80.31 481 GLU C C 1
ATOM 3415 O O . GLU A 1 475 ? -12.620 9.315 -57.402 1.00 79.92 481 GLU C O 1
ATOM 3421 N N . VAL A 1 476 ? -12.386 10.850 -55.752 1.00 77.56 482 VAL C N 1
ATOM 3422 C CA . VAL A 1 476 ? -11.060 11.334 -56.140 1.00 77.83 482 VAL C CA 1
ATOM 3423 C C . VAL A 1 476 ? -9.974 10.667 -55.288 1.00 82.61 482 VAL C C 1
ATOM 3424 O O . VAL A 1 476 ? -8.944 10.257 -55.828 1.00 82.22 482 VAL C O 1
ATOM 3428 N N . ASP A 1 477 ? -10.206 10.556 -53.964 1.00 79.65 483 ASP C N 1
ATOM 3429 C CA . ASP A 1 477 ? -9.254 9.950 -53.031 1.00 79.75 483 ASP C CA 1
ATOM 3430 C C . ASP A 1 477 ? -9.939 9.251 -51.855 1.00 84.27 483 ASP C C 1
ATOM 3431 O O . ASP A 1 477 ? -10.958 9.734 -51.359 1.00 83.91 483 ASP C O 1
ATOM 3436 N N . ARG A 1 478 ? -9.363 8.118 -51.409 1.00 81.04 484 ARG C N 1
ATOM 3437 C CA . ARG A 1 478 ? -9.832 7.326 -50.267 1.00 80.87 484 ARG C CA 1
ATOM 3438 C C . ARG A 1 478 ? -8.746 7.274 -49.196 1.00 86.27 484 ARG C C 1
ATOM 3439 O O . ARG A 1 478 ? -7.562 7.221 -49.532 1.00 86.07 484 ARG C O 1
ATOM 3447 N N . ALA A 1 479 ? -9.143 7.286 -47.909 1.00 83.98 485 ALA C N 1
ATOM 3448 C CA . ALA A 1 479 ? -8.203 7.244 -46.783 1.00 84.27 485 ALA C CA 1
ATOM 3449 C C . ALA A 1 479 ? -8.757 6.507 -45.559 1.00 89.29 485 ALA C C 1
ATOM 3450 O O . ALA A 1 479 ? -9.939 6.644 -45.237 1.00 89.02 485 ALA C O 1
ATOM 3452 N N . GLU A 1 480 ? -7.890 5.730 -44.880 1.00 86.38 486 GLU C N 1
ATOM 3453 C CA . GLU A 1 480 ? -8.221 4.956 -43.676 1.00 86.47 486 GLU C CA 1
ATOM 3454 C C . GLU A 1 480 ? -7.490 5.502 -42.444 1.00 91.23 486 GLU C C 1
ATOM 3455 O O . GLU A 1 480 ? -6.442 6.137 -42.586 1.00 90.74 486 GLU C O 1
ATOM 3461 N N . CYS A 1 481 ? -8.035 5.239 -41.235 1.00 88.36 487 CYS C N 1
ATOM 3462 C CA . CYS A 1 481 ? -7.429 5.671 -39.971 1.00 88.34 487 CYS C CA 1
ATOM 3463 C C . CYS A 1 481 ? -7.711 4.718 -38.811 1.00 92.57 487 CYS C C 1
ATOM 3464 O O . CYS A 1 481 ? -8.826 4.203 -38.685 1.00 92.01 487 CYS C O 1
ATOM 3467 N N . GLN A 1 482 ? -6.690 4.505 -37.957 1.00 89.82 488 GLN C N 1
ATOM 3468 C CA . GLN A 1 482 ? -6.766 3.655 -36.767 1.00 89.94 488 GLN C CA 1
ATOM 3469 C C . GLN A 1 482 ? -7.566 4.394 -35.696 1.00 93.91 488 GLN C C 1
ATOM 3470 O O . GLN A 1 482 ? -7.238 5.534 -35.351 1.00 93.13 488 GLN C O 1
ATOM 3476 N N . PHE A 1 483 ? -8.632 3.754 -35.197 1.00 90.65 489 PHE C N 1
ATOM 3477 C CA . PHE A 1 483 ? -9.537 4.346 -34.217 1.00 90.52 489 PHE C CA 1
ATOM 3478 C C . PHE A 1 483 ? -9.768 3.423 -33.013 1.00 94.10 489 PHE C C 1
ATOM 3479 O O . PHE A 1 483 ? -10.056 2.238 -33.190 1.00 93.30 489 PHE C O 1
ATOM 3487 N N . SER A 1 484 ? -9.627 3.978 -31.790 1.00 91.17 490 SER C N 1
ATOM 3488 C CA . SER A 1 484 ? -9.803 3.263 -30.519 1.00 91.31 490 SER C CA 1
ATOM 3489 C C . SER A 1 484 ? -10.239 4.193 -29.379 1.00 95.02 490 SER C C 1
ATOM 3490 O O . SER A 1 484 ? -9.842 5.361 -29.345 1.00 94.39 490 SER C O 1
ATOM 3493 N N . THR A 1 485 ? -11.049 3.660 -28.445 1.00 91.35 491 THR C N 1
ATOM 3494 C CA . THR A 1 485 ? -11.579 4.387 -27.283 1.00 90.91 491 THR C CA 1
ATOM 3495 C C . THR A 1 485 ? -11.040 3.823 -25.963 1.00 94.98 491 THR C C 1
ATOM 3496 O O . THR A 1 485 ? -10.608 2.669 -25.922 1.00 94.55 491 THR C O 1
ATOM 3500 N N . THR A 1 486 ? -11.076 4.637 -24.887 1.00 91.87 492 THR C N 1
ATOM 3501 C CA . THR A 1 486 ? -10.629 4.252 -23.540 1.00 91.72 492 THR C CA 1
ATOM 3502 C C . THR A 1 486 ? -11.827 3.927 -22.640 1.00 95.60 492 THR C C 1
ATOM 3503 O O . THR A 1 486 ? -12.796 4.685 -22.619 1.00 95.17 492 THR C O 1
ATOM 3507 N N . ALA A 1 487 ? -11.758 2.801 -21.902 1.00 92.15 493 ALA C N 1
ATOM 3508 C CA . ALA A 1 487 ? -12.820 2.352 -20.995 1.00 122.89 493 ALA C CA 1
ATOM 3509 C C . ALA A 1 487 ? -12.901 3.230 -19.748 1.00 148.82 493 ALA C C 1
ATOM 3510 O O . ALA A 1 487 ? -13.665 4.193 -19.718 1.00 107.90 493 ALA C O 1
#

Nearest PDB structures (foldseek):
  5ow3-assembly1_C-3  TM=1.002E+00  e=8.903E-91  Arabidopsis thaliana
  6e18-assembly1_A  TM=8.814E-01  e=3.783E-40  Chlamydomonas reinhardtii
  5mf1-assembly1_A  TM=8.615E-01  e=9.158E-37  Chlamydomonas reinhardtii
  5mf1-assembly1_C  TM=8.323E-01  e=2.519E-36  Chlamydomonas reinhardtii
  7s0k-assembly1_A  TM=5.482E-01  e=2.051E-28  Cyanidioschyzon merolae

Radius of gyration: 32.68 Å; Cα contacts (8 Å, |Δi|>4): 1056; chains: 1; bounding box: 57×58×119 Å

Solvent-accessible surface area: 25098 Å² total; per-residue (Å²): 21,96,51,88,53,89,53,120,104,109,78,56,114,117,124,55,132,119,36,143,94,99,63,50,80,10,1,28,0,45,2,12,0,11,16,45,3,44,4,35,2,6,18,10,27,0,93,94,108,148,204,291,120,59,12,45,0,21,4,38,3,39,57,2,44,0,55,5,63,37,82,109,68,82,31,2,4,45,72,0,52,4,59,77,9,87,36,67,110,5,75,45,103,17,31,68,135,69,3,114,105,4,70,55,99,129,123,151,97,73,138,73,7,52,5,45,36,2,45,13,5,98,179,105,7,44,93,28,96,57,63,69,116,162,70,96,153,149,154,18,104,9,18,2,0,0,2,5,40,46,51,67,85,74,4,22,0,12,9,14,41,124,97,40,51,7,18,47,0,82,0,4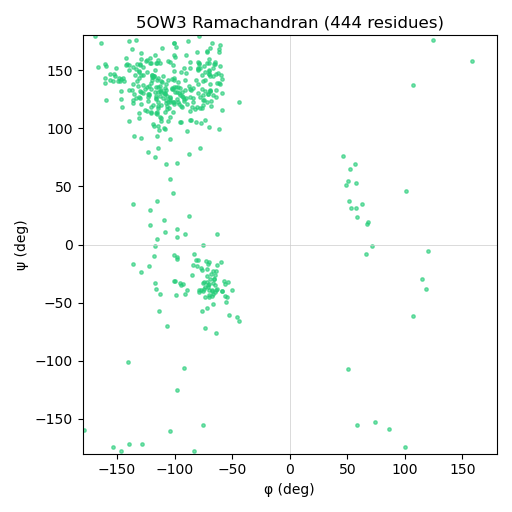4,1,89,68,28,129,210,90,35,83,18,114,0,0,55,142,87,104,92,33,76,15,67,130,78,21,1,50,4,50,8,94,24,62,96,66,37,190,76,107,40,50,50,18,131,79,60,14,0,0,0,39,140,130,195,42,54,114,48,11,24,18,0,3,0,46,131,114,82,10,1,68,93,10,116,71,44,53,58,1,1,7,20,68,101,5,2,42,117,27,112,112,18,35,79,22,101,67,55,16,3,0,80,76,0,0,41,49,15,16,90,44,1,63,83,81,76,106,175,144,33,73,8,102,36,3,0,67,61,72,39,102,76,16,19,136,15,96,160,58,31,78,92,20,0,1,6,7,12,96,25,43,15,61,0,15,0,42,0,16,0,107,15,68,45,15,75,71,74,104,41,106,2,58,0,114,18,93,98,17,59,30,91,92,12,70,17,112,81,48,67,1,64,0,36,0,49,0,103,1,77,20,166,78,31,0,16,3,14,0,36,6,90,23,40,216,7,10,49,192,40,63,95,39,49,5,34,2,127,36,204,44,76,36,95,66,67,5,120,0,108,13,103,104,103,128,50,19,175,9,85,0,46,0,29,0,39,5,29,95,158,62,92,42,22,161,24,129,29,148,4,46,15,69,95

Foldseek 3Di:
DDWPDKDKDKDWDDDDPPDDIDIAIWIKTKFWAKAAFDQQFWKKWFAFDPCDDTKIKGKHKHFKKKWWDKDFQDKFFFAKDKDKDWFFDDDLPDDCVGQPPQHADPCPGDPLSGWDKAAADPLWQDHHDQDDPVCCVPRHTIIMTMGIDGDDWMKTKIATDFMDMWIWMWMWMPRDPDIDIDIAMPVRAWDADDPRQKTKGFDWWDDDDDDDDRLHQWIWIAIPVLDDDQQLIWTHGNVQADSVLQAFQGTHHDSNNLVPDPRNTNDYYCTSRHSYNNVLSVQQVVQVVVVFARDIGDPRPFDDWQVDPPGDRSITMTTDPDIITTIMMMMGSRDGMDMGGDWFFKEWDDWDWDAEAQARDKIKTWIKMAGCGATWHKKKKAKDKDPQWDGWDIDIHIHGNVDMDIDITITHGNDRDWDKMKIKMFMATVHRDTRYIDIDTDIYDD

Sequence (446 aa):
IQILSKSKLEKCEKTSDSGNLNCSTKIVLNLAVPSGSSGGEASIVAEIVEVRIPPVITVNKSAAYALYDLTYIRDVPYKPQEYHVTTRKCEPDAGPDIVQICERLRDNVLEQTQPICCPCGPQRRMPSSCGDIFDKMIKGKANTAHCLRFPGDWFHVFGIGQRSLGFSVRVELKTGTRVSEVIIGPENRTATANDNFLKVNLIGDFGGYTSIPSFEDFYLVIPRELGANYSMWMLLERVRFTLDGLECNKIGVGYEAFNTQPNFCSSPYWSCLHNQLWNFRESDINRIDRHQLPLYGLEGRFERINQHPNAGPHSFSIGVTETLNTNLMIELRADDIEYVFQRSPGKIINIAIPTFEALTQFGVAAVIIKNTGEVEASYSLTFDCSKGVAFVEEQFFIIKPKAVTTRSFKLYPTKDQAAKYICTAILKDSQFSEVDRAECQFSTTA

B-factor: mean 67.8, std 21.88, range [3.0, 148.82]

Secondary structure (DSSP, 8-state):
-EEEEEEEEEEEE---SSSPPEEEEEEEEEEEEETT--STTEEEEEE-----PPPEEEEEEPPPEEEEEEEEEEEEES--EEEEEEESS--TT--HHHHTT---------TTTS-EEEESSSSSSS------HHHHHHH---EEEEEEE--S-EEEEEEEEEEEEE--EEEEEESSS-EEEEEE-SSS-EEEETTTTEEEEEEEE---SS-----TTEEEEEE-----TTTS-EEEEGGGB-TTS-SSSSBS--HHHHHS-TTTTTSPTTTT--S-HHHHHHHHHHHHHTT---SSBSBTTBSSTT-STT--TT-EEEE--S--EEEEEEEESSSEEEEEE----EEEEEEE----BSSSS-EE-EEEEEE-SSS-EEEEEEEE--TTBPP---EEEEE-TT-EEEE--EE-B--SS--EEEEEEEEE-SSSSEEEEEEEEEE-B-